Protein AF-A0A183TCJ1-F1 (afdb_monomer)

Mean predicted aligned error: 15.24 Å

Organism: Schistocephalus solidus (NCBI:txid70667)

Foldseek 3Di:
DDDDDDDDDDDDDPPWPKDKQAQAQQRLCVVDNDPSFFQRWDKDKDKFQADPQKDKDWQADFPPPPDPHRITIGDIDFTWHSNLTIMIITAWDWDWDAAPVQAIEIETEHPPQHVQQVLLRLLLNQLQVVLCQLQVHHLPGSYAYEYADCDHPDQWALRRRHIYGHCLLRGHDPVPDDLVSSLNNSLSSQLSSNCSQQPTQERANGLLQLLSNQLRSLQCSLVSCCRSPVVSVCLVVLLVLLVLLQVQLLVQDALGDDDDDSVSSVVSVDCCSHRLSNLLLLLVCVQLDVVLSSQLSNQLSVVRGSGYDHPVSSQVSSCVSSVHNSVQQCVLSHVGGAFKAKEWDFDPDDDDQWTKIFIDIFGDHPVPDTDDAFHWFWFAWAAPVHGDDDTDIDRDTRDIDTDRHHTARAPPLSSTNYHYDYDPPDPPSDHDNPDPVVVVPDADDDPPDDDDPDDDDDDDDDDDDDDDDDDDPVCPVVVVVVVVVVCVVVVPDDVVVVVVVVVVVVVVVVVVPPDDDDDD

InterPro domains:
  IPR001930 Peptidase M1, alanine aminopeptidase/leukotriene A4 hydrolase [PR00756] (29-44)
  IPR001930 Peptidase M1, alanine aminopeptidase/leukotriene A4 hydrolase [PR00756] (74-89)
  IPR001930 Peptidase M1, alanine aminopeptidase/leukotriene A4 hydrolase [PR00756] (152-162)
  IPR001930 Peptidase M1, alanine aminopeptidase/leukotriene A4 hydrolase [PR00756] (188-203)
  IPR001930 Peptidase M1, alanine aminopeptidase/leukotriene A4 hydrolase [PR00756] (207-219)
  IPR014782 Peptidase M1, membrane alanine aminopeptidase [PF01433] (120-333)
  IPR027268 Peptidase M4/M1, CTD superfamily [G3DSA:1.10.390.10] (93-338)
  IPR034016 Aminopeptidase N-type [cd09601] (25-335)
  IPR042097 Aminopeptidase N-like , N-terminal domain superfamliy [G3DSA:2.60.40.1730] (2-92)
  IPR042097 Aminopeptidase N-like , N-terminal domain superfamliy [SSF63737] (24-91)
  IPR045357 Aminopeptidase N-like , N-terminal domain [PF17900] (25-84)
  IPR050344 Peptidase M1 family aminopeptidases [PTHR11533] (24-367)

Structure (mmCIF, N/CA/C/O backbone):
data_AF-A0A183TCJ1-F1
#
_entry.id   AF-A0A183TCJ1-F1
#
loop_
_atom_site.group_PDB
_atom_site.id
_atom_site.type_symbol
_atom_site.label_atom_id
_atom_site.label_alt_id
_atom_site.label_comp_id
_atom_site.label_asym_id
_atom_site.label_entity_id
_atom_site.label_seq_id
_atom_site.pdbx_PDB_ins_code
_atom_site.Cartn_x
_atom_site.Cartn_y
_atom_site.Cartn_z
_atom_site.occupancy
_atom_site.B_iso_or_equiv
_atom_site.auth_seq_id
_atom_site.auth_comp_id
_atom_site.auth_asym_id
_atom_site.auth_atom_id
_atom_site.pdbx_PDB_model_num
ATOM 1 N N . SER A 1 1 ? -1.008 14.391 32.316 1.00 27.67 1 SER A N 1
ATOM 2 C CA . SER A 1 1 ? -2.457 14.210 32.107 1.00 27.67 1 SER A CA 1
ATOM 3 C C . SER A 1 1 ? -2.962 15.359 31.251 1.00 27.67 1 SER A C 1
ATOM 5 O O . SER A 1 1 ? -3.164 16.448 31.765 1.00 27.67 1 SER A O 1
ATOM 7 N N . TYR A 1 2 ? -3.091 15.162 29.938 1.00 20.98 2 TYR A N 1
ATOM 8 C CA . TYR A 1 2 ? -3.728 16.153 29.067 1.00 20.98 2 TYR A CA 1
ATOM 9 C C . TYR A 1 2 ? -5.172 15.718 28.829 1.00 20.98 2 TYR A C 1
ATOM 11 O O . TYR A 1 2 ? -5.434 14.758 28.112 1.00 20.98 2 TYR A O 1
ATOM 19 N N . THR A 1 3 ? -6.100 16.396 29.496 1.00 22.55 3 THR A N 1
ATOM 20 C CA . THR A 1 3 ? -7.543 16.220 29.329 1.00 22.55 3 THR A CA 1
ATOM 21 C C . THR A 1 3 ? -8.024 17.354 28.429 1.00 22.55 3 THR A C 1
ATOM 23 O O . THR A 1 3 ? -8.159 18.484 28.891 1.00 22.55 3 THR A O 1
ATOM 26 N N . SER A 1 4 ? -8.261 17.099 27.139 1.00 24.09 4 SER A N 1
ATOM 27 C CA . SER A 1 4 ? -8.979 18.061 26.296 1.00 24.09 4 SER A CA 1
ATOM 28 C C . SER A 1 4 ? -10.485 17.860 26.493 1.00 24.09 4 SER A C 1
ATOM 30 O O . SER A 1 4 ? -11.116 16.956 25.942 1.00 24.09 4 SER A O 1
ATOM 32 N N . VAL A 1 5 ? -11.070 18.692 27.354 1.00 25.48 5 VAL A N 1
ATOM 33 C CA . VAL A 1 5 ? -12.521 18.805 27.529 1.00 25.48 5 VAL A CA 1
ATOM 34 C C . VAL A 1 5 ? -12.970 20.046 26.769 1.00 25.48 5 VAL A C 1
ATOM 36 O O . VAL A 1 5 ? -12.697 21.165 27.187 1.00 25.48 5 VAL A O 1
ATOM 39 N N . VAL A 1 6 ? -13.659 19.848 25.645 1.00 27.34 6 VAL A N 1
ATOM 40 C CA . VAL A 1 6 ? -14.394 20.919 24.958 1.00 27.34 6 VAL A CA 1
ATOM 41 C C . VAL A 1 6 ? -15.876 20.729 25.271 1.00 27.34 6 VAL A C 1
ATOM 43 O O . VAL A 1 6 ? -16.551 19.867 24.702 1.00 27.34 6 VAL A O 1
ATOM 46 N N . THR A 1 7 ? -16.372 21.513 26.227 1.00 30.64 7 THR A N 1
ATOM 47 C CA . THR A 1 7 ? -17.799 21.661 26.534 1.00 30.64 7 THR A CA 1
ATOM 48 C C . THR A 1 7 ? -18.386 22.812 25.728 1.00 30.64 7 THR A C 1
ATOM 50 O O . THR A 1 7 ? -17.895 23.934 25.803 1.00 30.64 7 THR A O 1
ATOM 53 N N . GLY A 1 8 ? -19.472 22.544 25.006 1.00 26.75 8 GLY A N 1
ATOM 54 C CA . GLY A 1 8 ? -20.311 23.554 24.368 1.00 26.75 8 GLY A CA 1
ATOM 55 C C . GLY A 1 8 ? -21.734 23.017 24.235 1.00 26.75 8 GLY A C 1
ATOM 56 O O . GLY A 1 8 ? -21.956 22.027 23.538 1.00 26.75 8 GLY A O 1
ATOM 57 N N . HIS A 1 9 ? -22.665 23.629 24.967 1.00 28.86 9 HIS A N 1
ATOM 58 C CA . HIS A 1 9 ? -24.101 23.348 24.958 1.00 28.86 9 HIS A CA 1
ATOM 59 C C . HIS A 1 9 ? -24.794 24.094 23.808 1.00 28.86 9 HIS A C 1
ATOM 61 O O . HIS A 1 9 ? -24.729 25.317 23.772 1.00 28.86 9 HIS A O 1
ATOM 67 N N . HIS A 1 10 ? -25.477 23.362 22.919 1.00 26.47 10 HIS A N 1
ATOM 68 C CA . HIS A 1 10 ? -26.871 23.555 22.467 1.00 26.47 10 HIS A CA 1
ATOM 69 C C . HIS A 1 10 ? -27.130 22.918 21.087 1.00 26.47 10 HIS A C 1
ATOM 71 O O . HIS A 1 10 ? -26.264 22.904 20.222 1.00 26.47 10 HIS A O 1
ATOM 77 N N . ALA A 1 11 ? -28.373 22.445 20.927 1.00 25.70 11 ALA A N 1
ATOM 78 C CA . ALA A 1 11 ? -29.021 21.811 19.771 1.00 25.70 11 ALA A CA 1
ATOM 79 C C . ALA A 1 11 ? -28.770 20.300 19.555 1.00 25.70 11 ALA A C 1
ATOM 81 O O . ALA A 1 11 ? -27.752 19.857 19.030 1.00 25.70 11 ALA A O 1
ATOM 82 N N . GLN A 1 12 ? -29.795 19.520 19.924 1.00 30.19 12 GLN A N 1
ATOM 83 C CA . GLN A 1 12 ? -30.032 18.131 19.531 1.00 30.19 12 GLN A CA 1
ATOM 84 C C . GLN A 1 12 ? -29.898 17.958 18.016 1.00 30.19 12 GLN A C 1
ATOM 86 O O . GLN A 1 12 ? -30.796 18.273 17.242 1.00 30.19 12 GLN A O 1
ATOM 91 N N . SER A 1 13 ? -28.781 17.383 17.609 1.00 29.95 13 SER A N 1
ATOM 92 C CA . SER A 1 13 ? -28.668 16.612 16.381 1.00 29.95 13 SER A CA 1
ATOM 93 C C . SER A 1 13 ? -27.800 15.408 16.721 1.00 29.95 13 SER A C 1
ATOM 95 O O . SER A 1 13 ? -26.805 15.534 17.435 1.00 29.95 13 SER A O 1
ATOM 97 N N . LEU A 1 14 ? -28.236 14.225 16.293 1.00 33.84 14 LEU A N 1
ATOM 98 C CA . LEU A 1 14 ? -27.550 12.938 16.435 1.00 33.84 14 LEU A CA 1
ATOM 99 C C . LEU A 1 14 ? -26.250 12.912 15.602 1.00 33.84 14 LEU A C 1
ATOM 101 O O . LEU A 1 14 ? -26.048 12.028 14.778 1.00 33.84 14 LEU A O 1
ATOM 105 N N . TYR A 1 15 ? -25.366 13.896 15.769 1.00 40.03 15 TYR A N 1
ATOM 106 C CA . TYR A 1 15 ? -24.015 13.818 15.236 1.00 40.03 15 TYR A CA 1
ATOM 107 C C . TYR A 1 15 ? -23.211 12.919 16.163 1.00 40.03 15 TYR A C 1
ATOM 109 O O . TYR A 1 15 ? -22.783 13.321 17.247 1.00 40.03 15 TYR A O 1
ATOM 117 N N . THR A 1 16 ? -23.030 11.675 15.729 1.00 47.91 16 THR A N 1
ATOM 118 C CA . THR A 1 16 ? -21.993 10.773 16.222 1.00 47.91 16 THR A CA 1
ATOM 119 C C . THR A 1 16 ? -20.676 11.547 16.257 1.00 47.91 16 THR A C 1
ATOM 121 O O . THR A 1 16 ? -20.100 11.830 15.210 1.00 47.91 16 THR A O 1
ATOM 124 N N . ARG A 1 17 ? -20.206 11.939 17.448 1.00 56.16 17 ARG A N 1
ATOM 125 C CA . ARG A 1 17 ? -18.872 12.531 17.614 1.00 56.16 17 ARG A CA 1
ATOM 126 C C . ARG A 1 17 ? -17.845 11.428 17.378 1.00 56.16 17 ARG A C 1
ATOM 128 O O . ARG A 1 17 ? -17.458 10.731 18.311 1.00 56.16 17 ARG A O 1
ATOM 135 N N . LEU A 1 18 ? -17.468 11.248 16.119 1.00 55.84 18 LEU A N 1
ATOM 136 C CA . LEU A 1 18 ? -16.392 10.369 15.702 1.00 55.84 18 LEU A CA 1
ATOM 137 C C . LEU A 1 18 ? -15.057 11.011 16.086 1.00 55.84 18 LEU A C 1
ATOM 139 O O . LEU A 1 18 ? -14.820 12.178 15.783 1.00 55.84 18 LEU A O 1
ATOM 143 N N . LYS A 1 19 ? -14.199 10.262 16.779 1.00 63.22 19 LYS A N 1
ATOM 144 C CA . LYS A 1 19 ? -12.797 10.641 16.982 1.00 63.22 19 LYS A CA 1
ATOM 145 C C . LYS A 1 19 ? -11.919 9.594 16.316 1.00 63.22 19 LYS A C 1
ATOM 147 O O . LYS A 1 19 ? -11.945 8.434 16.730 1.00 63.22 19 LYS A O 1
ATOM 152 N N . ILE A 1 20 ? -11.184 10.024 15.299 1.00 61.84 20 ILE A N 1
ATOM 153 C CA . ILE A 1 20 ? -10.116 9.275 14.636 1.00 61.84 20 ILE A CA 1
ATOM 154 C C . ILE A 1 20 ? -8.834 10.033 14.917 1.00 61.84 20 ILE A C 1
ATOM 156 O O . ILE A 1 20 ? -8.864 11.261 15.025 1.00 61.84 20 ILE A O 1
ATOM 160 N N . ILE A 1 21 ? -7.746 9.304 15.130 1.00 59.50 21 ILE A N 1
ATOM 161 C CA . ILE A 1 21 ? -6.528 9.923 15.635 1.00 59.50 21 ILE A CA 1
ATOM 162 C C . ILE A 1 21 ? -5.429 10.025 14.558 1.00 59.50 21 ILE A C 1
ATOM 164 O O . ILE A 1 21 ? -4.629 10.945 14.682 1.00 59.50 21 ILE A O 1
ATOM 168 N N . PHE A 1 22 ? -5.407 9.230 13.470 1.00 65.06 22 PHE A N 1
ATOM 169 C CA . PHE A 1 22 ? -4.305 9.313 12.488 1.00 65.06 22 PHE A CA 1
ATOM 170 C C . PHE A 1 22 ? -4.690 8.968 11.049 1.00 65.06 22 PHE A C 1
ATOM 172 O O . PHE A 1 22 ? -4.890 7.799 10.719 1.00 65.06 22 PHE A O 1
ATOM 179 N N . ASP A 1 23 ? -4.673 9.996 10.203 1.00 61.25 23 ASP A N 1
ATOM 180 C CA . ASP A 1 23 ? -4.982 9.898 8.775 1.00 61.25 23 ASP A CA 1
ATOM 181 C C . ASP A 1 23 ? -3.819 10.441 7.913 1.00 61.25 23 ASP A C 1
ATOM 183 O O . ASP A 1 23 ? -4.027 10.738 6.744 1.00 61.25 23 ASP A O 1
ATOM 187 N N . ASP A 1 24 ? -2.623 10.652 8.489 1.00 70.19 24 ASP A N 1
ATOM 188 C CA . ASP A 1 24 ? -1.511 11.349 7.822 1.00 70.19 24 ASP A CA 1
ATOM 189 C C . ASP A 1 24 ? -0.122 10.838 8.283 1.00 70.19 24 ASP A C 1
ATOM 191 O O . ASP A 1 24 ? 0.066 10.572 9.483 1.00 70.19 24 ASP A O 1
ATOM 195 N N . PRO A 1 25 ? 0.863 10.720 7.366 1.00 74.12 25 PRO A N 1
ATOM 196 C CA . PRO A 1 25 ? 2.206 10.176 7.605 1.00 74.12 25 PRO A CA 1
ATOM 197 C C . PRO A 1 25 ? 3.001 10.793 8.765 1.00 74.12 25 PRO A C 1
ATOM 199 O O . PRO A 1 25 ? 3.884 10.125 9.305 1.00 74.12 25 PRO A O 1
ATOM 202 N N . THR A 1 26 ? 2.737 12.045 9.159 1.00 84.44 26 THR A N 1
ATOM 203 C CA . THR A 1 26 ? 3.541 12.745 10.190 1.00 84.44 26 THR A CA 1
ATOM 204 C C . THR A 1 26 ? 2.732 13.245 11.387 1.00 84.44 26 THR A C 1
ATOM 206 O O . THR A 1 26 ? 3.172 14.131 12.127 1.00 84.44 26 THR A O 1
ATOM 209 N N . TYR A 1 27 ? 1.515 12.725 11.569 1.00 88.69 27 TYR A N 1
ATOM 210 C CA . TYR A 1 27 ? 0.570 13.262 12.551 1.00 88.69 27 TYR A CA 1
ATOM 211 C C . TYR A 1 27 ? 0.523 12.439 13.842 1.00 88.69 27 TYR A C 1
ATOM 213 O O . TYR A 1 27 ? -0.152 12.850 14.791 1.00 88.69 27 TYR A O 1
ATOM 221 N N . ALA A 1 28 ? 1.298 11.347 13.956 1.00 90.75 28 ALA A N 1
ATOM 222 C CA . ALA A 1 28 ? 1.372 10.560 15.192 1.00 90.75 28 ALA A CA 1
ATOM 223 C C . ALA A 1 28 ? 1.752 11.440 16.396 1.00 90.75 28 ALA A C 1
ATOM 225 O O . ALA A 1 28 ? 1.111 11.416 17.456 1.00 90.75 28 ALA A O 1
ATOM 226 N N . ARG A 1 29 ? 2.724 12.331 16.165 1.00 90.88 29 ARG A N 1
ATOM 227 C CA . ARG A 1 29 ? 3.209 13.340 17.117 1.00 90.88 29 ARG A CA 1
ATOM 228 C C . ARG A 1 29 ? 2.144 14.308 17.643 1.00 90.88 29 ARG A C 1
ATOM 230 O O . ARG A 1 29 ? 2.352 14.906 18.696 1.00 90.88 29 ARG A O 1
ATOM 237 N N . GLN A 1 30 ? 1.029 14.500 16.934 1.00 89.62 30 GLN A N 1
ATOM 238 C CA . GLN A 1 30 ? -0.037 15.412 17.368 1.00 89.62 30 GLN A CA 1
ATOM 239 C C . GLN A 1 30 ? -0.938 14.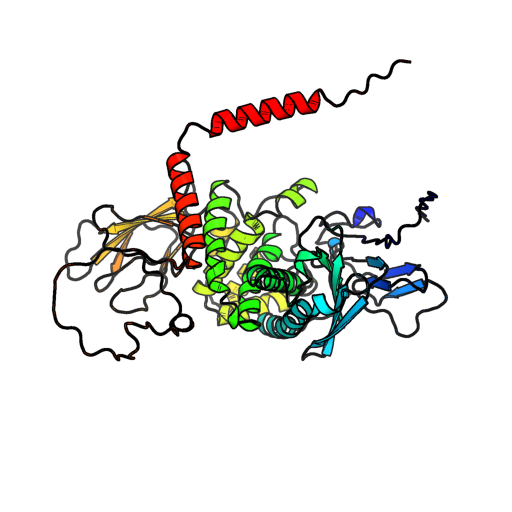794 18.441 1.00 89.62 30 GLN A C 1
ATOM 241 O O . GLN A 1 30 ? -1.588 15.518 19.195 1.00 89.62 30 GLN A O 1
ATOM 246 N N . ALA A 1 31 ? -0.970 13.465 18.541 1.00 88.69 31 ALA A N 1
ATOM 247 C CA . ALA A 1 31 ? -1.807 12.773 19.512 1.00 88.69 31 ALA A CA 1
ATOM 248 C C . ALA A 1 31 ? -1.029 12.251 20.720 1.00 88.69 31 ALA A C 1
ATOM 250 O O . ALA A 1 31 ? -1.559 12.256 21.833 1.00 88.69 31 ALA A O 1
ATOM 251 N N . PHE A 1 32 ? 0.211 11.793 20.523 1.00 90.62 32 PHE A N 1
ATOM 252 C CA . PHE A 1 32 ? 1.087 11.388 21.617 1.00 90.62 32 PHE A CA 1
ATOM 253 C C . PHE A 1 32 ? 2.563 11.680 21.298 1.00 90.62 32 PHE A C 1
ATOM 255 O O . PHE A 1 32 ? 2.982 11.545 20.148 1.00 90.62 32 PHE A O 1
ATOM 262 N N . PRO A 1 33 ? 3.383 12.059 22.300 1.00 94.56 33 PRO A N 1
ATOM 263 C CA . PRO A 1 33 ? 4.819 12.238 22.101 1.00 94.56 33 PRO A CA 1
ATOM 264 C C . PRO A 1 33 ? 5.476 10.934 21.639 1.00 94.56 33 PRO A C 1
ATOM 266 O O . PRO A 1 33 ? 5.375 9.912 22.320 1.00 94.56 33 PRO A O 1
ATOM 269 N N . CYS A 1 34 ? 6.155 10.969 20.496 1.00 94.50 34 CYS A N 1
ATOM 270 C CA . CYS A 1 34 ? 6.828 9.813 19.912 1.00 94.50 34 CYS A CA 1
ATOM 271 C C . CYS A 1 34 ? 7.979 10.230 18.989 1.00 94.50 34 CYS A C 1
ATOM 273 O O . CYS A 1 34 ? 8.110 11.399 18.622 1.00 94.50 34 CYS A O 1
ATOM 275 N N . LEU A 1 35 ? 8.818 9.256 18.630 1.00 95.31 35 LEU A N 1
ATOM 276 C CA . LEU A 1 35 ? 9.788 9.389 17.546 1.00 95.31 35 LEU A CA 1
ATOM 277 C C . LEU A 1 35 ? 9.053 9.107 16.235 1.00 95.31 35 LEU A C 1
ATOM 279 O O . LEU A 1 35 ? 8.913 7.957 15.833 1.00 95.31 35 LEU A O 1
ATOM 283 N N . ASP A 1 36 ? 8.488 10.158 15.651 1.00 94.56 36 ASP A N 1
ATOM 284 C CA . ASP A 1 36 ? 7.510 10.050 14.568 1.00 94.56 36 ASP A CA 1
ATOM 285 C C . ASP A 1 36 ? 8.168 9.993 13.183 1.00 94.56 36 ASP A C 1
ATOM 287 O O . ASP A 1 36 ? 8.034 10.899 12.356 1.00 94.56 36 ASP A O 1
ATOM 291 N N . GLU A 1 37 ? 8.944 8.932 12.991 1.00 94.56 37 GLU A N 1
ATOM 292 C CA . GLU A 1 37 ? 9.722 8.608 11.798 1.00 94.56 37 GLU A CA 1
ATOM 293 C C . GLU A 1 37 ? 9.490 7.121 11.450 1.00 94.56 37 GLU A C 1
ATOM 295 O O . GLU A 1 37 ? 9.385 6.286 12.357 1.00 94.56 37 GLU A O 1
ATOM 300 N N . PRO A 1 38 ? 9.388 6.746 10.161 1.00 94.88 38 PRO A N 1
ATOM 301 C CA . PRO A 1 38 ? 8.994 5.392 9.768 1.00 94.88 38 PRO A CA 1
ATOM 302 C C . PRO A 1 38 ? 9.997 4.296 10.171 1.00 94.88 38 PRO A C 1
ATOM 304 O O . PRO A 1 38 ? 9.576 3.154 10.382 1.00 94.88 38 PRO A O 1
ATOM 307 N N . ASP A 1 39 ? 11.287 4.605 10.324 1.00 95.69 39 ASP A N 1
ATOM 308 C CA . ASP A 1 39 ? 12.338 3.682 10.789 1.00 95.69 39 ASP A CA 1
ATOM 309 C C . ASP A 1 39 ? 12.357 3.478 12.312 1.00 95.69 39 ASP A C 1
ATOM 311 O O . ASP A 1 39 ? 12.986 2.547 12.822 1.00 95.69 39 ASP A O 1
ATOM 315 N N . ARG A 1 40 ? 11.615 4.291 13.069 1.00 96.50 40 ARG A N 1
ATOM 316 C CA . ARG A 1 40 ? 11.516 4.204 14.534 1.00 96.50 40 ARG A CA 1
ATOM 317 C C . ARG A 1 40 ? 10.404 3.254 14.956 1.00 96.50 40 ARG A C 1
ATOM 319 O O . ARG A 1 40 ? 9.534 3.600 15.757 1.00 96.50 40 ARG A O 1
ATOM 326 N N . LYS A 1 41 ? 10.423 2.034 14.410 1.00 97.56 41 LYS A N 1
ATOM 327 C CA . LYS A 1 41 ? 9.404 1.029 14.721 1.00 97.56 41 LYS A CA 1
ATOM 328 C C . LYS A 1 41 ? 9.418 0.646 16.203 1.00 97.56 41 LYS A C 1
ATOM 330 O O . LYS A 1 41 ? 10.469 0.475 16.817 1.00 97.56 41 LYS A O 1
ATOM 335 N N . ALA A 1 42 ? 8.232 0.438 16.763 1.00 97.81 42 ALA A N 1
ATOM 336 C CA . ALA A 1 42 ? 8.037 0.022 18.147 1.00 97.81 42 ALA A CA 1
ATOM 337 C C . ALA A 1 42 ? 6.828 -0.914 18.273 1.00 97.81 42 ALA A C 1
ATOM 339 O O . ALA A 1 42 ? 6.050 -1.089 17.336 1.00 97.81 42 ALA A O 1
ATOM 340 N N . LYS A 1 43 ? 6.673 -1.532 19.447 1.00 98.19 43 LYS A N 1
ATOM 341 C CA . LYS A 1 43 ? 5.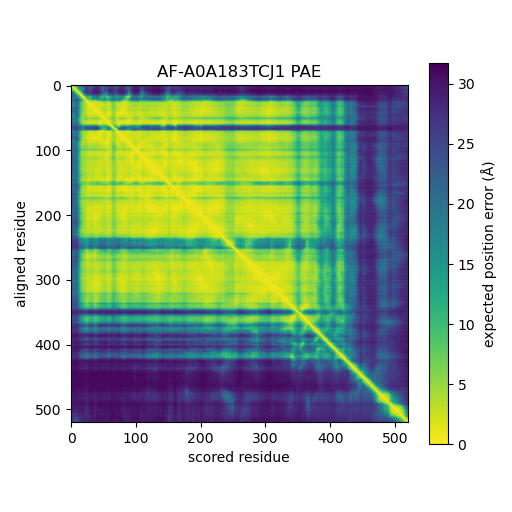430 -2.217 19.818 1.00 98.19 43 LYS A CA 1
ATOM 342 C C . LYS A 1 43 ? 4.520 -1.238 20.544 1.00 98.19 43 LYS A C 1
ATOM 344 O O . LYS A 1 43 ? 4.994 -0.474 21.383 1.00 98.19 43 LYS A O 1
ATOM 349 N N . PHE A 1 44 ? 3.225 -1.312 20.275 1.00 96.62 44 PHE A N 1
ATOM 350 C CA . PHE A 1 44 ? 2.234 -0.422 20.862 1.00 96.62 44 PHE A CA 1
ATOM 351 C C . PHE A 1 44 ? 1.236 -1.225 21.687 1.00 96.62 44 PHE A C 1
ATOM 353 O O . PHE A 1 44 ? 0.607 -2.157 21.191 1.00 96.62 44 PHE A O 1
ATOM 360 N N . GLU A 1 45 ? 1.087 -0.846 22.952 1.00 95.50 45 GLU A N 1
ATOM 361 C CA . GLU A 1 45 ? 0.004 -1.307 23.814 1.00 95.50 45 GLU A CA 1
ATOM 362 C C . GLU A 1 45 ? -0.953 -0.137 24.023 1.00 95.50 45 GLU A C 1
ATOM 364 O O . GLU A 1 45 ? -0.593 0.888 24.605 1.00 95.50 45 GLU A O 1
ATOM 369 N N . ILE A 1 46 ? -2.166 -0.266 23.491 1.00 93.00 46 ILE A N 1
ATOM 370 C CA . ILE A 1 46 ? -3.123 0.837 23.427 1.00 93.00 46 ILE A CA 1
ATOM 371 C C . ILE A 1 46 ? -4.254 0.565 24.407 1.00 93.00 46 ILE A C 1
ATOM 373 O O . ILE A 1 46 ? -4.796 -0.537 24.487 1.00 93.00 46 ILE A O 1
ATOM 377 N N . SER A 1 47 ? -4.632 1.591 25.164 1.00 91.56 47 SER A N 1
ATOM 378 C CA . SER A 1 47 ? -5.823 1.563 26.003 1.00 91.56 47 SER A CA 1
ATOM 379 C C . SER A 1 47 ? -6.658 2.814 25.782 1.00 91.56 47 SER A C 1
ATOM 381 O O . SER A 1 47 ? -6.135 3.924 25.813 1.00 91.56 47 SER A O 1
ATOM 383 N N . LEU A 1 48 ? -7.964 2.635 25.616 1.00 88.38 48 LEU A N 1
ATOM 384 C CA . LEU A 1 48 ? -8.927 3.708 25.410 1.00 88.38 48 LEU A CA 1
ATOM 385 C C . LEU A 1 48 ? -9.932 3.736 26.554 1.00 88.38 48 LEU A C 1
ATOM 387 O O . LEU A 1 48 ? -10.455 2.697 26.942 1.00 88.38 48 LEU A O 1
ATOM 391 N N . VAL A 1 49 ? -10.224 4.927 27.074 1.00 87.69 49 VAL A N 1
ATOM 392 C CA . VAL A 1 49 ? -11.314 5.129 28.034 1.00 87.69 49 VAL A CA 1
ATOM 393 C C . VAL A 1 49 ? -12.524 5.671 27.272 1.00 87.69 49 VAL A C 1
ATOM 395 O O . VAL A 1 49 ? -12.501 6.811 26.811 1.00 87.69 49 VAL A O 1
ATOM 398 N N . VAL A 1 50 ? -13.552 4.842 27.084 1.00 84.00 50 VAL A N 1
ATOM 399 C CA . VAL A 1 50 ? -14.723 5.098 26.234 1.00 84.00 50 VAL A CA 1
ATOM 400 C C . VAL A 1 50 ? -16.029 4.71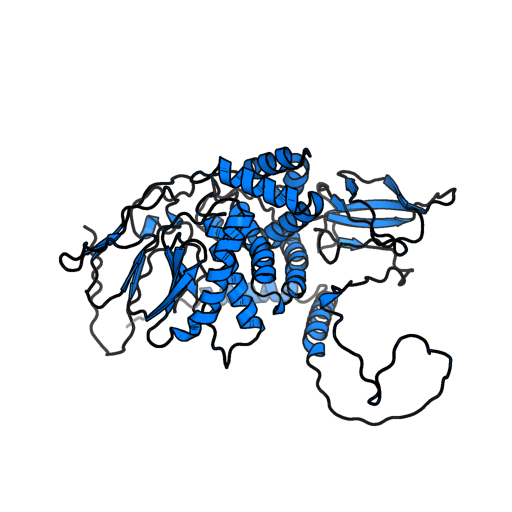9 26.919 1.00 84.00 50 VAL A C 1
ATOM 402 O O . VAL A 1 50 ? -16.100 3.731 27.642 1.00 84.00 50 VAL A O 1
ATOM 405 N N . LEU A 1 51 ? -17.087 5.488 26.658 1.00 83.62 51 LEU A N 1
ATOM 406 C CA . LEU A 1 51 ? -18.426 5.188 27.171 1.00 83.62 51 LEU A CA 1
ATOM 407 C C . LEU A 1 51 ? -18.905 3.821 26.660 1.00 83.62 51 LEU A C 1
ATOM 409 O O . LEU A 1 51 ? -18.743 3.522 25.480 1.00 83.62 51 LEU A O 1
ATOM 413 N N . ASP A 1 52 ? -19.554 3.033 27.521 1.00 80.50 52 ASP A N 1
ATOM 414 C CA . ASP A 1 52 ? -19.910 1.627 27.249 1.00 80.50 52 ASP A CA 1
ATOM 415 C C . ASP A 1 52 ? -20.774 1.402 25.994 1.00 80.50 52 ASP A C 1
ATOM 417 O O . ASP A 1 52 ? -20.783 0.307 25.432 1.00 80.50 52 ASP A O 1
ATOM 421 N N . HIS A 1 53 ? -21.509 2.426 25.554 1.00 81.81 53 HIS A N 1
ATOM 422 C CA . HIS A 1 53 ? -22.366 2.380 24.368 1.00 81.81 53 HIS A CA 1
ATOM 423 C C . HIS A 1 53 ? -21.639 2.733 23.058 1.00 81.81 53 HIS A C 1
ATOM 425 O O . HIS A 1 53 ? -22.258 2.695 21.993 1.00 81.81 53 HIS A O 1
ATOM 431 N N . LEU A 1 54 ? -20.363 3.126 23.121 1.00 86.19 54 LEU A N 1
ATOM 432 C CA . LEU A 1 54 ? -19.542 3.442 21.955 1.00 86.19 54 LEU A CA 1
ATOM 433 C C . LEU A 1 54 ? -18.700 2.233 21.551 1.00 86.19 54 LEU A C 1
ATOM 435 O O . LEU A 1 54 ? -18.183 1.489 22.384 1.00 86.19 54 LEU A O 1
ATOM 439 N N . VAL A 1 55 ? -18.521 2.073 20.245 1.00 89.06 55 VAL A N 1
ATOM 440 C CA . VAL A 1 55 ? -17.526 1.159 19.692 1.00 89.06 55 VAL A CA 1
ATOM 441 C C . VAL A 1 55 ? -16.164 1.834 19.803 1.00 89.06 55 VAL A C 1
ATOM 443 O O . VAL A 1 55 ? -16.029 3.004 19.446 1.00 89.06 55 VAL A O 1
ATOM 446 N N . ALA A 1 56 ? -15.159 1.091 20.267 1.00 90.69 56 ALA A N 1
ATOM 447 C CA . ALA A 1 56 ? -13.762 1.495 20.208 1.00 90.69 56 ALA A CA 1
ATOM 448 C C . ALA A 1 56 ? -12.949 0.450 19.452 1.00 90.69 56 ALA A C 1
ATOM 450 O O . ALA A 1 56 ? -13.005 -0.740 19.767 1.00 90.69 56 ALA A O 1
ATOM 451 N N . LEU A 1 57 ? -12.193 0.911 18.465 1.00 93.38 57 LEU A N 1
ATOM 452 C CA . LEU A 1 57 ? -11.337 0.097 17.617 1.00 93.38 57 LEU A CA 1
ATOM 453 C C . LEU A 1 57 ? -9.910 0.624 17.692 1.00 93.38 57 LEU A C 1
ATOM 455 O O . LEU A 1 57 ? -9.686 1.827 17.823 1.00 93.38 57 LEU A O 1
ATOM 459 N N . SER A 1 58 ? -8.954 -0.286 17.569 1.00 95.00 58 SER A N 1
ATOM 460 C CA . SER A 1 58 ? -7.546 0.027 17.345 1.00 95.00 58 SER A CA 1
ATOM 461 C C . SER A 1 58 ? -6.924 -1.057 16.460 1.00 95.00 58 SER A C 1
ATOM 463 O O . SER A 1 58 ? -7.647 -1.917 15.953 1.00 95.00 58 SER A O 1
ATOM 465 N N . ASN A 1 59 ? -5.611 -1.028 16.244 1.00 96.31 59 ASN A N 1
ATOM 466 C CA . ASN A 1 59 ? -4.876 -1.965 15.391 1.00 96.31 59 ASN A CA 1
ATOM 467 C C . ASN A 1 59 ? -5.113 -3.435 15.775 1.00 96.31 59 ASN A C 1
ATOM 469 O O . ASN A 1 59 ? -5.351 -4.277 14.911 1.00 96.31 59 ASN A O 1
ATOM 473 N N . MET A 1 60 ? -5.121 -3.725 17.078 1.00 96.50 60 MET A N 1
ATOM 474 C CA . MET A 1 60 ? -5.204 -5.080 17.630 1.00 96.50 60 MET A CA 1
ATOM 475 C C . MET A 1 60 ? -6.597 -5.412 18.186 1.00 96.50 60 MET A C 1
ATOM 477 O O . MET A 1 60 ? -7.484 -4.560 18.260 1.00 96.50 60 MET A O 1
ATOM 481 N N . VAL A 1 61 ? -6.825 -6.681 18.533 1.00 92.69 61 VAL A N 1
ATOM 482 C CA . VAL A 1 61 ? -8.068 -7.133 19.180 1.00 92.69 61 VAL A CA 1
ATOM 483 C C . VAL A 1 61 ? -8.125 -6.692 20.643 1.00 92.69 61 VAL A C 1
ATOM 485 O O . VAL A 1 61 ? -7.107 -6.407 21.265 1.00 92.69 61 VAL A O 1
ATOM 488 N N . THR A 1 62 ? -9.332 -6.642 21.201 1.00 83.00 62 THR A N 1
ATOM 489 C CA . THR A 1 62 ? -9.546 -6.502 22.646 1.00 83.00 62 THR A CA 1
ATOM 490 C C . THR A 1 62 ? -9.565 -7.898 23.290 1.00 83.00 62 THR A C 1
ATOM 492 O O . THR A 1 62 ? -10.307 -8.751 22.790 1.00 83.00 62 THR A O 1
ATOM 495 N N . PRO A 1 63 ? -8.845 -8.151 24.399 1.00 70.00 63 PRO A N 1
ATOM 496 C CA . PRO A 1 63 ? -8.959 -9.391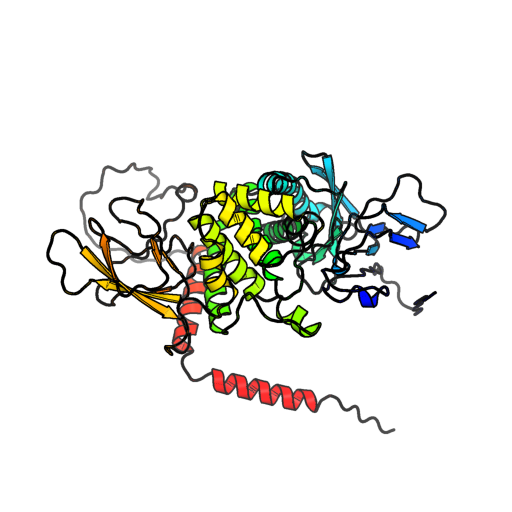 25.157 1.00 70.00 63 PRO A CA 1
ATOM 497 C C . PRO A 1 63 ? -10.382 -9.588 25.686 1.00 70.00 63 PRO A C 1
ATOM 499 O O . PRO A 1 63 ? -11.051 -8.640 26.101 1.00 70.00 63 PRO A O 1
ATOM 502 N N . THR A 1 64 ? -10.826 -10.841 25.765 1.00 58.44 64 THR A N 1
ATOM 503 C CA . THR A 1 64 ? -12.207 -11.229 26.101 1.00 58.44 64 THR A CA 1
ATOM 504 C C . THR A 1 64 ? -12.688 -10.782 27.496 1.00 58.44 64 THR A C 1
ATOM 506 O O . THR A 1 64 ? -13.884 -10.836 27.755 1.00 58.44 64 THR A O 1
ATOM 509 N N . ASN A 1 65 ? -11.803 -10.291 28.379 1.00 54.19 65 ASN A N 1
ATOM 510 C CA . ASN A 1 65 ? -12.097 -10.019 29.797 1.00 54.19 65 ASN A CA 1
ATOM 511 C C . ASN A 1 65 ? -11.708 -8.613 30.312 1.00 54.19 65 ASN A C 1
ATOM 513 O O . ASN A 1 65 ? -11.712 -8.391 31.520 1.00 54.19 65 ASN A O 1
ATOM 517 N N . SER A 1 66 ? -11.369 -7.637 29.464 1.00 52.31 66 SER A N 1
ATOM 518 C CA . SER A 1 66 ? -10.763 -6.381 29.955 1.00 52.31 66 SER A CA 1
ATOM 519 C C . SER A 1 66 ? -11.743 -5.270 30.380 1.00 52.31 66 SER A C 1
ATOM 521 O O . SER A 1 66 ? -11.326 -4.118 30.476 1.00 52.31 66 SER A O 1
ATOM 523 N N . ARG A 1 67 ? -13.035 -5.545 30.611 1.00 53.22 67 ARG A N 1
ATOM 524 C CA . ARG A 1 67 ? -14.000 -4.495 30.995 1.00 53.22 67 ARG A CA 1
ATOM 525 C C . ARG A 1 67 ? -14.098 -4.349 32.513 1.00 53.22 67 ARG A C 1
ATOM 527 O O . ARG A 1 67 ? -14.993 -4.902 33.138 1.00 53.22 67 ARG A O 1
ATOM 534 N N . ASN A 1 68 ? -13.208 -3.546 33.087 1.00 48.84 68 ASN A N 1
ATOM 535 C CA . ASN A 1 68 ? -13.425 -2.926 34.396 1.00 48.84 68 ASN A CA 1
ATOM 536 C C . ASN A 1 68 ? -13.747 -1.448 34.140 1.00 48.84 68 ASN A C 1
ATOM 538 O O . ASN A 1 68 ? -12.820 -0.669 33.972 1.00 48.84 68 ASN A O 1
ATOM 542 N N . TYR A 1 69 ? -15.040 -1.113 34.020 1.00 50.22 69 TYR A N 1
ATOM 543 C CA . TYR A 1 69 ? -15.608 0.221 33.739 1.00 50.22 69 TYR A CA 1
ATOM 544 C C . TYR A 1 69 ? -14.829 1.101 32.731 1.00 50.22 69 TYR A C 1
ATOM 546 O O . TYR A 1 69 ? -13.791 1.675 33.048 1.00 50.22 69 TYR A O 1
ATOM 554 N N . VAL A 1 70 ? -15.392 1.304 31.530 1.00 72.44 70 VAL A N 1
ATOM 555 C CA . VAL A 1 70 ? -15.014 2.341 30.539 1.00 72.44 70 VAL A CA 1
ATOM 556 C C . VAL A 1 70 ? -13.577 2.243 29.971 1.00 72.44 70 VAL A C 1
ATOM 558 O O . VAL A 1 70 ? -13.323 2.845 28.942 1.00 72.44 70 VAL A O 1
ATOM 561 N N . LYS A 1 71 ? -12.622 1.472 30.521 1.00 84.69 71 LYS A N 1
ATOM 562 C CA . LYS A 1 71 ? -11.296 1.237 29.899 1.00 84.69 71 LYS A CA 1
ATOM 563 C C . LYS A 1 71 ? -11.289 -0.038 29.044 1.00 84.69 71 LYS A C 1
ATOM 565 O O . LYS A 1 71 ? -11.578 -1.125 29.533 1.00 84.69 71 LYS A O 1
ATOM 570 N N . ILE A 1 72 ? -10.899 0.092 27.781 1.00 85.94 72 ILE A N 1
ATOM 571 C CA . ILE A 1 72 ? -10.649 -0.996 26.832 1.00 85.94 72 ILE A CA 1
ATOM 572 C C . ILE A 1 72 ? -9.147 -1.047 26.580 1.00 85.94 72 ILE A C 1
ATOM 574 O O . ILE A 1 72 ? -8.567 -0.048 26.164 1.00 85.94 72 ILE A O 1
ATOM 578 N N . THR A 1 73 ? -8.520 -2.192 26.827 1.00 90.62 73 THR A N 1
ATOM 579 C CA . THR A 1 73 ? -7.101 -2.425 26.530 1.00 90.62 73 THR A CA 1
ATOM 580 C C . THR A 1 73 ? -7.022 -3.368 25.341 1.00 90.62 73 THR A C 1
ATOM 582 O O . THR A 1 73 ? -7.724 -4.371 25.326 1.00 90.62 73 THR A O 1
ATOM 585 N N . PHE A 1 74 ? -6.230 -3.029 24.331 1.00 93.69 74 PHE A N 1
ATOM 586 C CA . PHE A 1 74 ? -6.002 -3.870 23.157 1.00 93.69 74 PHE A CA 1
ATOM 587 C C . PHE A 1 74 ? -4.729 -4.696 23.344 1.00 93.69 74 PHE A C 1
ATOM 589 O O . PHE A 1 74 ? -3.837 -4.291 24.091 1.00 93.69 74 PHE A O 1
ATOM 596 N N . ASP A 1 75 ? -4.642 -5.834 22.656 1.00 94.94 75 ASP A N 1
ATOM 597 C CA . ASP A 1 75 ? -3.414 -6.629 22.615 1.00 94.94 75 ASP A CA 1
ATOM 598 C C . ASP A 1 75 ? -2.237 -5.790 22.090 1.00 94.94 75 ASP A C 1
ATOM 600 O O . ASP A 1 75 ? -2.409 -4.861 21.297 1.00 94.94 75 ASP A O 1
ATOM 604 N N . GLN A 1 76 ? -1.024 -6.132 22.522 1.00 96.50 76 GLN A N 1
ATOM 605 C CA . GLN A 1 76 ? 0.194 -5.479 22.051 1.00 96.50 76 GLN A CA 1
ATOM 606 C C . GLN A 1 76 ? 0.399 -5.741 20.549 1.00 96.50 76 GLN A C 1
ATOM 608 O O . GLN A 1 76 ? 0.319 -6.885 20.095 1.00 96.50 76 GLN A O 1
ATOM 613 N N . SER A 1 77 ? 0.703 -4.697 19.776 1.00 97.56 77 SER A N 1
ATOM 614 C CA . SER A 1 77 ? 1.006 -4.838 18.349 1.00 97.56 77 SER A CA 1
ATOM 615 C C . SER A 1 77 ? 2.347 -5.550 18.109 1.00 97.56 77 SER A C 1
ATOM 617 O O . SER A 1 77 ? 3.254 -5.494 18.951 1.00 97.56 77 SER A O 1
ATOM 619 N N . PRO A 1 78 ? 2.551 -6.136 16.916 1.00 97.75 78 PRO A N 1
ATOM 620 C CA . PRO A 1 78 ? 3.894 -6.355 16.394 1.00 97.75 78 PRO A CA 1
ATOM 621 C C . PRO A 1 78 ? 4.690 -5.045 16.304 1.00 97.75 78 PRO A C 1
ATOM 623 O O . PRO A 1 78 ? 4.151 -3.947 16.474 1.00 97.75 78 PRO A O 1
ATOM 626 N N . VAL A 1 79 ? 5.985 -5.170 16.018 1.00 98.00 79 VAL A N 1
ATOM 627 C CA . VAL A 1 79 ? 6.845 -4.013 15.748 1.00 98.00 79 VAL A CA 1
ATOM 628 C C . VAL A 1 79 ? 6.358 -3.330 14.467 1.00 98.00 79 VAL A C 1
ATOM 630 O O . VAL A 1 79 ? 6.328 -3.956 13.408 1.00 98.00 79 VAL A O 1
ATOM 633 N N . MET A 1 80 ? 5.948 -2.067 14.572 1.00 97.69 80 MET A N 1
ATOM 634 C CA . MET A 1 80 ? 5.408 -1.271 13.467 1.00 97.69 80 MET A CA 1
ATOM 635 C C . MET A 1 80 ? 5.785 0.206 13.605 1.00 97.69 80 MET A C 1
ATOM 637 O O . MET A 1 80 ? 6.217 0.637 14.672 1.00 97.69 80 MET A O 1
ATOM 641 N N . SER A 1 81 ? 5.643 0.978 12.532 1.00 97.00 81 SER A N 1
ATOM 642 C CA . SER A 1 81 ? 5.924 2.419 12.524 1.00 97.00 81 SER A CA 1
ATOM 643 C C . SER A 1 81 ? 4.795 3.225 13.181 1.00 97.00 81 SER A C 1
ATOM 645 O O . SER A 1 81 ? 3.645 2.785 13.208 1.00 97.00 81 SER A O 1
ATOM 647 N N . THR A 1 82 ? 5.107 4.418 13.694 1.00 95.81 82 THR A N 1
ATOM 648 C CA . THR A 1 82 ? 4.150 5.289 14.408 1.00 95.81 82 THR A CA 1
ATOM 649 C C . THR A 1 82 ? 2.956 5.709 13.553 1.00 95.81 82 THR A C 1
ATOM 651 O O . THR A 1 82 ? 1.836 5.708 14.060 1.00 95.81 82 THR A O 1
ATOM 654 N N . TYR A 1 83 ? 3.171 5.995 12.264 1.00 94.12 83 TYR A N 1
ATOM 655 C CA . TYR A 1 83 ? 2.125 6.452 11.335 1.00 94.12 83 TYR A CA 1
ATOM 656 C C . TYR A 1 83 ? 1.001 5.421 11.099 1.00 94.12 83 TYR A C 1
ATOM 658 O O . TYR A 1 83 ? -0.076 5.764 10.623 1.00 94.12 83 TYR A O 1
ATOM 666 N N . LEU A 1 84 ? 1.222 4.156 11.478 1.00 95.94 84 LEU A N 1
ATOM 667 C CA . LEU A 1 84 ? 0.244 3.072 11.347 1.00 95.94 84 LEU A CA 1
ATOM 668 C C . LEU A 1 84 ? -0.627 2.880 12.586 1.00 95.94 84 LEU A C 1
ATOM 670 O O . LEU A 1 84 ? -1.568 2.085 12.544 1.00 95.94 84 LEU A O 1
ATOM 674 N N . VAL A 1 85 ? -0.326 3.554 13.699 1.00 95.56 85 VAL A N 1
ATOM 675 C CA . VAL A 1 85 ? -1.186 3.516 14.884 1.00 95.56 85 VAL A CA 1
ATOM 676 C C . VAL A 1 85 ? -2.554 4.078 14.503 1.00 95.56 85 VAL A C 1
ATOM 678 O O . VAL A 1 85 ? -2.639 5.108 13.849 1.00 95.56 85 VAL A O 1
ATOM 681 N N . ALA A 1 86 ? -3.633 3.415 14.914 1.00 93.69 86 ALA A N 1
ATOM 682 C CA . ALA A 1 86 ? -4.993 3.892 14.691 1.00 93.69 86 ALA A CA 1
ATOM 683 C C . ALA A 1 86 ? -5.885 3.639 15.899 1.00 93.69 86 ALA A C 1
ATOM 685 O O . ALA A 1 86 ? -5.786 2.626 16.597 1.00 93.69 86 ALA A O 1
ATOM 686 N N . MET A 1 87 ? -6.790 4.585 16.131 1.00 92.31 87 MET A N 1
ATOM 687 C CA . MET A 1 87 ? -7.797 4.537 17.181 1.00 92.31 87 MET A CA 1
ATOM 688 C C . MET A 1 87 ? -9.068 5.188 16.650 1.00 92.31 87 MET A C 1
ATOM 690 O O . MET A 1 87 ? -9.021 6.321 16.171 1.00 92.31 87 MET A O 1
ATOM 694 N N . VAL A 1 88 ? -10.194 4.483 16.748 1.00 91.62 88 VAL A N 1
ATOM 695 C CA . VAL A 1 88 ? -11.501 4.992 16.323 1.00 91.62 88 VAL A CA 1
ATOM 696 C C . VAL A 1 88 ? -12.525 4.777 17.423 1.00 91.62 88 VAL A C 1
ATOM 698 O O . VAL A 1 88 ? -12.650 3.672 17.948 1.00 91.62 88 VAL A O 1
ATOM 701 N N . ILE A 1 89 ? -13.273 5.830 17.758 1.00 90.88 89 ILE A N 1
ATOM 702 C CA . ILE A 1 89 ? -14.362 5.781 18.738 1.00 90.88 89 ILE A CA 1
ATOM 703 C C . ILE A 1 89 ? -15.625 6.381 18.121 1.00 90.88 89 ILE A C 1
ATOM 705 O O . ILE A 1 89 ? -15.599 7.516 17.643 1.00 90.88 89 ILE A O 1
ATOM 709 N N . GLY A 1 90 ? -16.740 5.649 18.163 1.00 89.38 90 GLY A N 1
ATOM 710 C CA . GLY A 1 90 ? -18.021 6.156 17.671 1.00 89.38 90 GLY A CA 1
ATOM 711 C C . GLY A 1 90 ? -19.149 5.127 17.654 1.00 89.38 90 GLY A C 1
ATOM 712 O O . GLY A 1 90 ? -19.033 4.030 18.198 1.00 89.38 90 GLY A O 1
ATOM 713 N N . HIS A 1 91 ? -20.259 5.500 17.019 1.00 88.94 91 HIS A N 1
ATOM 714 C CA . HIS A 1 91 ? -21.394 4.616 16.768 1.00 88.94 91 HIS A CA 1
ATOM 715 C C . HIS A 1 91 ? -21.259 3.983 15.387 1.00 88.94 91 HIS A C 1
ATOM 717 O O . HIS A 1 91 ? -21.387 4.672 14.373 1.00 88.94 91 HIS A O 1
ATOM 723 N N . PHE A 1 92 ? -21.030 2.675 15.365 1.00 92.25 92 PHE A N 1
ATOM 724 C CA . PHE A 1 92 ? -20.846 1.916 14.138 1.00 92.25 92 PHE A CA 1
ATOM 725 C C . PHE A 1 92 ? -21.609 0.601 14.202 1.00 92.25 92 PHE A C 1
ATOM 727 O O . PHE A 1 92 ? -21.575 -0.092 15.220 1.00 92.25 92 PHE A O 1
ATOM 734 N N . ASP A 1 93 ? -22.220 0.241 13.080 1.00 94.12 93 ASP A N 1
ATOM 735 C CA . ASP A 1 93 ? -22.576 -1.145 12.808 1.00 94.12 93 ASP A CA 1
ATOM 736 C C . ASP A 1 93 ? -21.404 -1.824 12.109 1.00 94.12 93 ASP A C 1
ATOM 738 O O . ASP A 1 93 ? -20.508 -1.165 11.575 1.00 94.12 93 ASP A O 1
ATOM 742 N N . HIS A 1 94 ? -21.413 -3.152 12.072 1.00 96.12 94 HIS A N 1
ATOM 743 C CA . HIS A 1 94 ? -20.472 -3.874 11.236 1.00 96.12 94 HIS A CA 1
ATOM 744 C C . HIS A 1 94 ? -21.093 -5.111 10.614 1.00 96.12 94 HIS A C 1
ATOM 746 O O . HIS A 1 94 ? -22.038 -5.707 11.128 1.00 96.12 94 HIS A O 1
ATOM 752 N N . SER A 1 95 ? -20.501 -5.509 9.500 1.00 96.81 95 SER A N 1
ATOM 753 C CA . SER A 1 95 ? -20.645 -6.841 8.935 1.00 96.81 95 SER A CA 1
ATOM 754 C C . SER A 1 95 ? -19.302 -7.559 9.022 1.00 96.81 95 SER A C 1
ATOM 756 O O . SER A 1 95 ? -18.253 -6.914 9.070 1.00 96.81 95 SER A O 1
ATOM 758 N N . SER A 1 96 ? -19.316 -8.889 9.092 1.00 97.12 96 SER A N 1
ATOM 759 C CA . SER A 1 96 ? -18.095 -9.672 9.285 1.00 97.12 96 SER A CA 1
ATOM 760 C C . SER A 1 96 ? -18.069 -10.941 8.455 1.00 97.12 96 SER A C 1
ATOM 762 O O . SER A 1 96 ? -19.107 -11.560 8.225 1.00 97.12 96 SER A O 1
ATOM 764 N N . VAL A 1 97 ? -16.866 -11.364 8.090 1.00 97.44 97 VAL A N 1
ATOM 765 C CA . VAL A 1 97 ? -16.596 -12.663 7.480 1.00 97.44 97 VAL A CA 1
ATOM 766 C C . VAL A 1 97 ? -15.244 -13.179 7.962 1.00 97.44 97 VAL A C 1
ATOM 768 O O . VAL A 1 97 ? -14.424 -12.412 8.458 1.00 97.44 97 VAL A O 1
ATOM 771 N N . GLU A 1 98 ? -15.015 -14.475 7.823 1.00 96.56 98 GLU A N 1
ATOM 772 C CA . GLU A 1 98 ? -13.706 -15.087 8.036 1.00 96.56 98 GLU A CA 1
ATOM 773 C C . GLU A 1 98 ? -13.123 -15.506 6.681 1.00 96.56 98 GLU A C 1
ATOM 775 O O . GLU A 1 98 ? -13.866 -15.954 5.792 1.00 96.56 98 GLU A O 1
ATOM 780 N N . ASP A 1 99 ? -11.821 -15.291 6.491 1.00 93.00 99 ASP A N 1
ATOM 781 C CA . ASP A 1 99 ? -11.102 -15.756 5.303 1.00 93.00 99 ASP A CA 1
ATOM 782 C C . ASP A 1 99 ? -10.717 -17.245 5.414 1.00 93.00 99 ASP A C 1
ATOM 784 O O . ASP A 1 99 ? -11.010 -17.918 6.400 1.00 93.00 99 ASP A O 1
ATOM 788 N N . ALA A 1 100 ? -10.061 -17.787 4.385 1.00 89.69 100 ALA A N 1
ATOM 789 C CA . ALA A 1 100 ? -9.635 -19.190 4.378 1.00 89.69 100 ALA A CA 1
ATOM 790 C C . ALA A 1 100 ? -8.517 -19.514 5.394 1.00 89.69 100 ALA A C 1
ATOM 792 O O . ALA A 1 100 ? -8.251 -20.686 5.650 1.00 89.69 100 ALA A O 1
ATOM 793 N N . ASN A 1 101 ? -7.853 -18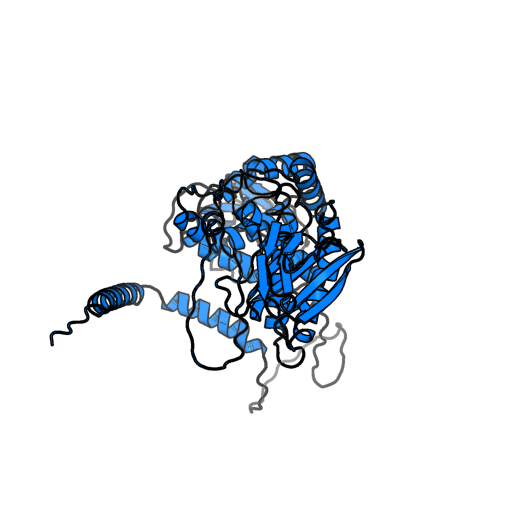.498 5.955 1.00 88.75 101 ASN A N 1
ATOM 794 C CA . ASN A 1 101 ? -6.773 -18.638 6.929 1.00 88.75 101 ASN A CA 1
ATOM 795 C C . ASN A 1 101 ? -7.229 -18.381 8.376 1.00 88.75 101 ASN A C 1
ATOM 797 O O . ASN A 1 101 ? -6.389 -18.428 9.275 1.00 88.75 101 ASN A O 1
ATOM 801 N N . GLY A 1 102 ? -8.521 -18.127 8.610 1.00 92.62 102 GLY A N 1
ATOM 802 C CA . GLY A 1 102 ? -9.073 -17.854 9.939 1.00 92.62 102 GLY A CA 1
ATOM 803 C C . GLY A 1 102 ? -8.991 -16.386 10.377 1.00 92.62 102 GLY A C 1
ATOM 804 O O . GLY A 1 102 ? -9.231 -16.083 11.545 1.00 92.62 102 GLY A O 1
ATOM 805 N N . VAL A 1 103 ? -8.643 -15.456 9.481 1.00 96.50 103 VAL A N 1
ATOM 806 C CA . VAL A 1 103 ? -8.589 -14.022 9.796 1.00 96.50 103 VAL A CA 1
ATOM 807 C C . VAL A 1 103 ? -10.006 -13.466 9.849 1.00 96.50 103 VAL A C 1
ATOM 809 O O . VAL A 1 103 ? -10.753 -13.523 8.867 1.00 96.50 103 VAL A O 1
ATOM 812 N N . LYS A 1 104 ? -10.372 -12.860 10.983 1.00 97.69 104 LYS A N 1
ATOM 813 C CA . LYS A 1 104 ? -11.664 -12.187 11.134 1.00 97.69 104 LYS A CA 1
ATOM 814 C C . LYS A 1 104 ? -11.638 -10.826 10.442 1.00 97.69 104 LYS A C 1
ATOM 816 O O . LYS A 1 104 ? -10.990 -9.896 10.920 1.00 97.69 104 LYS A O 1
ATOM 821 N N . ILE A 1 105 ? -12.390 -10.691 9.356 1.00 98.50 105 ILE A N 1
ATOM 822 C CA . ILE A 1 105 ? -12.532 -9.444 8.602 1.00 98.50 105 ILE A CA 1
ATOM 823 C C . ILE A 1 105 ? -13.846 -8.769 8.989 1.00 98.50 105 ILE A C 1
ATOM 825 O O . ILE A 1 105 ? -14.903 -9.408 8.986 1.00 98.50 105 ILE A O 1
ATOM 829 N N . ARG A 1 106 ? -13.810 -7.473 9.305 1.00 98.44 106 ARG A N 1
ATOM 830 C CA . ARG A 1 106 ? -15.012 -6.685 9.621 1.00 98.44 106 ARG A CA 1
ATOM 831 C C . ARG A 1 106 ? -15.037 -5.393 8.822 1.00 98.44 106 ARG A C 1
ATOM 833 O O . ARG A 1 106 ? -14.028 -4.706 8.741 1.00 98.44 106 ARG A O 1
ATOM 840 N N . VAL A 1 107 ? -16.202 -5.037 8.286 1.00 98.50 107 VAL A N 1
ATOM 841 C CA . VAL A 1 107 ? -16.444 -3.717 7.693 1.00 98.50 107 VAL A CA 1
ATOM 842 C C . VAL A 1 107 ? -17.359 -2.933 8.620 1.00 98.50 107 VAL A C 1
ATOM 844 O O . VAL A 1 107 ? -18.529 -3.290 8.773 1.00 98.50 107 VAL A O 1
ATOM 847 N N . PHE A 1 108 ? -16.815 -1.890 9.242 1.00 97.56 108 PHE A N 1
ATOM 848 C CA . PHE A 1 108 ? -17.528 -0.951 10.099 1.00 97.56 108 PHE A CA 1
ATOM 849 C C . PHE A 1 108 ? -18.100 0.198 9.273 1.00 97.56 108 PHE A C 1
ATOM 851 O O . PHE A 1 108 ? -17.424 0.788 8.428 1.00 97.56 108 PHE A O 1
ATOM 858 N N . THR A 1 109 ? -19.359 0.528 9.530 1.00 95.75 109 THR A N 1
ATOM 859 C CA . THR A 1 109 ? -20.104 1.563 8.810 1.00 95.75 109 THR A CA 1
ATOM 860 C C . THR A 1 109 ? -20.896 2.411 9.791 1.00 95.75 109 THR A C 1
ATOM 862 O O . THR A 1 109 ? -21.216 1.930 10.883 1.00 95.75 109 THR A O 1
ATOM 865 N N . PRO A 1 110 ? -21.321 3.627 9.411 1.00 92.44 110 PRO A N 1
ATOM 866 C CA . PRO A 1 110 ? -22.363 4.311 10.162 1.00 92.44 110 PRO A CA 1
ATOM 867 C C . PRO A 1 110 ? -23.577 3.400 10.379 1.00 92.44 110 PRO A C 1
ATOM 869 O O . PRO A 1 110 ? -23.862 2.512 9.565 1.00 92.44 110 PRO A O 1
ATOM 872 N N . VAL A 1 111 ? -24.281 3.620 11.485 1.00 93.06 111 VAL A N 1
ATOM 873 C CA . VAL A 1 111 ? -25.443 2.813 11.876 1.00 93.06 111 VAL A CA 1
ATOM 874 C C . VAL A 1 111 ? -26.481 2.771 10.743 1.00 93.06 111 VAL A C 1
ATOM 876 O O . VAL A 1 111 ? -26.762 3.782 10.099 1.00 93.06 111 VAL A O 1
ATOM 879 N N . GLY A 1 112 ? -27.020 1.586 10.460 1.00 94.50 112 GLY A N 1
ATOM 880 C CA . GLY A 1 112 ? -27.979 1.314 9.388 1.00 94.50 112 GLY A CA 1
ATOM 881 C C . GLY A 1 112 ? -27.365 1.072 8.001 1.00 94.50 112 GLY A C 1
ATOM 882 O O . GLY A 1 112 ? -28.088 0.693 7.078 1.00 94.50 112 GLY A O 1
ATOM 883 N N . LYS A 1 113 ? -26.046 1.246 7.827 1.00 95.12 113 LYS A N 1
ATOM 884 C CA . LYS A 1 113 ? -25.356 1.122 6.526 1.00 95.12 113 LYS A CA 1
ATOM 885 C C . LYS A 1 113 ? -24.566 -0.183 6.334 1.00 95.12 113 LYS A C 1
ATOM 887 O O . LYS A 1 113 ? -23.897 -0.328 5.313 1.00 95.12 113 LYS A O 1
ATOM 892 N N . ALA A 1 114 ? -24.660 -1.154 7.249 1.00 96.19 114 ALA A N 1
ATOM 893 C CA . ALA A 1 114 ? -23.798 -2.348 7.240 1.00 96.19 114 ALA A CA 1
ATOM 894 C C . ALA A 1 114 ? -23.834 -3.143 5.919 1.00 96.19 114 ALA A C 1
ATOM 896 O O . ALA A 1 114 ? -22.812 -3.665 5.476 1.00 96.19 114 ALA A O 1
ATOM 897 N N . HIS A 1 115 ? -24.995 -3.195 5.258 1.00 96.50 115 HIS A N 1
ATOM 898 C CA . HIS A 1 115 ? -25.178 -3.892 3.982 1.00 96.50 115 HIS A CA 1
ATOM 899 C C . HIS A 1 115 ? -24.420 -3.246 2.809 1.00 96.50 115 HIS A C 1
ATOM 901 O O . HIS A 1 115 ? -24.090 -3.938 1.846 1.00 96.50 115 HIS A O 1
ATOM 907 N N . TYR A 1 116 ? -24.074 -1.956 2.889 1.00 97.38 116 TYR A N 1
ATOM 908 C CA . TYR A 1 116 ? -23.236 -1.309 1.877 1.00 97.38 116 TYR A CA 1
ATOM 909 C C . TYR A 1 116 ? -21.769 -1.764 1.936 1.00 97.38 116 TYR A C 1
ATOM 911 O O . TYR A 1 116 ? -21.038 -1.606 0.960 1.00 97.38 116 TYR A O 1
ATOM 919 N N . GLY A 1 117 ? -21.336 -2.375 3.045 1.00 97.81 117 GLY A N 1
ATOM 920 C CA . GLY A 1 117 ? -19.988 -2.926 3.212 1.00 97.81 117 GLY A CA 1
ATOM 921 C C . GLY A 1 117 ? -19.767 -4.299 2.564 1.00 97.81 117 GLY A C 1
ATOM 922 O O . GLY A 1 117 ? -18.639 -4.789 2.528 1.00 97.81 117 GLY A O 1
ATOM 923 N N . TYR A 1 118 ? -20.810 -4.947 2.031 1.00 98.12 118 TYR A N 1
ATOM 924 C CA . TYR A 1 118 ? -20.714 -6.329 1.540 1.00 98.12 118 TYR A CA 1
ATOM 925 C C . TYR A 1 118 ? -19.786 -6.499 0.334 1.00 98.12 118 TYR A C 1
ATOM 927 O O . TYR A 1 118 ? -19.107 -7.520 0.221 1.00 98.12 118 TYR A O 1
ATOM 935 N N . HIS A 1 119 ? -19.720 -5.504 -0.557 1.00 98.00 119 HIS A N 1
ATOM 936 C CA . HIS A 1 119 ? -18.793 -5.556 -1.692 1.00 98.00 119 HIS A CA 1
ATOM 937 C C . HIS A 1 119 ? -17.330 -5.520 -1.226 1.00 98.00 119 HIS A C 1
ATOM 939 O O . HIS A 1 119 ? -16.527 -6.328 -1.693 1.00 98.00 119 HIS A O 1
ATOM 945 N N . ALA A 1 120 ? -17.012 -4.662 -0.250 1.00 98.25 120 ALA A N 1
ATOM 946 C CA . ALA A 1 120 ? -15.686 -4.587 0.359 1.00 98.25 120 ALA A CA 1
ATOM 947 C C . ALA A 1 120 ? -15.324 -5.866 1.130 1.00 98.25 120 ALA A C 1
ATOM 949 O O . ALA A 1 120 ? -14.226 -6.385 0.954 1.00 98.25 120 ALA A O 1
ATOM 950 N N . LEU A 1 121 ? -16.258 -6.441 1.904 1.00 98.00 121 LEU A N 1
ATOM 951 C CA . LEU A 1 121 ? -16.039 -7.731 2.575 1.00 98.00 121 LEU A CA 1
ATOM 952 C C . LEU A 1 121 ? -15.700 -8.848 1.585 1.00 98.00 121 LEU A C 1
ATOM 954 O O . LEU A 1 121 ? -14.804 -9.649 1.840 1.00 98.00 121 LEU A O 1
ATOM 958 N N . ARG A 1 122 ? -16.413 -8.909 0.454 1.00 97.62 122 ARG A N 1
ATOM 959 C CA . ARG A 1 122 ? -16.165 -9.907 -0.591 1.00 97.62 122 ARG A CA 1
ATOM 960 C C . ARG A 1 122 ? -14.777 -9.741 -1.208 1.00 97.62 122 ARG A C 1
ATOM 962 O O . ARG A 1 122 ? -14.086 -10.742 -1.375 1.00 97.62 122 ARG A O 1
ATOM 969 N N . MET A 1 123 ? -14.374 -8.502 -1.502 1.00 97.94 123 MET A N 1
ATOM 970 C CA . MET A 1 123 ? -13.021 -8.198 -1.980 1.00 97.94 123 MET A CA 1
ATOM 971 C C . MET A 1 123 ? -11.976 -8.642 -0.951 1.00 97.94 123 MET A C 1
ATOM 973 O O . MET A 1 123 ? -11.107 -9.444 -1.274 1.00 97.94 123 MET A O 1
ATOM 977 N N . ALA A 1 124 ? -12.101 -8.192 0.300 1.00 98.19 124 ALA A N 1
ATOM 978 C CA . ALA A 1 124 ? -11.119 -8.451 1.348 1.00 98.19 124 ALA A CA 1
ATOM 979 C C . ALA A 1 124 ? -10.958 -9.947 1.665 1.00 98.19 124 ALA A C 1
ATOM 981 O O . ALA A 1 124 ? -9.836 -10.439 1.781 1.00 98.19 124 ALA A O 1
ATOM 982 N N . LYS A 1 125 ? -12.072 -10.691 1.723 1.00 97.88 125 LYS A N 1
ATOM 983 C CA . LYS A 1 125 ? -12.074 -12.148 1.932 1.00 97.88 125 LYS A CA 1
ATOM 984 C C . LYS A 1 125 ? -11.275 -12.899 0.867 1.00 97.88 125 LYS A C 1
ATOM 986 O O . LYS A 1 125 ? -10.653 -13.909 1.179 1.00 97.88 125 LYS A O 1
ATOM 991 N N . SER A 1 126 ? -11.336 -12.439 -0.381 1.00 96.81 126 SER A N 1
ATOM 992 C CA . SER A 1 126 ? -10.660 -13.085 -1.509 1.00 96.81 126 SER A CA 1
ATOM 993 C C . SER A 1 126 ? -9.218 -12.592 -1.682 1.00 96.81 126 SER A C 1
ATOM 995 O O . SER A 1 126 ? -8.339 -13.383 -2.016 1.00 96.81 126 SER A O 1
ATOM 997 N N . ALA A 1 127 ? -8.956 -11.309 -1.416 1.00 97.62 127 ALA A N 1
ATOM 998 C CA . ALA A 1 127 ? -7.630 -10.711 -1.552 1.00 97.62 127 ALA A CA 1
ATOM 999 C C . ALA A 1 127 ? -6.632 -11.187 -0.493 1.00 97.62 127 ALA A C 1
ATOM 1001 O O . ALA A 1 127 ? -5.472 -11.389 -0.832 1.00 97.62 127 ALA A O 1
ATOM 1002 N N . LEU A 1 128 ? -7.038 -11.379 0.770 1.00 97.00 128 LEU A N 1
ATOM 1003 C CA . LEU A 1 128 ? -6.087 -11.775 1.820 1.00 97.00 128 LEU A CA 1
ATOM 1004 C C . LEU A 1 128 ? -5.366 -13.105 1.514 1.00 97.00 128 LEU A C 1
ATOM 1006 O O . LEU A 1 128 ? -4.134 -13.123 1.573 1.00 97.00 128 LEU A O 1
ATOM 1010 N N . PRO A 1 129 ? -6.058 -14.196 1.120 1.00 96.62 129 PRO A N 1
ATOM 1011 C CA . PRO A 1 129 ? -5.386 -15.417 0.679 1.00 96.62 129 PRO A CA 1
ATOM 1012 C C . PRO A 1 129 ? -4.531 -15.226 -0.579 1.00 96.62 129 PRO A C 1
ATOM 1014 O O . PRO A 1 129 ? -3.444 -15.794 -0.662 1.00 96.62 129 PRO A O 1
ATOM 1017 N N . PHE A 1 130 ? -4.993 -14.415 -1.538 1.00 97.56 130 PHE A N 1
ATOM 1018 C CA . PHE A 1 130 ? -4.233 -14.096 -2.748 1.00 97.56 130 PHE A CA 1
ATOM 1019 C C . PHE A 1 130 ? -2.901 -13.406 -2.416 1.00 97.56 130 PHE A C 1
ATOM 1021 O O . PHE A 1 130 ? -1.852 -13.819 -2.906 1.00 97.56 130 PHE A O 1
ATOM 1028 N N . TYR A 1 131 ? -2.919 -12.398 -1.541 1.00 98.19 131 TYR A N 1
ATOM 1029 C CA . TYR A 1 131 ? -1.708 -11.710 -1.102 1.00 98.19 131 TYR A CA 1
ATOM 1030 C C . TYR A 1 131 ? -0.802 -12.612 -0.266 1.00 98.19 131 TYR A C 1
ATOM 1032 O O . TYR A 1 131 ? 0.413 -12.590 -0.453 1.00 98.19 131 TYR A O 1
ATOM 1040 N N . ALA A 1 132 ? -1.371 -13.466 0.587 1.00 97.44 132 ALA A N 1
ATOM 1041 C CA . ALA A 1 132 ? -0.587 -14.441 1.336 1.00 97.44 132 ALA A CA 1
ATOM 1042 C C . ALA A 1 132 ? 0.187 -15.402 0.414 1.00 97.44 132 ALA A C 1
ATOM 1044 O O . ALA A 1 132 ? 1.345 -15.710 0.694 1.00 97.44 132 ALA A O 1
ATOM 1045 N N . ASP A 1 133 ? -0.416 -15.841 -0.697 1.00 97.56 133 ASP A N 1
ATOM 1046 C CA . ASP A 1 133 ? 0.263 -16.641 -1.723 1.00 97.56 133 ASP A CA 1
ATOM 1047 C C . ASP A 1 133 ? 1.318 -15.822 -2.487 1.00 97.56 133 ASP A C 1
ATOM 1049 O O . ASP A 1 133 ? 2.470 -16.250 -2.610 1.00 97.56 133 ASP A O 1
ATOM 1053 N N . LEU A 1 134 ? 0.956 -14.625 -2.961 1.00 97.69 134 LEU A N 1
ATOM 1054 C CA . LEU A 1 134 ? 1.848 -13.750 -3.725 1.00 97.69 134 LEU A CA 1
ATOM 1055 C C . LEU A 1 134 ? 3.121 -13.396 -2.941 1.00 97.69 134 LEU A C 1
ATOM 1057 O O . LEU A 1 134 ? 4.214 -13.443 -3.498 1.00 97.69 134 LEU A O 1
ATOM 1061 N N . PHE A 1 135 ? 2.985 -13.092 -1.651 1.00 97.75 135 PHE A N 1
ATOM 1062 C CA . PHE A 1 135 ? 4.089 -12.687 -0.775 1.00 97.75 135 PHE A CA 1
ATOM 1063 C C . PHE A 1 135 ? 4.684 -13.831 0.044 1.00 97.75 135 PHE A C 1
ATOM 1065 O O . PHE A 1 135 ? 5.672 -13.634 0.749 1.00 97.75 135 PHE A O 1
ATOM 1072 N N . GLY A 1 136 ? 4.110 -15.036 -0.043 1.00 97.44 136 GLY A N 1
ATOM 1073 C CA . GLY A 1 136 ? 4.617 -16.229 0.643 1.00 97.44 136 GLY A CA 1
ATOM 1074 C C . GLY A 1 136 ? 4.571 -16.130 2.170 1.00 97.44 136 GLY A C 1
ATOM 1075 O O . GLY A 1 136 ? 5.261 -16.874 2.859 1.00 97.44 136 GLY A O 1
ATOM 1076 N N . THR A 1 137 ? 3.780 -15.200 2.706 1.00 97.06 137 THR A N 1
ATOM 1077 C CA . THR A 1 137 ? 3.679 -14.900 4.137 1.00 97.06 137 THR A CA 1
ATOM 1078 C C . THR A 1 137 ? 2.227 -14.590 4.460 1.00 97.06 137 THR A C 1
ATOM 1080 O O . THR A 1 137 ? 1.628 -13.731 3.821 1.00 97.06 137 THR A O 1
ATOM 1083 N N . LYS A 1 138 ? 1.646 -15.272 5.452 1.00 96.88 138 LYS A N 1
ATOM 1084 C CA . LYS A 1 138 ? 0.259 -15.028 5.879 1.00 96.88 138 LYS A CA 1
ATOM 1085 C C . LYS A 1 138 ? 0.105 -13.644 6.510 1.00 96.88 138 LYS A C 1
ATOM 1087 O O . LYS A 1 138 ? 1.054 -13.112 7.080 1.00 96.88 138 LYS A O 1
ATOM 1092 N N . PHE A 1 139 ? -1.112 -13.104 6.467 1.00 97.38 139 PHE A N 1
ATOM 1093 C CA . PHE A 1 139 ? -1.442 -11.897 7.218 1.00 97.38 139 PHE A CA 1
ATOM 1094 C C . PHE A 1 139 ? -1.212 -12.146 8.725 1.00 97.38 139 PHE A C 1
ATOM 1096 O O . PHE A 1 139 ? -1.755 -13.119 9.254 1.00 97.38 139 PHE A O 1
ATOM 1103 N N . PRO A 1 140 ? -0.393 -11.329 9.416 1.00 95.31 140 PRO A N 1
ATOM 1104 C CA . PRO A 1 140 ? 0.110 -11.690 10.743 1.00 95.31 140 PRO A CA 1
ATOM 1105 C C . PRO A 1 140 ? -0.843 -11.359 11.897 1.00 95.31 140 PRO A C 1
ATOM 1107 O O . PRO A 1 140 ? -0.615 -11.826 13.012 1.00 95.31 140 PRO A O 1
ATOM 1110 N N . LEU A 1 141 ? -1.881 -10.545 11.674 1.00 97.00 141 LEU A N 1
ATOM 1111 C CA . LEU A 1 141 ? -2.796 -10.124 12.739 1.00 97.00 141 LEU A CA 1
ATOM 1112 C C . LEU A 1 141 ? -4.046 -11.018 12.794 1.00 97.00 141 LEU A C 1
ATOM 1114 O O . LEU A 1 141 ? -4.519 -11.486 11.759 1.00 97.00 141 LEU A O 1
ATOM 1118 N N . PRO A 1 142 ? -4.653 -11.210 13.981 1.00 94.81 142 PRO A N 1
ATOM 1119 C CA . PRO A 1 142 ? -5.839 -12.060 14.137 1.00 94.81 142 PRO A CA 1
ATOM 1120 C C . PRO A 1 142 ? -7.114 -11.468 13.509 1.00 94.81 142 PRO A C 1
ATOM 1122 O O . PRO A 1 142 ? -8.116 -12.167 13.350 1.00 94.81 142 PRO A O 1
ATOM 1125 N N . LYS A 1 143 ? -7.107 -10.171 13.175 1.00 97.25 143 LYS A N 1
ATOM 1126 C CA . LYS A 1 143 ? -8.243 -9.473 12.570 1.00 97.25 143 LYS A CA 1
ATOM 1127 C C . LYS A 1 143 ? -7.800 -8.415 11.576 1.00 97.25 143 LYS A C 1
ATOM 1129 O O . LYS A 1 143 ? -6.709 -7.860 11.701 1.00 97.25 143 LYS A O 1
ATOM 1134 N N . LEU A 1 144 ? -8.710 -8.079 10.670 1.00 98.44 144 LEU A N 1
ATOM 1135 C CA . LEU A 1 144 ? -8.611 -6.919 9.798 1.00 98.44 144 LEU A CA 1
ATOM 1136 C C . LEU A 1 144 ? -9.936 -6.156 9.806 1.00 98.44 144 LEU A C 1
ATOM 1138 O O . LEU A 1 144 ? -10.966 -6.668 9.367 1.00 98.44 144 LEU A O 1
ATOM 1142 N N . ASP A 1 145 ? -9.905 -4.926 10.302 1.00 98.38 145 ASP A N 1
ATOM 1143 C CA . ASP A 1 145 ? -11.055 -4.031 10.272 1.00 98.38 145 ASP A CA 1
ATOM 1144 C C . ASP A 1 145 ? -10.897 -3.025 9.137 1.00 98.38 145 ASP A C 1
ATOM 1146 O O . ASP A 1 145 ? -9.819 -2.473 8.944 1.00 98.38 145 ASP A O 1
ATOM 1150 N N . LEU A 1 146 ? -11.978 -2.787 8.404 1.00 98.38 146 LEU A N 1
ATOM 1151 C CA . LEU A 1 146 ? -12.106 -1.734 7.406 1.00 98.38 146 LEU A CA 1
ATOM 1152 C C . LEU A 1 146 ? -13.219 -0.809 7.893 1.00 98.38 146 LEU A C 1
ATOM 1154 O O . LEU A 1 146 ? -14.313 -1.291 8.189 1.00 98.38 146 LEU A O 1
ATOM 1158 N N . ILE A 1 147 ? -12.982 0.493 8.000 1.00 96.75 147 ILE A N 1
ATOM 1159 C CA . ILE A 1 147 ? -13.971 1.425 8.551 1.00 96.75 147 ILE A CA 1
ATOM 1160 C C . ILE A 1 147 ? -14.262 2.583 7.603 1.00 96.75 147 ILE A C 1
ATOM 1162 O O . ILE A 1 147 ? -13.357 3.275 7.149 1.00 96.75 147 ILE A O 1
ATOM 1166 N N . ALA A 1 148 ? -15.548 2.799 7.321 1.00 95.00 148 ALA A N 1
ATOM 1167 C CA . ALA A 1 148 ? -16.019 3.949 6.562 1.00 95.00 148 ALA A CA 1
ATOM 1168 C C . ALA A 1 148 ? -16.179 5.168 7.479 1.00 95.00 148 ALA A C 1
ATOM 1170 O O . ALA A 1 148 ? -16.996 5.166 8.404 1.00 95.00 148 ALA A O 1
ATOM 1171 N N . ILE A 1 149 ? -15.426 6.218 7.175 1.00 89.00 149 ILE A N 1
ATOM 1172 C CA . ILE A 1 149 ? -15.395 7.492 7.879 1.00 89.00 149 ILE A CA 1
ATOM 1173 C C . ILE A 1 149 ? -16.108 8.550 7.019 1.00 89.00 149 ILE A C 1
ATOM 1175 O O . ILE A 1 149 ? -15.770 8.705 5.840 1.00 89.00 149 ILE A O 1
ATOM 1179 N N . PRO A 1 150 ? -17.099 9.273 7.580 1.00 81.81 150 PRO A N 1
ATOM 1180 C CA . PRO A 1 150 ? -17.822 10.322 6.860 1.00 81.81 150 PRO A CA 1
ATOM 1181 C C . PRO A 1 150 ? -16.927 11.471 6.380 1.00 81.81 150 PRO A C 1
ATOM 1183 O O . PRO A 1 150 ? -16.983 11.834 5.207 1.00 81.81 150 PRO A O 1
ATOM 1186 N N . ASP A 1 151 ? -16.078 11.992 7.268 1.00 79.31 151 ASP A N 1
ATOM 1187 C CA . ASP A 1 151 ? -15.184 13.121 7.004 1.00 79.31 151 ASP A CA 1
ATOM 1188 C C . ASP A 1 151 ? -13.735 12.631 6.976 1.00 79.31 151 ASP A C 1
ATOM 1190 O O . ASP A 1 151 ? -13.081 12.541 8.011 1.00 79.31 151 ASP A O 1
ATOM 1194 N N . PHE A 1 152 ? -13.255 12.267 5.786 1.00 78.88 152 PHE A N 1
ATOM 1195 C CA . PHE A 1 152 ? -11.904 11.745 5.573 1.00 78.88 152 PHE A CA 1
ATOM 1196 C C . PHE A 1 152 ? -11.231 12.519 4.433 1.00 78.88 152 PHE A C 1
ATOM 1198 O O . PHE A 1 152 ? -11.788 12.631 3.329 1.00 78.88 152 PHE A O 1
ATOM 1205 N N . SER A 1 153 ? -10.065 13.113 4.702 1.00 74.38 153 SER A N 1
ATOM 1206 C CA . SER A 1 153 ? -9.325 13.942 3.737 1.00 74.38 153 SER A CA 1
ATOM 1207 C C . SER A 1 153 ? -8.814 13.099 2.569 1.00 74.38 153 SER A C 1
ATOM 1209 O O . SER A 1 153 ? -8.989 13.478 1.409 1.00 74.38 153 SER A O 1
ATOM 1211 N N . MET A 1 154 ? -8.284 11.915 2.866 1.00 78.19 154 MET A N 1
ATOM 1212 C CA . MET A 1 154 ? -7.722 10.992 1.887 1.00 78.19 154 MET A CA 1
ATOM 1213 C C . MET A 1 154 ? -8.784 10.078 1.245 1.00 78.19 154 MET A C 1
ATOM 1215 O O . MET A 1 154 ? -9.999 10.230 1.441 1.00 78.19 154 MET A O 1
ATOM 1219 N N . GLY A 1 155 ? -8.333 9.165 0.380 1.00 83.94 155 GLY A N 1
ATOM 1220 C CA . GLY A 1 155 ? -9.166 8.091 -0.165 1.00 83.94 155 GLY A CA 1
ATOM 1221 C C . GLY A 1 155 ? -9.366 6.970 0.855 1.00 83.94 155 GLY A C 1
ATOM 1222 O O . GLY A 1 155 ? -10.511 6.585 1.124 1.00 83.94 155 GLY A O 1
ATOM 1223 N N . ALA A 1 156 ? -8.253 6.503 1.417 1.00 92.38 156 ALA A N 1
ATOM 1224 C CA . ALA A 1 156 ? -8.121 5.522 2.486 1.00 92.38 156 ALA A CA 1
ATOM 1225 C C . ALA A 1 156 ? -6.728 5.661 3.146 1.00 92.38 156 ALA A C 1
ATOM 1227 O O . ALA A 1 156 ? -5.943 6.490 2.684 1.00 92.38 156 ALA A O 1
ATOM 1228 N N . MET A 1 157 ? -6.479 4.935 4.238 1.00 93.56 157 MET A N 1
ATOM 1229 C CA . MET A 1 157 ? -5.183 4.852 4.923 1.00 93.56 157 MET A CA 1
ATOM 1230 C C . MET A 1 157 ? -5.008 3.462 5.553 1.00 93.56 157 MET A C 1
ATOM 1232 O O . MET A 1 157 ? -5.902 2.936 6.231 1.00 93.56 157 MET A O 1
ATOM 1236 N N . GLU A 1 158 ? -3.828 2.879 5.367 1.00 95.88 158 GLU A N 1
ATOM 1237 C CA . GLU A 1 158 ? -3.503 1.470 5.585 1.00 95.88 158 GLU A CA 1
ATOM 1238 C C . GLU A 1 158 ? -3.216 1.078 7.043 1.00 95.88 158 GLU A C 1
ATOM 1240 O O . GLU A 1 158 ? -2.465 0.127 7.300 1.00 95.88 158 GLU A O 1
ATOM 1245 N N . ASN A 1 159 ? -3.765 1.792 8.032 1.00 96.25 159 ASN A N 1
ATOM 1246 C CA . ASN A 1 159 ? -3.383 1.584 9.429 1.00 96.25 159 ASN A CA 1
ATOM 1247 C C . ASN A 1 159 ? -3.505 0.091 9.817 1.00 96.25 159 ASN A C 1
ATOM 1249 O O . ASN A 1 159 ? -4.532 -0.562 9.590 1.00 96.25 159 ASN A O 1
ATOM 1253 N N . TRP A 1 160 ? -2.441 -0.490 10.384 1.00 97.25 160 TRP A N 1
ATOM 1254 C CA . TRP A 1 160 ? -2.280 -1.948 10.393 1.00 97.25 160 TRP A CA 1
ATOM 1255 C C . TRP A 1 160 ? -3.364 -2.647 11.219 1.00 97.25 160 TRP A C 1
ATOM 1257 O O . TRP A 1 160 ? -3.447 -2.475 12.434 1.00 97.25 160 TRP A O 1
ATOM 1267 N N . GLY A 1 161 ? -4.219 -3.427 10.554 1.00 97.12 161 GLY A N 1
ATOM 1268 C CA . GLY A 1 161 ? -5.350 -4.110 11.185 1.00 97.12 161 GLY A CA 1
ATOM 1269 C C . GLY A 1 161 ? -6.608 -3.250 11.365 1.00 97.12 161 GLY A C 1
ATOM 1270 O O . GLY A 1 161 ? -7.644 -3.812 11.722 1.00 97.12 161 GLY A O 1
ATOM 1271 N N . LEU A 1 162 ? -6.572 -1.938 11.116 1.00 97.31 162 LEU A N 1
ATOM 1272 C CA . LEU A 1 162 ? -7.725 -1.026 11.167 1.00 97.31 162 LEU A CA 1
ATOM 1273 C C . LEU A 1 162 ? -7.638 -0.002 10.028 1.00 97.31 162 LEU A C 1
ATOM 1275 O O . LEU A 1 162 ? -7.337 1.162 10.251 1.00 97.31 162 LEU A O 1
ATOM 1279 N N . ILE A 1 163 ? -7.915 -0.445 8.809 1.00 97.25 163 ILE A N 1
ATOM 1280 C CA . ILE A 1 163 ? -7.824 0.388 7.614 1.00 97.25 163 ILE A CA 1
ATOM 1281 C C . ILE A 1 163 ? -8.990 1.380 7.592 1.00 97.25 163 ILE A C 1
ATOM 1283 O O . ILE A 1 163 ? -10.158 0.992 7.725 1.00 97.25 163 ILE A O 1
ATOM 1287 N N . THR A 1 164 ? -8.681 2.652 7.390 1.00 94.75 164 THR A N 1
ATOM 1288 C CA . THR A 1 164 ? -9.648 3.750 7.359 1.00 94.75 164 THR A CA 1
ATOM 1289 C C . THR A 1 164 ? -9.968 4.146 5.918 1.00 94.75 164 THR A C 1
ATOM 1291 O O . THR A 1 164 ? -9.108 4.120 5.049 1.00 94.75 164 THR A O 1
ATOM 1294 N N . TYR A 1 165 ? -11.231 4.461 5.627 1.00 95.38 165 TYR A N 1
ATOM 1295 C CA . TYR A 1 165 ? -11.691 4.801 4.278 1.00 95.38 165 TYR A CA 1
ATOM 1296 C C . TYR A 1 165 ? -12.657 5.972 4.314 1.00 95.38 165 TYR A C 1
ATOM 1298 O O . TYR A 1 165 ? -13.535 6.034 5.173 1.00 95.38 165 TYR A O 1
ATOM 1306 N N . ARG A 1 166 ? -12.631 6.808 3.277 1.00 93.38 166 ARG A N 1
ATOM 1307 C CA . ARG A 1 166 ? -13.790 7.642 2.938 1.00 93.38 166 ARG A CA 1
ATOM 1308 C C . ARG A 1 166 ? -14.987 6.748 2.593 1.00 93.38 166 ARG A C 1
ATOM 1310 O O . ARG A 1 166 ? -14.815 5.729 1.926 1.00 93.38 166 ARG A O 1
ATOM 1317 N N . GLU A 1 167 ? -16.216 7.141 2.953 1.00 93.31 167 GLU A N 1
ATOM 1318 C CA . GLU A 1 167 ? -17.424 6.336 2.662 1.00 93.31 167 GLU A CA 1
ATOM 1319 C C . GLU A 1 167 ? -17.504 5.867 1.197 1.00 93.31 167 GLU A C 1
ATOM 1321 O O . GLU A 1 167 ? -17.774 4.698 0.928 1.00 93.31 167 GLU A O 1
ATOM 1326 N N . THR A 1 168 ? -17.218 6.755 0.243 1.00 94.12 168 THR A N 1
ATOM 1327 C CA . THR A 1 168 ? -17.262 6.465 -1.202 1.00 94.12 168 THR A CA 1
ATOM 1328 C C . THR A 1 168 ? -16.219 5.453 -1.676 1.00 94.12 168 THR A C 1
ATOM 1330 O O . THR A 1 168 ? -16.367 4.906 -2.766 1.00 94.12 168 THR A O 1
ATOM 1333 N N . SER A 1 169 ? -15.169 5.231 -0.884 1.00 95.88 169 SER A N 1
ATOM 1334 C CA . SER A 1 169 ? -14.063 4.315 -1.175 1.00 95.88 169 SER A CA 1
ATOM 1335 C C . SER A 1 169 ? -14.286 2.914 -0.597 1.00 95.88 169 SER A C 1
ATOM 1337 O O . SER A 1 169 ? -13.538 2.001 -0.931 1.00 95.88 169 SER A O 1
ATOM 1339 N N . LEU A 1 170 ? -15.322 2.724 0.233 1.00 97.69 170 LEU A N 1
ATOM 1340 C CA . LEU A 1 170 ? -15.615 1.447 0.896 1.00 97.69 170 LEU A CA 1
ATOM 1341 C C . LEU A 1 170 ? -17.051 0.953 0.675 1.00 97.69 170 LEU A C 1
ATOM 1343 O O . LEU A 1 170 ? -17.290 -0.253 0.589 1.00 97.69 170 LEU A O 1
ATOM 1347 N N . LEU A 1 171 ? -18.020 1.867 0.597 1.00 97.62 171 LEU A N 1
ATOM 1348 C CA . LEU A 1 171 ? -19.445 1.543 0.610 1.00 97.62 171 LEU A CA 1
ATOM 1349 C C . LEU A 1 171 ? -20.033 1.503 -0.803 1.00 97.62 171 LEU A C 1
ATOM 1351 O O . LEU A 1 171 ? -19.870 2.429 -1.597 1.00 97.62 171 LEU A O 1
ATOM 1355 N N . ILE A 1 172 ? -20.776 0.436 -1.099 1.00 98.12 172 ILE A N 1
ATOM 1356 C CA . ILE A 1 172 ? -21.470 0.227 -2.372 1.00 98.12 172 ILE A CA 1
ATOM 1357 C C . ILE A 1 172 ? -22.948 -0.055 -2.122 1.00 98.12 172 ILE A C 1
ATOM 1359 O O . ILE A 1 172 ? -23.308 -1.028 -1.462 1.00 98.12 172 ILE A O 1
ATOM 1363 N N . ASP A 1 173 ? -23.810 0.741 -2.747 1.00 96.62 173 ASP A N 1
ATOM 1364 C CA . ASP A 1 173 ? -25.229 0.429 -2.889 1.00 96.62 173 ASP A CA 1
ATOM 1365 C C . ASP A 1 173 ? -25.402 -0.499 -4.098 1.00 96.62 173 ASP A C 1
ATOM 1367 O O . ASP A 1 173 ? -25.163 -0.114 -5.246 1.00 96.62 173 ASP A O 1
ATOM 1371 N N . ALA A 1 174 ? -25.815 -1.744 -3.855 1.00 92.75 174 ALA A N 1
ATOM 1372 C CA . ALA A 1 174 ? -25.963 -2.746 -4.907 1.00 92.75 174 ALA A CA 1
ATOM 1373 C C . ALA A 1 174 ? -26.922 -2.307 -6.030 1.00 92.75 174 ALA A C 1
ATOM 1375 O O . ALA A 1 174 ? -26.680 -2.671 -7.187 1.00 92.75 174 ALA A O 1
ATOM 1376 N N . ALA A 1 175 ? -27.954 -1.522 -5.694 1.00 93.06 175 ALA A N 1
ATOM 1377 C CA . ALA A 1 175 ? -28.995 -1.069 -6.610 1.00 93.06 175 ALA A CA 1
ATOM 1378 C C . ALA A 1 175 ? -28.644 0.242 -7.331 1.00 93.06 175 ALA A C 1
ATOM 1380 O O . ALA A 1 175 ? -29.115 0.459 -8.446 1.00 93.06 175 ALA A O 1
ATOM 1381 N N . LYS A 1 176 ? -27.835 1.116 -6.715 1.00 95.19 176 LYS A N 1
ATOM 1382 C CA . LYS A 1 176 ? -27.575 2.475 -7.238 1.00 95.19 176 LYS A CA 1
ATOM 1383 C C . LYS A 1 176 ? -26.144 2.720 -7.702 1.00 95.19 176 LYS A C 1
ATOM 1385 O O . LYS A 1 176 ? -25.925 3.569 -8.564 1.00 95.19 176 LYS A O 1
ATOM 1390 N N . SER A 1 177 ? -25.157 2.024 -7.143 1.00 96.38 177 SER A N 1
ATOM 1391 C CA . SER A 1 177 ? -23.755 2.259 -7.485 1.00 96.38 177 SER A CA 1
ATOM 1392 C C . SER A 1 177 ? -23.422 1.717 -8.875 1.00 96.38 177 SER A C 1
ATOM 1394 O O . SER A 1 177 ? -23.707 0.563 -9.208 1.00 96.38 177 SER A O 1
ATOM 1396 N N . SER A 1 178 ? -22.751 2.551 -9.670 1.00 95.69 178 SER A N 1
ATOM 1397 C CA . SER A 1 178 ? -22.282 2.194 -11.009 1.00 95.69 178 SER A CA 1
ATOM 1398 C C . SER A 1 178 ? -21.231 1.074 -10.978 1.00 95.69 178 SER A C 1
ATOM 1400 O O . SER A 1 178 ? -20.561 0.856 -9.965 1.00 95.69 178 SER A O 1
ATOM 1402 N N . LEU A 1 179 ? -21.022 0.400 -12.115 1.00 92.88 179 LEU A N 1
ATOM 1403 C CA . LEU A 1 179 ? -19.915 -0.553 -12.263 1.00 92.88 179 LEU A CA 1
ATOM 1404 C C . LEU A 1 179 ? -18.555 0.116 -12.009 1.00 92.88 179 LEU A C 1
ATOM 1406 O O . LEU A 1 179 ? -17.690 -0.488 -11.383 1.00 92.88 179 LEU A O 1
ATOM 1410 N N . GLN A 1 180 ? -18.384 1.373 -12.431 1.00 91.69 180 GLN A N 1
ATOM 1411 C CA . GLN A 1 180 ? -17.154 2.121 -12.173 1.00 91.69 180 GLN A CA 1
ATOM 1412 C C . GLN A 1 180 ? -16.919 2.312 -10.671 1.00 91.69 180 GLN A C 1
ATOM 1414 O O . GLN A 1 180 ? -15.813 2.085 -10.196 1.00 91.69 180 GLN A O 1
ATOM 1419 N N . SER A 1 181 ? -17.959 2.653 -9.906 1.00 95.12 181 SER A N 1
ATOM 1420 C CA . SER A 1 181 ? -17.868 2.767 -8.445 1.00 95.12 181 SER A CA 1
ATOM 1421 C C . SER A 1 181 ? -17.483 1.429 -7.808 1.00 95.12 181 SER A C 1
ATOM 1423 O O . SER A 1 181 ? -16.597 1.389 -6.963 1.00 95.12 181 SER A O 1
ATOM 1425 N N . LYS A 1 182 ? -18.086 0.319 -8.256 1.00 96.12 182 LYS A N 1
ATOM 1426 C CA . LYS A 1 182 ? -17.763 -1.034 -7.767 1.00 96.12 182 LYS A CA 1
ATOM 1427 C C . LYS A 1 182 ? -16.313 -1.434 -8.067 1.00 96.12 182 LYS A C 1
ATOM 1429 O O . LYS A 1 182 ? -15.671 -2.044 -7.212 1.00 96.12 182 LYS A O 1
ATOM 1434 N N . ARG A 1 183 ? -15.798 -1.080 -9.251 1.00 94.94 183 ARG A N 1
ATOM 1435 C CA . ARG A 1 183 ? -14.388 -1.273 -9.634 1.00 94.94 183 ARG A CA 1
ATOM 1436 C C . ARG A 1 183 ? -13.451 -0.419 -8.785 1.00 94.94 183 ARG A C 1
ATOM 1438 O O . ARG A 1 183 ? -12.471 -0.949 -8.283 1.00 94.94 183 ARG A O 1
ATOM 1445 N N . ASN A 1 184 ? -13.772 0.860 -8.584 1.00 94.19 184 ASN A N 1
ATOM 1446 C CA . ASN A 1 184 ? -12.959 1.769 -7.775 1.00 94.19 184 ASN A CA 1
ATOM 1447 C C . ASN A 1 184 ? -12.879 1.305 -6.316 1.00 94.19 184 ASN A C 1
ATOM 1449 O O . ASN A 1 184 ? -11.784 1.199 -5.791 1.00 94.19 184 ASN A O 1
ATOM 1453 N N . VAL A 1 185 ? -14.007 0.938 -5.693 1.00 97.50 185 VAL A N 1
ATOM 1454 C CA . VAL A 1 185 ? -14.005 0.392 -4.324 1.00 97.50 185 VAL A CA 1
ATOM 1455 C C . VAL A 1 185 ? -13.218 -0.917 -4.248 1.00 97.50 185 VAL A C 1
ATOM 1457 O O . VAL A 1 185 ? -12.467 -1.118 -3.303 1.00 97.50 185 VAL A O 1
ATOM 1460 N N . ALA A 1 186 ? -13.347 -1.809 -5.240 1.00 97.75 186 ALA A N 1
ATOM 1461 C CA . ALA A 1 186 ? -12.548 -3.036 -5.269 1.00 97.75 186 ALA A CA 1
ATOM 1462 C C . ALA A 1 186 ? -11.042 -2.739 -5.357 1.00 97.75 186 ALA A C 1
ATOM 1464 O O . ALA A 1 186 ? -10.277 -3.363 -4.631 1.00 97.75 186 ALA A O 1
ATOM 1465 N N . ARG A 1 187 ? -10.641 -1.776 -6.197 1.00 96.06 187 ARG A N 1
ATOM 1466 C CA . ARG A 1 187 ? -9.255 -1.303 -6.313 1.00 96.06 187 ARG A CA 1
ATOM 1467 C C . ARG A 1 187 ? -8.749 -0.727 -4.997 1.00 96.06 187 ARG A C 1
ATOM 1469 O O . ARG A 1 187 ? -7.848 -1.315 -4.424 1.00 96.06 187 ARG A O 1
ATOM 1476 N N . THR A 1 188 ? -9.411 0.295 -4.448 1.00 97.31 188 THR A N 1
ATOM 1477 C CA . THR A 1 188 ? -8.986 0.929 -3.191 1.00 97.31 188 THR A CA 1
ATOM 1478 C C . THR A 1 188 ? -8.900 -0.075 -2.046 1.00 97.31 188 THR A C 1
ATOM 1480 O O . THR A 1 188 ? -7.882 -0.139 -1.379 1.00 97.31 188 THR A O 1
ATOM 1483 N N . VAL A 1 189 ? -9.900 -0.945 -1.856 1.00 98.50 189 VAL A N 1
ATOM 1484 C CA . VAL A 1 189 ? -9.809 -2.003 -0.832 1.00 98.50 189 VAL A CA 1
ATOM 1485 C C . VAL A 1 189 ? -8.609 -2.920 -1.083 1.00 98.50 189 VAL A C 1
ATOM 1487 O O . VAL A 1 189 ? -7.908 -3.298 -0.150 1.00 98.50 189 VAL A O 1
ATOM 1490 N N . SER A 1 190 ? -8.350 -3.285 -2.336 1.00 98.19 190 SER A N 1
ATOM 1491 C CA . SER A 1 190 ? -7.202 -4.115 -2.687 1.00 98.19 190 SER A CA 1
ATOM 1492 C C . SER A 1 190 ? -5.861 -3.410 -2.457 1.00 98.19 190 SER A C 1
ATOM 1494 O O . SER A 1 190 ? -4.930 -4.074 -2.002 1.00 98.19 190 SER A O 1
ATOM 1496 N N . HIS A 1 191 ? -5.767 -2.110 -2.746 1.00 98.00 191 HIS A N 1
ATOM 1497 C CA . HIS A 1 191 ? -4.603 -1.249 -2.501 1.00 98.00 191 HIS A CA 1
ATOM 1498 C C . HIS A 1 191 ? -4.245 -1.227 -1.016 1.00 98.00 191 HIS A C 1
ATOM 1500 O O . HIS A 1 191 ? -3.144 -1.611 -0.633 1.00 98.00 191 HIS A O 1
ATOM 1506 N N . GLU A 1 192 ? -5.216 -0.935 -0.152 1.00 98.00 192 GLU A N 1
ATOM 1507 C CA . GLU A 1 192 ? -4.963 -0.903 1.290 1.00 98.00 192 GLU A CA 1
ATOM 1508 C C . GLU A 1 192 ? -4.607 -2.283 1.863 1.00 98.00 192 GLU A C 1
ATOM 1510 O O . GLU A 1 192 ? -3.784 -2.414 2.768 1.00 98.00 192 GLU A O 1
ATOM 1515 N N . LEU A 1 193 ? -5.206 -3.358 1.337 1.00 98.31 193 LEU A N 1
ATOM 1516 C CA . LEU A 1 193 ? -4.855 -4.716 1.759 1.00 98.31 193 LEU A CA 1
ATOM 1517 C C . LEU A 1 193 ? -3.428 -5.102 1.351 1.00 98.31 193 LEU A C 1
ATOM 1519 O O . LEU A 1 193 ? -2.776 -5.859 2.071 1.00 98.31 193 LEU A O 1
ATOM 1523 N N . ALA A 1 194 ? -2.939 -4.591 0.223 1.00 98.19 194 ALA A N 1
ATOM 1524 C CA . ALA A 1 194 ? -1.563 -4.790 -0.209 1.00 98.19 194 ALA A CA 1
ATOM 1525 C C . ALA A 1 194 ? -0.555 -4.155 0.759 1.00 98.19 194 ALA A C 1
ATOM 1527 O O . ALA A 1 194 ? 0.479 -4.765 1.060 1.00 98.19 194 ALA A O 1
ATOM 1528 N N . HIS A 1 195 ? -0.891 -2.990 1.315 1.00 98.12 195 HIS A N 1
ATOM 1529 C CA . HIS A 1 195 ? -0.049 -2.308 2.291 1.00 98.12 195 HIS A CA 1
ATOM 1530 C C . HIS A 1 195 ? 0.195 -3.101 3.580 1.00 98.12 195 HIS A C 1
ATOM 1532 O O . HIS A 1 195 ? 1.220 -2.918 4.240 1.00 98.12 195 HIS A O 1
ATOM 1538 N N . MET A 1 196 ? -0.662 -4.081 3.901 1.00 98.00 196 MET A N 1
ATOM 1539 C CA . MET A 1 196 ? -0.419 -4.995 5.025 1.00 98.00 196 MET A CA 1
ATOM 1540 C C . MET A 1 196 ? 0.930 -5.730 4.907 1.00 98.00 196 MET A C 1
ATOM 1542 O O . MET A 1 196 ? 1.499 -6.105 5.934 1.00 98.00 196 MET A O 1
ATOM 1546 N N . TRP A 1 197 ? 1.454 -5.899 3.685 1.00 98.19 197 TRP A N 1
ATOM 1547 C CA . TRP A 1 197 ? 2.810 -6.385 3.412 1.00 98.19 197 TRP A CA 1
ATOM 1548 C C . TRP A 1 197 ? 3.765 -5.250 3.011 1.00 98.19 197 TRP A C 1
ATOM 1550 O O . TRP A 1 197 ? 4.824 -5.124 3.625 1.00 98.19 197 TRP A O 1
ATOM 1560 N N . PHE A 1 198 ? 3.385 -4.430 2.021 1.00 95.81 198 PHE A N 1
ATOM 1561 C CA . PHE A 1 198 ? 4.187 -3.319 1.480 1.00 95.81 198 PHE A CA 1
ATOM 1562 C C . PHE A 1 198 ? 3.811 -1.981 2.124 1.00 95.81 198 PHE A C 1
ATOM 1564 O O . PHE A 1 198 ? 3.011 -1.219 1.593 1.00 95.81 198 PHE A O 1
ATOM 1571 N N . GLY A 1 199 ? 4.397 -1.700 3.278 1.00 94.44 199 GLY A N 1
ATOM 1572 C CA . GLY A 1 199 ? 4.187 -0.485 4.061 1.00 94.44 199 GLY A CA 1
ATOM 1573 C C . GLY A 1 199 ? 4.115 -0.789 5.547 1.00 94.44 199 GLY A C 1
ATOM 1574 O O . GLY A 1 199 ? 4.771 -0.118 6.348 1.00 94.44 199 GLY A O 1
ATOM 1575 N N . ASN A 1 200 ? 3.441 -1.883 5.908 1.00 96.94 200 ASN A N 1
ATOM 1576 C CA . ASN A 1 200 ? 3.247 -2.275 7.300 1.00 96.94 200 ASN A CA 1
ATOM 1577 C C . ASN A 1 200 ? 4.276 -3.312 7.757 1.00 96.94 200 ASN A C 1
ATOM 1579 O O . ASN A 1 200 ? 5.115 -3.032 8.620 1.00 96.94 200 ASN A O 1
ATOM 1583 N N . LEU A 1 201 ? 4.228 -4.511 7.163 1.00 98.00 201 LEU A N 1
ATOM 1584 C CA . LEU A 1 201 ? 5.156 -5.590 7.499 1.00 98.00 201 LEU A CA 1
ATOM 1585 C C . LEU A 1 201 ? 6.588 -5.214 7.119 1.00 98.00 201 LEU A C 1
ATOM 1587 O O . LEU A 1 201 ? 7.479 -5.302 7.962 1.00 98.00 201 LEU A O 1
ATOM 1591 N N . VAL A 1 202 ? 6.789 -4.759 5.885 1.00 98.25 202 VAL A N 1
ATOM 1592 C CA . VAL A 1 202 ? 8.044 -4.176 5.407 1.00 98.25 202 VAL A CA 1
ATOM 1593 C C . VAL A 1 202 ? 7.773 -2.719 5.075 1.00 98.25 202 VAL A C 1
ATOM 1595 O O . VAL A 1 202 ? 6.882 -2.429 4.286 1.00 98.25 202 VAL A O 1
ATOM 1598 N N . THR A 1 203 ? 8.502 -1.804 5.704 1.00 97.12 203 THR A N 1
ATOM 1599 C CA . THR A 1 203 ? 8.272 -0.357 5.566 1.00 97.12 203 THR A CA 1
ATOM 1600 C C . THR A 1 203 ? 9.485 0.282 4.910 1.00 97.12 203 THR A C 1
ATOM 1602 O O . THR A 1 203 ? 10.610 -0.154 5.132 1.00 97.12 203 THR A O 1
ATOM 1605 N N . MET A 1 204 ? 9.311 1.338 4.128 1.00 96.69 204 MET A N 1
ATOM 1606 C CA . MET A 1 204 ? 10.450 2.147 3.705 1.00 96.69 204 MET A CA 1
ATOM 1607 C C . MET A 1 204 ? 11.244 2.685 4.912 1.00 96.69 204 MET A C 1
ATOM 1609 O O . MET A 1 204 ? 10.680 2.983 5.965 1.00 96.69 204 MET A O 1
ATOM 1613 N N . GLU A 1 205 ? 12.565 2.797 4.784 1.00 97.25 205 GLU A N 1
ATOM 1614 C CA . GLU A 1 205 ? 13.417 3.425 5.808 1.00 97.25 205 GLU A CA 1
ATOM 1615 C C . GLU A 1 205 ? 13.073 4.903 5.987 1.00 97.25 205 GLU A C 1
ATOM 1617 O O . GLU A 1 205 ? 12.931 5.391 7.103 1.00 97.25 205 GLU A O 1
ATOM 1622 N N . TRP A 1 206 ? 12.860 5.603 4.877 1.00 96.69 206 TRP A N 1
ATOM 1623 C CA . TRP A 1 206 ? 12.490 7.008 4.875 1.00 96.69 206 TRP A CA 1
ATOM 1624 C C . TRP A 1 206 ? 11.539 7.318 3.723 1.00 96.69 206 TRP A C 1
ATOM 1626 O O . TRP A 1 206 ? 11.489 6.588 2.729 1.00 96.69 206 TRP A O 1
ATOM 1636 N N . TRP A 1 207 ? 10.822 8.436 3.829 1.00 94.12 207 TRP A N 1
ATOM 1637 C CA . TRP A 1 207 ? 9.845 8.912 2.842 1.00 94.12 207 TRP A CA 1
ATOM 1638 C C . TRP A 1 207 ? 10.422 9.064 1.429 1.00 94.12 207 TRP A C 1
ATOM 1640 O O . TRP A 1 207 ? 9.717 8.848 0.453 1.00 94.12 207 TRP A O 1
ATOM 1650 N N . THR A 1 208 ? 11.731 9.298 1.298 1.00 92.56 208 THR A N 1
ATOM 1651 C CA . THR A 1 208 ? 12.459 9.256 0.014 1.00 92.56 208 THR A CA 1
ATOM 1652 C C . THR A 1 208 ? 12.208 7.974 -0.804 1.00 92.56 208 THR A C 1
ATOM 1654 O O . THR A 1 208 ? 12.336 7.976 -2.030 1.00 92.56 208 THR A O 1
ATOM 1657 N N . HIS A 1 209 ? 11.858 6.869 -0.139 1.00 93.19 209 HIS A N 1
ATOM 1658 C CA . HIS A 1 209 ? 11.561 5.574 -0.748 1.00 93.19 209 HIS A CA 1
ATOM 1659 C C . HIS A 1 209 ? 10.055 5.231 -0.748 1.00 93.19 209 HIS A C 1
ATOM 1661 O O . HIS A 1 209 ? 9.716 4.072 -0.969 1.00 93.19 209 HIS A O 1
ATOM 1667 N N . LEU A 1 210 ? 9.153 6.205 -0.544 1.00 92.56 210 LEU A N 1
ATOM 1668 C CA . LEU A 1 210 ? 7.690 6.017 -0.453 1.00 92.56 210 LEU A CA 1
ATOM 1669 C C . LEU A 1 210 ? 7.100 5.191 -1.604 1.00 92.56 210 LEU A C 1
ATOM 1671 O O . LEU A 1 210 ? 6.195 4.387 -1.392 1.00 92.56 210 LEU A O 1
ATOM 1675 N N . TRP A 1 211 ? 7.640 5.335 -2.816 1.00 92.38 211 TRP A N 1
ATOM 1676 C CA . TRP A 1 211 ? 7.188 4.577 -3.985 1.00 92.38 211 TRP A CA 1
ATOM 1677 C C . TRP A 1 211 ? 7.276 3.046 -3.800 1.00 92.38 211 TRP A C 1
ATOM 1679 O O . TRP A 1 211 ? 6.560 2.318 -4.488 1.00 92.38 211 TRP A O 1
ATOM 1689 N N . LEU A 1 212 ? 8.123 2.543 -2.885 1.00 91.94 212 LEU A N 1
ATOM 1690 C CA . LEU A 1 212 ? 8.160 1.122 -2.516 1.00 91.94 212 LEU A CA 1
ATOM 1691 C C . LEU A 1 212 ? 6.839 0.651 -1.911 1.00 91.94 212 LEU A C 1
ATOM 1693 O O . LEU A 1 212 ? 6.458 -0.493 -2.130 1.00 91.94 212 LEU A O 1
ATOM 1697 N N . ASN A 1 213 ? 6.145 1.516 -1.177 1.00 92.56 213 ASN A N 1
ATOM 1698 C CA . ASN A 1 213 ? 4.825 1.212 -0.649 1.00 92.56 213 ASN A CA 1
ATOM 1699 C C . ASN A 1 213 ? 3.785 1.464 -1.747 1.00 92.56 213 ASN A C 1
ATOM 1701 O O . ASN A 1 213 ? 3.113 0.540 -2.205 1.00 92.56 213 ASN A O 1
ATOM 1705 N N . GLU A 1 214 ? 3.702 2.711 -2.215 1.00 94.19 214 GLU A N 1
ATOM 1706 C CA . GLU A 1 214 ? 2.578 3.179 -3.033 1.00 94.19 214 GLU A CA 1
ATOM 1707 C C . GLU A 1 214 ? 2.591 2.634 -4.455 1.00 94.19 214 GLU A C 1
ATOM 1709 O O . GLU A 1 214 ? 1.561 2.201 -4.973 1.00 94.19 214 GLU A O 1
ATOM 1714 N N . GLY A 1 215 ? 3.760 2.580 -5.091 1.00 92.81 215 GLY A N 1
ATOM 1715 C CA . GLY A 1 215 ? 3.895 2.019 -6.430 1.00 92.81 215 GLY A CA 1
ATOM 1716 C C . GLY A 1 215 ? 3.570 0.526 -6.449 1.00 92.81 215 GLY A C 1
ATOM 1717 O O . GLY A 1 215 ? 2.930 0.042 -7.386 1.00 92.81 215 GLY A O 1
ATOM 1718 N N . PHE A 1 216 ? 3.972 -0.208 -5.404 1.00 93.19 216 PHE A N 1
ATOM 1719 C CA . PHE A 1 216 ? 3.646 -1.627 -5.276 1.00 93.19 216 PHE A CA 1
ATOM 1720 C C . PHE A 1 216 ? 2.164 -1.844 -5.047 1.00 93.19 216 PHE A C 1
ATOM 1722 O O . PHE A 1 216 ? 1.575 -2.591 -5.829 1.00 93.19 216 PHE A O 1
ATOM 1729 N N . ALA A 1 217 ? 1.564 -1.181 -4.056 1.00 95.56 217 ALA A N 1
ATOM 1730 C CA . ALA A 1 217 ? 0.130 -1.263 -3.788 1.00 95.56 217 ALA A CA 1
ATOM 1731 C C . ALA A 1 217 ? -0.701 -0.928 -5.042 1.00 95.56 217 ALA A C 1
ATOM 1733 O O . ALA A 1 217 ? -1.556 -1.723 -5.445 1.00 95.56 217 ALA A O 1
ATOM 1734 N N . THR A 1 218 ? -0.321 0.135 -5.761 1.00 94.31 218 THR A N 1
ATOM 1735 C CA . THR A 1 218 ? -0.978 0.576 -7.004 1.00 94.31 218 THR A CA 1
ATOM 1736 C C . THR A 1 218 ? -0.857 -0.439 -8.142 1.00 94.31 218 THR A C 1
ATOM 1738 O O . THR A 1 218 ? -1.745 -0.542 -8.983 1.00 94.31 218 THR A O 1
ATOM 1741 N N . PHE A 1 219 ? 0.233 -1.204 -8.240 1.00 93.81 219 PHE A N 1
ATOM 1742 C CA . PHE A 1 219 ? 0.339 -2.230 -9.281 1.00 93.81 219 PHE A CA 1
ATOM 1743 C C . PHE A 1 219 ? -0.395 -3.518 -8.896 1.00 93.81 219 PHE A C 1
ATOM 1745 O O . PHE A 1 219 ? -1.145 -4.085 -9.698 1.00 93.81 219 PHE A O 1
ATOM 1752 N N . ILE A 1 220 ? -0.166 -4.008 -7.680 1.00 95.31 220 ILE A N 1
ATOM 1753 C CA . ILE A 1 220 ? -0.669 -5.313 -7.244 1.00 95.31 220 ILE A CA 1
ATOM 1754 C C . ILE A 1 220 ? -2.177 -5.302 -6.982 1.00 95.31 220 ILE A C 1
ATOM 1756 O O . ILE A 1 220 ? -2.791 -6.365 -7.098 1.00 95.31 220 ILE A O 1
ATOM 1760 N N . GLU A 1 221 ? -2.798 -4.135 -6.757 1.00 95.50 221 GLU A N 1
ATOM 1761 C CA . GLU A 1 221 ? -4.262 -4.020 -6.730 1.00 95.50 221 GLU A CA 1
ATOM 1762 C C . GLU A 1 221 ? -4.893 -4.537 -8.033 1.00 95.50 221 GLU A C 1
ATOM 1764 O O . GLU A 1 221 ? -5.931 -5.194 -7.990 1.00 95.50 221 GLU A O 1
ATOM 1769 N N . TYR A 1 222 ? -4.259 -4.330 -9.197 1.00 94.81 222 TYR A N 1
ATOM 1770 C CA . TYR A 1 222 ? -4.791 -4.816 -10.474 1.00 94.81 222 TYR A CA 1
ATOM 1771 C C . TYR A 1 222 ? -4.729 -6.340 -10.552 1.00 94.81 222 TYR A C 1
ATOM 1773 O O . TYR A 1 222 ? -5.684 -6.965 -11.007 1.00 94.81 222 TYR A O 1
ATOM 1781 N N . LEU A 1 223 ? -3.634 -6.944 -10.075 1.00 95.62 223 LEU A N 1
ATOM 1782 C CA . LEU A 1 223 ? -3.488 -8.402 -10.024 1.00 95.62 223 LEU A CA 1
ATOM 1783 C C . LEU A 1 223 ? -4.550 -9.027 -9.109 1.00 95.62 223 LEU A C 1
ATOM 1785 O O . LEU A 1 223 ? -5.183 -10.017 -9.471 1.00 95.62 223 LEU A O 1
ATOM 1789 N N . ALA A 1 224 ? -4.762 -8.429 -7.938 1.00 97.31 224 ALA A N 1
ATOM 1790 C CA . ALA A 1 224 ? -5.723 -8.910 -6.959 1.00 97.31 224 ALA A CA 1
ATOM 1791 C C . ALA A 1 224 ? -7.174 -8.708 -7.420 1.00 97.31 224 ALA A C 1
ATOM 1793 O O . ALA A 1 224 ? -7.980 -9.629 -7.290 1.00 97.31 224 ALA A O 1
ATOM 1794 N N . VAL A 1 225 ? -7.523 -7.558 -8.009 1.00 97.25 225 VAL A N 1
ATOM 1795 C CA . VAL A 1 225 ? -8.870 -7.323 -8.556 1.00 97.25 225 VAL A CA 1
ATOM 1796 C C . VAL A 1 225 ? -9.154 -8.243 -9.742 1.00 97.25 225 VAL A C 1
ATOM 1798 O O . VAL A 1 225 ? -10.254 -8.781 -9.815 1.00 97.25 225 VAL A O 1
ATOM 1801 N N . ASP A 1 226 ? -8.191 -8.484 -10.635 1.00 96.31 226 ASP A N 1
ATOM 1802 C CA . ASP A 1 226 ? -8.351 -9.438 -11.744 1.00 96.31 226 ASP A CA 1
ATOM 1803 C C . ASP A 1 226 ? -8.568 -10.875 -11.242 1.00 96.31 226 ASP A C 1
ATOM 1805 O O . ASP A 1 226 ? -9.374 -11.621 -11.796 1.00 96.31 226 ASP A O 1
ATOM 1809 N N . HIS A 1 227 ? -7.896 -11.254 -10.150 1.00 95.88 227 HIS A N 1
ATOM 1810 C CA . HIS A 1 227 ? -8.089 -12.550 -9.506 1.00 95.88 227 HIS A CA 1
ATOM 1811 C C . HIS A 1 227 ? -9.455 -12.669 -8.812 1.00 95.88 227 HIS A C 1
ATOM 1813 O O . HIS A 1 227 ? -10.142 -13.680 -8.959 1.00 95.88 227 HIS A O 1
ATOM 1819 N N . CYS A 1 228 ? -9.851 -11.650 -8.046 1.00 96.25 228 CYS A N 1
ATOM 1820 C CA . CYS A 1 228 ? -11.044 -11.695 -7.196 1.00 96.25 228 CYS A CA 1
ATOM 1821 C C . CYS A 1 228 ? -12.340 -11.377 -7.958 1.00 96.25 228 CYS A C 1
ATOM 1823 O O . CYS A 1 228 ? -13.401 -11.885 -7.598 1.00 96.25 228 CYS A O 1
ATOM 1825 N N . PHE A 1 229 ? -12.255 -10.537 -8.992 1.00 95.88 229 PHE A N 1
ATOM 1826 C CA . PHE A 1 229 ? -13.364 -10.093 -9.837 1.00 95.88 229 PHE A CA 1
ATOM 1827 C C . PHE A 1 229 ? -12.964 -10.105 -11.322 1.00 95.88 229 PHE A C 1
ATOM 1829 O O . PHE A 1 229 ? -12.911 -9.046 -11.959 1.00 95.88 229 PHE A O 1
ATOM 1836 N N . PRO A 1 230 ? -12.701 -11.283 -11.917 1.00 93.94 230 PRO A N 1
ATOM 1837 C CA . PRO A 1 230 ? -12.322 -11.387 -13.328 1.00 93.94 230 PRO A CA 1
ATOM 1838 C C . PRO A 1 230 ? -13.388 -10.809 -14.272 1.00 93.94 230 PRO A C 1
ATOM 1840 O O . PRO A 1 230 ? -13.076 -10.361 -15.374 1.00 93.94 230 PRO A O 1
ATOM 1843 N N . GLU A 1 231 ? -14.655 -10.765 -13.848 1.00 92.94 231 GLU A N 1
ATOM 1844 C CA . GLU A 1 231 ? -15.747 -10.131 -14.588 1.00 92.94 231 GLU A CA 1
ATOM 1845 C C . GLU A 1 231 ? -15.586 -8.612 -14.749 1.00 92.94 231 GLU A C 1
ATOM 1847 O O . GLU A 1 231 ? -16.265 -8.002 -15.577 1.00 92.94 231 GLU A O 1
ATOM 1852 N N . TYR A 1 232 ? -14.710 -7.976 -13.966 1.00 93.25 232 TYR A N 1
ATOM 1853 C CA . TYR A 1 232 ? -14.460 -6.545 -14.067 1.00 93.25 232 TYR A CA 1
ATOM 1854 C C . TYR A 1 232 ? -13.526 -6.170 -15.207 1.00 93.25 232 TYR A C 1
ATOM 1856 O O . TYR A 1 232 ? -13.546 -4.993 -15.559 1.00 93.25 232 TYR A O 1
ATOM 1864 N N . ASP A 1 233 ? -12.778 -7.104 -15.799 1.00 87.81 233 ASP A N 1
ATOM 1865 C CA . ASP A 1 233 ? -11.826 -6.835 -16.890 1.00 87.81 233 ASP A CA 1
ATOM 1866 C C . ASP A 1 233 ? -10.959 -5.589 -16.604 1.00 87.81 233 ASP A C 1
ATOM 1868 O O . ASP A 1 233 ? -10.929 -4.605 -17.351 1.00 87.81 233 ASP A O 1
ATOM 1872 N N . ILE A 1 234 ? -10.330 -5.588 -15.422 1.00 87.50 234 ILE A N 1
ATOM 1873 C CA . ILE A 1 234 ? -9.697 -4.396 -14.838 1.00 87.50 234 ILE A CA 1
ATOM 1874 C C . ILE A 1 234 ? -8.507 -3.891 -15.667 1.00 87.50 234 ILE A C 1
ATOM 1876 O O . ILE A 1 234 ? -8.184 -2.702 -15.643 1.00 87.50 234 ILE A O 1
ATOM 1880 N N . TRP A 1 235 ? -7.904 -4.770 -16.469 1.00 84.19 235 TRP A N 1
ATOM 1881 C CA . TRP A 1 235 ? -6.799 -4.453 -17.373 1.00 84.19 235 TRP A CA 1
ATOM 1882 C C . TRP A 1 235 ? -7.182 -3.481 -18.492 1.00 84.19 235 TRP A C 1
ATOM 1884 O O . TRP A 1 235 ? -6.322 -2.761 -18.990 1.00 84.19 235 TRP A O 1
ATOM 1894 N N . VAL A 1 236 ? -8.465 -3.372 -18.858 1.00 76.38 236 VAL A N 1
ATOM 1895 C CA . VAL A 1 236 ? -8.910 -2.319 -19.789 1.00 76.38 236 VAL A CA 1
ATOM 1896 C C . VAL A 1 236 ? -8.702 -0.932 -19.172 1.00 76.38 236 VAL A C 1
ATOM 1898 O O . VAL A 1 236 ? -8.338 0.015 -19.865 1.00 76.38 236 VAL A O 1
ATOM 1901 N N . SER A 1 237 ? -8.889 -0.804 -17.856 1.00 71.88 237 SER A N 1
ATOM 1902 C CA . SER A 1 237 ? -8.673 0.449 -17.127 1.00 71.88 237 SER A CA 1
ATOM 1903 C C . SER A 1 237 ? -7.197 0.730 -16.827 1.00 71.88 237 SER A C 1
ATOM 1905 O O . SER A 1 237 ? -6.842 1.889 -16.624 1.00 71.88 237 SER A O 1
ATOM 1907 N N . SER A 1 238 ? -6.316 -0.278 -16.861 1.00 68.94 238 SER A N 1
ATOM 1908 C CA . SER A 1 238 ? -4.883 -0.094 -16.579 1.00 68.94 238 SER A CA 1
ATOM 1909 C C . SER A 1 238 ? -4.135 0.675 -17.673 1.00 68.94 238 SER A C 1
ATOM 1911 O O . SER A 1 238 ? -2.965 1.001 -17.491 1.00 68.94 238 SER A O 1
ATOM 1913 N N . ILE A 1 239 ? -4.785 0.993 -18.802 1.00 63.72 239 ILE A N 1
ATOM 1914 C CA . ILE A 1 239 ? -4.247 1.903 -19.829 1.00 63.72 239 ILE A CA 1
ATOM 1915 C C . ILE A 1 239 ? -4.008 3.322 -19.287 1.00 63.72 239 ILE A C 1
ATOM 1917 O O . ILE A 1 239 ? -3.277 4.101 -19.891 1.00 63.72 239 ILE A O 1
ATOM 1921 N N . ILE A 1 240 ? -4.606 3.656 -18.140 1.00 62.94 240 ILE A N 1
ATOM 1922 C CA . ILE A 1 240 ? -4.355 4.912 -17.432 1.00 62.94 240 ILE A CA 1
ATOM 1923 C C . ILE A 1 240 ? -2.929 4.945 -16.862 1.00 62.94 240 ILE A C 1
ATOM 1925 O O . ILE A 1 240 ? -2.333 6.017 -16.888 1.00 62.94 240 ILE A O 1
ATOM 1929 N N . LEU A 1 241 ? -2.355 3.806 -16.437 1.00 63.47 241 LEU A N 1
ATOM 1930 C CA . LEU A 1 241 ? -1.019 3.767 -15.821 1.00 63.47 241 LEU A CA 1
ATOM 1931 C C . LEU A 1 241 ? 0.058 4.364 -16.755 1.00 63.47 241 LEU A C 1
ATOM 1933 O O . LEU A 1 241 ? 0.693 5.342 -16.357 1.00 63.47 241 LEU A O 1
ATOM 1937 N N . PRO A 1 242 ? 0.217 3.910 -18.022 1.00 59.25 242 PRO A N 1
ATOM 1938 C CA . PRO A 1 242 ? 1.197 4.505 -18.935 1.00 59.25 242 PRO A CA 1
ATOM 1939 C C . PRO A 1 242 ? 0.907 5.975 -19.263 1.00 59.25 242 PRO A C 1
ATOM 1941 O O . PRO A 1 242 ? 1.824 6.786 -19.335 1.00 59.25 242 PRO A O 1
ATOM 1944 N N . VAL A 1 243 ? -0.368 6.354 -19.417 1.00 62.31 243 VAL A N 1
ATOM 1945 C CA . VAL A 1 243 ? -0.758 7.734 -19.767 1.00 62.31 243 VAL A CA 1
ATOM 1946 C C . VAL A 1 243 ? -0.482 8.709 -18.619 1.00 62.31 243 VAL A C 1
ATOM 1948 O O . VAL A 1 243 ? -0.029 9.830 -18.852 1.00 62.31 243 VAL A O 1
ATOM 1951 N N . MET A 1 244 ? -0.748 8.305 -17.378 1.00 60.56 244 MET A N 1
ATOM 1952 C CA . MET A 1 244 ? -0.426 9.110 -16.200 1.00 60.56 244 MET A CA 1
ATOM 1953 C C . MET A 1 244 ? 1.075 9.128 -15.946 1.00 60.56 244 MET A C 1
ATOM 1955 O O . MET A 1 244 ? 1.619 10.192 -15.664 1.00 60.56 244 MET A O 1
ATOM 1959 N N . CYS A 1 245 ? 1.769 8.006 -16.155 1.00 61.16 245 CYS A N 1
ATOM 1960 C CA . CYS A 1 245 ? 3.225 7.975 -16.134 1.00 61.16 245 CYS A CA 1
ATOM 1961 C C . CYS A 1 245 ? 3.811 9.008 -17.112 1.00 61.16 245 CYS A C 1
ATOM 1963 O O . CYS A 1 245 ? 4.640 9.818 -16.695 1.00 61.16 245 CYS A O 1
ATOM 1965 N N . ASP A 1 246 ? 3.339 9.058 -18.363 1.00 60.62 246 ASP A N 1
ATOM 1966 C CA . ASP A 1 246 ? 3.741 10.056 -19.368 1.00 60.62 246 ASP A CA 1
ATOM 1967 C C . ASP A 1 246 ? 3.503 11.503 -18.904 1.00 60.62 246 ASP A C 1
ATOM 1969 O O . ASP A 1 246 ? 4.314 12.401 -19.152 1.00 60.62 246 ASP A O 1
ATOM 1973 N N . PHE A 1 247 ? 2.379 11.748 -18.229 1.00 60.88 247 PHE A N 1
ATOM 1974 C CA . PHE A 1 247 ? 2.044 13.068 -17.707 1.00 60.88 247 PHE A CA 1
ATOM 1975 C C . PHE A 1 247 ? 2.967 13.469 -16.547 1.00 60.88 247 PHE A C 1
ATOM 1977 O O . PHE A 1 247 ? 3.607 14.520 -16.601 1.00 60.88 247 PHE A O 1
ATOM 1984 N N . CYS A 1 248 ? 3.104 12.618 -15.531 1.00 59.22 248 CYS A N 1
ATOM 1985 C CA . CYS A 1 248 ? 3.923 12.850 -14.337 1.00 59.22 248 CYS A CA 1
ATOM 1986 C C . CYS A 1 248 ? 5.394 13.099 -14.675 1.00 59.22 248 CYS A C 1
ATOM 1988 O O . CYS A 1 248 ? 6.069 13.963 -14.120 1.00 59.22 248 CYS A O 1
ATOM 1990 N N . THR A 1 249 ? 5.902 12.358 -15.645 1.00 56.50 249 THR A N 1
ATOM 1991 C CA . THR A 1 249 ? 7.291 12.444 -16.088 1.00 56.50 249 THR A CA 1
ATOM 1992 C C . THR A 1 249 ? 7.592 13.690 -16.925 1.00 56.50 249 THR A C 1
ATOM 1994 O O . THR A 1 249 ? 8.740 14.152 -16.922 1.00 56.50 249 THR A O 1
ATOM 1997 N N . SER A 1 250 ? 6.583 14.296 -17.565 1.00 57.28 250 SER A N 1
ATOM 1998 C CA . SER A 1 250 ? 6.716 15.609 -18.213 1.00 57.28 250 SER A CA 1
ATOM 1999 C C . SER A 1 250 ? 7.040 16.736 -17.217 1.00 57.28 250 SER A C 1
ATOM 2001 O O . SER A 1 250 ? 7.662 17.730 -17.595 1.00 57.28 250 SER A O 1
ATOM 2003 N N . LEU A 1 251 ? 6.724 16.542 -15.929 1.00 57.31 251 LEU A N 1
ATOM 2004 C CA . LEU A 1 251 ? 7.011 17.484 -14.840 1.00 57.31 251 LEU A CA 1
ATOM 2005 C C . LEU A 1 251 ? 8.450 17.382 -14.299 1.00 57.31 251 LEU A C 1
ATOM 2007 O O . LEU A 1 251 ? 8.802 18.095 -13.366 1.00 57.31 251 LEU A O 1
ATOM 2011 N N . LYS A 1 252 ? 9.308 16.540 -14.900 1.00 62.25 252 LYS A N 1
ATOM 2012 C CA . LYS A 1 252 ? 10.708 16.307 -14.487 1.00 62.25 252 LYS A CA 1
ATOM 2013 C C . LYS A 1 252 ? 10.859 15.755 -13.060 1.00 62.25 252 LYS A C 1
ATOM 2015 O O . LYS A 1 252 ? 11.879 16.005 -12.429 1.00 62.25 252 LYS A O 1
ATOM 2020 N N . LEU A 1 253 ? 9.909 14.947 -12.597 1.00 67.19 253 LEU A N 1
ATOM 2021 C CA . LEU A 1 253 ? 9.955 14.294 -11.283 1.00 67.19 253 LEU A CA 1
ATOM 2022 C C . LEU A 1 253 ? 10.583 12.881 -11.361 1.00 67.19 253 LEU A C 1
ATOM 2024 O O . LEU A 1 253 ? 10.480 12.186 -12.387 1.00 67.19 253 LEU A O 1
ATOM 2028 N N . SER A 1 254 ? 11.294 12.478 -10.303 1.00 74.00 254 SER A N 1
ATOM 2029 C CA . SER A 1 254 ? 11.883 11.141 -10.086 1.00 74.00 254 SER A CA 1
ATOM 2030 C C . SER A 1 254 ? 11.092 10.387 -9.014 1.00 74.00 254 SER A C 1
ATOM 2032 O O . SER A 1 254 ? 10.372 11.010 -8.248 1.00 74.00 254 SER A O 1
ATOM 2034 N N . LEU A 1 255 ? 11.202 9.051 -8.970 1.00 77.81 255 LEU A N 1
ATOM 2035 C CA . LEU A 1 255 ? 10.572 8.262 -7.894 1.00 77.81 255 LEU A CA 1
ATOM 2036 C C . LEU A 1 255 ? 11.334 8.399 -6.576 1.00 77.81 255 LEU A C 1
ATOM 2038 O O . LEU A 1 255 ? 10.752 8.330 -5.503 1.00 77.81 255 LEU A O 1
ATOM 2042 N N . TRP A 1 256 ? 12.651 8.561 -6.677 1.00 84.69 256 TRP A N 1
ATOM 2043 C CA . TRP A 1 256 ? 13.513 8.866 -5.549 1.00 84.69 256 TRP A CA 1
ATOM 2044 C C . TRP A 1 256 ? 13.680 10.382 -5.455 1.00 84.69 256 TRP A C 1
ATOM 2046 O O . TRP A 1 256 ? 14.168 11.003 -6.407 1.00 84.69 256 TRP A O 1
ATOM 2056 N N . VAL A 1 257 ? 13.268 10.977 -4.336 1.00 82.75 257 VAL A N 1
ATOM 2057 C CA . VAL A 1 257 ? 13.374 12.419 -4.068 1.00 82.75 257 VAL A CA 1
ATOM 2058 C C . VAL A 1 257 ? 13.788 12.608 -2.607 1.00 82.75 257 VAL A C 1
ATOM 2060 O O . VAL A 1 257 ? 13.192 11.967 -1.747 1.00 82.75 257 VAL A O 1
ATOM 2063 N N . PRO A 1 258 ? 14.797 13.440 -2.292 1.00 86.06 258 PRO A N 1
ATOM 2064 C CA . PRO A 1 258 ? 15.146 13.727 -0.905 1.00 86.06 258 PRO A CA 1
ATOM 2065 C C . PRO A 1 258 ? 14.011 14.491 -0.210 1.00 86.06 258 PRO A C 1
ATOM 2067 O O . PRO A 1 258 ? 13.544 15.497 -0.737 1.00 86.06 258 PRO A O 1
ATOM 2070 N N . VAL A 1 259 ? 13.617 14.033 0.979 1.00 87.62 259 VAL A N 1
ATOM 2071 C CA . VAL A 1 259 ? 12.540 14.624 1.789 1.00 87.62 259 VAL A CA 1
ATOM 2072 C C . VAL A 1 259 ? 13.067 15.022 3.163 1.00 87.62 259 VAL A C 1
ATOM 2074 O O . VAL A 1 259 ? 13.659 14.195 3.857 1.00 87.62 259 VAL A O 1
ATOM 2077 N N . ASN A 1 260 ? 12.828 16.269 3.570 1.00 89.81 260 ASN A N 1
ATOM 2078 C CA . ASN A 1 260 ? 13.366 16.858 4.802 1.00 89.81 260 ASN A CA 1
ATOM 2079 C C . ASN A 1 260 ? 12.305 17.518 5.694 1.00 89.81 260 ASN A C 1
ATOM 2081 O O . ASN A 1 260 ? 12.612 17.894 6.826 1.00 89.81 260 ASN A O 1
ATOM 2085 N N . SER A 1 261 ? 11.072 17.688 5.213 1.00 88.31 261 SER A N 1
ATOM 2086 C CA . SER A 1 261 ? 10.001 18.358 5.957 1.00 88.31 261 SER A CA 1
ATOM 2087 C C . SER A 1 261 ? 8.657 17.631 5.819 1.00 88.31 261 SER A C 1
ATOM 2089 O O . SER A 1 261 ? 8.437 16.958 4.816 1.00 88.31 261 SER A O 1
ATOM 2091 N N . PRO A 1 262 ? 7.728 17.766 6.788 1.00 86.31 262 PRO A N 1
ATOM 2092 C CA . PRO A 1 262 ? 6.390 17.175 6.687 1.00 86.31 262 PRO A CA 1
ATOM 2093 C C . PRO A 1 262 ? 5.619 17.583 5.425 1.00 86.31 262 PRO A C 1
ATOM 2095 O O . PRO A 1 262 ? 4.988 16.744 4.800 1.00 86.31 262 PRO A O 1
ATOM 2098 N N . SER A 1 263 ? 5.730 18.842 4.994 1.00 86.88 263 SER A N 1
ATOM 2099 C CA . SER A 1 263 ? 5.109 19.294 3.744 1.00 86.88 263 SER A CA 1
ATOM 2100 C C . SER A 1 263 ? 5.709 18.612 2.515 1.00 86.88 263 SER A C 1
ATOM 2102 O O . SER A 1 263 ? 4.979 18.278 1.594 1.00 86.88 263 SER A O 1
ATOM 2104 N N . GLU A 1 264 ? 7.024 18.363 2.503 1.00 87.94 264 GLU A N 1
ATOM 2105 C CA . GLU A 1 264 ? 7.658 17.590 1.425 1.00 87.94 264 GLU A CA 1
ATOM 2106 C C . GLU A 1 264 ? 7.212 16.123 1.446 1.00 87.94 264 GLU A C 1
ATOM 2108 O O . GLU A 1 264 ? 7.114 15.513 0.387 1.00 87.94 264 GLU A O 1
ATOM 2113 N N . VAL A 1 265 ? 6.918 15.559 2.627 1.00 86.56 265 VAL A N 1
ATOM 2114 C CA . VAL A 1 265 ? 6.307 14.226 2.732 1.00 86.56 265 VAL A CA 1
ATOM 2115 C C . VAL A 1 265 ? 4.946 14.238 2.040 1.00 86.56 265 VAL A C 1
ATOM 2117 O O . VAL A 1 265 ? 4.742 13.438 1.137 1.00 86.56 265 VAL A O 1
ATOM 2120 N N . GLU A 1 266 ? 4.054 15.167 2.397 1.00 85.31 266 GLU A N 1
ATOM 2121 C CA . GLU A 1 266 ? 2.728 15.306 1.773 1.00 85.31 266 GLU A CA 1
ATOM 2122 C C . GLU A 1 266 ? 2.818 15.518 0.246 1.00 85.31 266 GLU A C 1
ATOM 2124 O O . GLU A 1 266 ? 2.032 14.949 -0.509 1.00 85.31 266 GLU A O 1
ATOM 2129 N N . GLU A 1 267 ? 3.799 16.292 -0.231 1.00 85.19 267 GLU A N 1
ATOM 2130 C CA . GLU A 1 267 ? 3.995 16.574 -1.660 1.00 85.19 267 GLU A CA 1
ATOM 2131 C C . GLU A 1 267 ? 4.355 15.339 -2.495 1.00 85.19 267 GLU A C 1
ATOM 2133 O O . GLU A 1 267 ? 3.999 15.290 -3.673 1.00 85.19 267 GLU A O 1
ATOM 2138 N N . ILE A 1 268 ? 5.041 14.346 -1.919 1.00 84.12 268 ILE A N 1
ATOM 2139 C CA . ILE A 1 268 ? 5.452 13.141 -2.656 1.00 84.12 268 ILE A CA 1
ATOM 2140 C C . ILE A 1 268 ? 4.391 12.031 -2.666 1.00 84.12 268 ILE A C 1
ATOM 2142 O O . ILE A 1 268 ? 4.581 11.020 -3.350 1.00 84.12 268 ILE A O 1
ATOM 2146 N N . PHE A 1 269 ? 3.254 12.221 -1.984 1.00 82.06 269 PHE A N 1
ATOM 2147 C CA . PHE A 1 269 ? 2.032 11.430 -2.192 1.00 82.06 269 PHE A CA 1
ATOM 2148 C C . PHE A 1 269 ? 1.332 11.865 -3.491 1.00 82.06 269 PHE A C 1
ATOM 2150 O O . PHE A 1 269 ? 0.182 12.306 -3.511 1.00 82.06 269 PHE A O 1
ATOM 2157 N N . ASP A 1 270 ? 2.058 11.771 -4.603 1.00 80.88 270 ASP A N 1
ATOM 2158 C CA . ASP A 1 270 ? 1.636 12.243 -5.913 1.00 80.88 270 ASP A CA 1
ATOM 2159 C C . ASP A 1 270 ? 1.534 11.105 -6.938 1.00 80.88 270 ASP A C 1
ATOM 2161 O O . ASP A 1 270 ? 1.928 9.960 -6.725 1.00 80.88 270 ASP A O 1
ATOM 2165 N N . ALA A 1 271 ? 1.036 11.425 -8.129 1.00 79.06 271 ALA A N 1
ATOM 2166 C CA . ALA A 1 271 ? 0.914 10.436 -9.193 1.00 79.06 271 ALA A CA 1
ATOM 2167 C C . ALA A 1 271 ? 2.274 9.873 -9.682 1.00 79.06 271 ALA A C 1
ATOM 2169 O O . ALA A 1 271 ? 2.290 8.878 -10.406 1.00 79.06 271 ALA A O 1
ATOM 2170 N N . VAL A 1 272 ? 3.424 10.450 -9.300 1.00 81.19 272 VAL A N 1
ATOM 2171 C CA . VAL A 1 272 ? 4.738 9.860 -9.596 1.00 81.19 272 VAL A CA 1
ATOM 2172 C C . VAL A 1 272 ? 4.946 8.632 -8.712 1.00 81.19 272 VAL A C 1
ATOM 2174 O O . VAL A 1 272 ? 5.164 7.545 -9.248 1.00 81.19 272 VAL A O 1
ATOM 2177 N N . SER A 1 273 ? 4.824 8.769 -7.389 1.00 86.00 273 SER A N 1
ATOM 2178 C CA . SER A 1 273 ? 5.010 7.654 -6.446 1.00 86.00 273 SER A CA 1
ATOM 2179 C C . SER A 1 273 ? 4.060 6.485 -6.725 1.00 86.00 273 SER A C 1
ATOM 2181 O O . SER A 1 273 ? 4.484 5.328 -6.691 1.00 86.00 273 SER A O 1
ATOM 2183 N N . TYR A 1 274 ? 2.811 6.789 -7.088 1.00 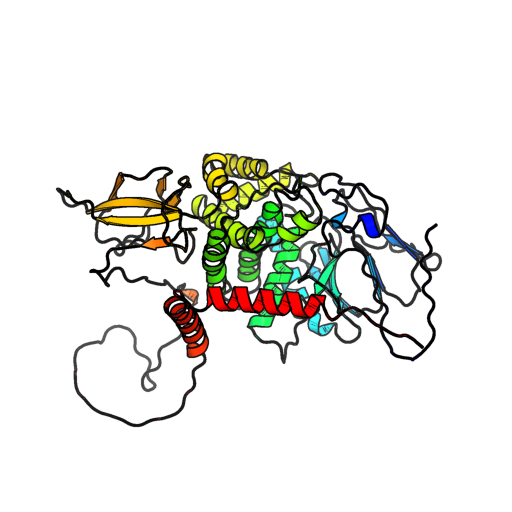88.94 274 TYR A N 1
ATOM 2184 C CA . TYR A 1 274 ? 1.772 5.799 -7.378 1.00 88.94 274 TYR A CA 1
ATOM 2185 C C . TYR A 1 274 ? 1.865 5.266 -8.818 1.00 88.94 274 TYR A C 1
ATOM 2187 O O . TYR A 1 274 ? 2.234 4.115 -9.054 1.00 88.94 274 TYR A O 1
ATOM 2195 N N . GLU A 1 275 ? 1.568 6.106 -9.815 1.00 84.69 275 GLU A N 1
ATOM 2196 C CA . GLU A 1 275 ? 1.293 5.662 -11.190 1.00 84.69 275 GLU A CA 1
ATOM 2197 C C . GLU A 1 275 ? 2.576 5.338 -11.970 1.00 84.69 275 GLU A C 1
ATOM 2199 O O . GLU A 1 275 ? 2.657 4.316 -12.667 1.00 84.69 275 GLU A O 1
ATOM 2204 N N . LYS A 1 276 ? 3.620 6.174 -11.841 1.00 83.38 276 LYS A N 1
ATOM 2205 C CA . LYS A 1 276 ? 4.937 5.877 -12.438 1.00 83.38 276 LYS A CA 1
ATOM 2206 C C . LYS A 1 276 ? 5.576 4.676 -11.734 1.00 83.38 276 LYS A C 1
ATOM 2208 O O . LYS A 1 276 ? 6.115 3.804 -12.419 1.00 83.38 276 LYS A O 1
ATOM 2213 N N . GLY A 1 277 ? 5.476 4.604 -10.404 1.00 88.31 277 GLY A N 1
ATOM 2214 C CA . GLY A 1 277 ? 5.918 3.453 -9.612 1.00 88.31 277 GLY A CA 1
ATOM 2215 C C . GLY A 1 277 ? 5.298 2.148 -10.116 1.00 88.31 277 GLY A C 1
ATOM 2216 O O . GLY A 1 277 ? 6.017 1.234 -10.524 1.00 88.31 277 GLY A O 1
ATOM 2217 N N . ALA A 1 278 ? 3.968 2.101 -10.209 1.00 89.50 278 ALA A N 1
ATOM 2218 C CA . ALA A 1 278 ? 3.235 0.936 -10.696 1.00 89.50 278 ALA A CA 1
ATOM 2219 C C . ALA A 1 278 ? 3.591 0.548 -12.137 1.00 89.50 278 ALA A C 1
ATOM 2221 O O . ALA A 1 278 ? 3.750 -0.635 -12.449 1.00 89.50 278 ALA A O 1
ATOM 2222 N N . SER A 1 279 ? 3.752 1.537 -13.020 1.00 84.56 279 SER A N 1
ATOM 2223 C CA . SER A 1 279 ? 4.125 1.307 -14.421 1.00 84.56 279 SER A CA 1
ATOM 2224 C C . SER A 1 279 ? 5.506 0.653 -14.542 1.00 84.56 279 SER A C 1
ATOM 2226 O O . SER A 1 279 ? 5.683 -0.310 -15.292 1.00 84.56 279 SER A O 1
ATOM 2228 N N . ILE A 1 280 ? 6.474 1.123 -13.752 1.00 85.50 280 ILE A N 1
ATOM 2229 C CA . ILE A 1 280 ? 7.832 0.570 -13.704 1.00 85.50 280 ILE A CA 1
ATOM 2230 C C . ILE A 1 280 ? 7.830 -0.852 -13.127 1.00 85.50 280 ILE A C 1
ATOM 2232 O O . ILE A 1 280 ? 8.512 -1.730 -13.660 1.00 85.50 280 ILE A O 1
ATOM 2236 N N . ILE A 1 281 ? 7.036 -1.113 -12.086 1.00 91.25 281 ILE A N 1
ATOM 2237 C CA . ILE A 1 281 ? 6.910 -2.450 -11.486 1.00 91.25 281 ILE A CA 1
ATOM 2238 C C . ILE A 1 281 ? 6.268 -3.433 -12.471 1.00 91.25 281 ILE A C 1
ATOM 2240 O O . ILE A 1 281 ? 6.754 -4.556 -12.621 1.00 91.25 281 ILE A O 1
ATOM 2244 N N . ARG A 1 282 ? 5.225 -3.013 -13.200 1.00 88.69 282 ARG A N 1
ATOM 2245 C CA . ARG A 1 282 ? 4.602 -3.819 -14.260 1.00 88.69 282 ARG A CA 1
ATOM 2246 C C . ARG A 1 282 ? 5.610 -4.193 -15.345 1.00 88.69 282 ARG A C 1
ATOM 2248 O O . ARG A 1 282 ? 5.707 -5.365 -15.706 1.00 88.69 282 ARG A O 1
ATOM 2255 N N . MET A 1 283 ? 6.370 -3.211 -15.828 1.00 84.69 283 MET A N 1
ATOM 2256 C CA . MET A 1 283 ? 7.415 -3.416 -16.832 1.00 84.69 283 MET A CA 1
ATOM 2257 C C . MET A 1 283 ? 8.482 -4.400 -16.332 1.00 84.69 283 MET A C 1
ATOM 2259 O O . MET A 1 283 ? 8.872 -5.318 -17.054 1.00 84.69 283 MET A O 1
ATOM 2263 N N . LEU A 1 284 ? 8.922 -4.253 -15.079 1.00 88.50 284 LEU A N 1
ATOM 2264 C CA . LEU A 1 284 ? 9.894 -5.151 -14.464 1.00 88.50 284 LEU A CA 1
ATOM 2265 C C . LEU A 1 284 ? 9.365 -6.585 -14.357 1.00 88.50 284 LEU A C 1
ATOM 2267 O O . LEU A 1 284 ? 10.065 -7.517 -14.753 1.00 88.50 284 LEU A O 1
ATOM 2271 N N . ARG A 1 285 ? 8.128 -6.768 -13.876 1.00 90.69 285 ARG A N 1
ATOM 2272 C CA . ARG A 1 285 ? 7.473 -8.083 -13.804 1.00 90.69 285 ARG A CA 1
ATOM 2273 C C . ARG A 1 285 ? 7.421 -8.752 -15.173 1.00 90.69 285 ARG A C 1
ATOM 2275 O O . ARG A 1 285 ? 7.709 -9.942 -15.275 1.00 90.69 285 ARG A O 1
ATOM 2282 N N . ASP A 1 286 ? 7.053 -8.010 -16.212 1.00 85.00 286 ASP A N 1
ATOM 2283 C CA . ASP A 1 286 ? 6.958 -8.558 -17.566 1.00 85.00 286 ASP A CA 1
ATOM 2284 C C . ASP A 1 286 ? 8.352 -8.893 -18.145 1.00 85.00 286 ASP A C 1
ATOM 2286 O O . ASP A 1 286 ? 8.483 -9.853 -18.902 1.00 85.00 286 ASP A O 1
ATOM 2290 N N . TYR A 1 287 ? 9.412 -8.187 -17.730 1.00 84.56 287 TYR A N 1
ATOM 2291 C CA . TYR A 1 287 ? 10.795 -8.480 -18.127 1.00 84.56 287 TYR A CA 1
ATOM 2292 C C . TYR A 1 287 ? 11.407 -9.715 -17.447 1.00 84.56 287 TYR A C 1
ATOM 2294 O O . TYR A 1 287 ? 12.085 -10.513 -18.107 1.00 84.56 287 TYR A O 1
ATOM 2302 N N . ILE A 1 288 ? 11.214 -9.873 -16.133 1.00 89.19 288 ILE A N 1
ATOM 2303 C CA . ILE A 1 288 ? 11.782 -11.008 -15.380 1.00 89.19 288 ILE A CA 1
ATOM 2304 C C . ILE A 1 288 ? 10.864 -12.234 -15.369 1.00 89.19 288 ILE A C 1
ATOM 2306 O O . ILE A 1 288 ? 11.326 -13.337 -15.079 1.00 89.19 288 ILE A O 1
ATOM 2310 N N . GLY A 1 289 ? 9.594 -12.054 -15.732 1.00 89.69 289 GLY A N 1
ATOM 2311 C CA . GLY A 1 289 ? 8.557 -13.078 -15.724 1.00 89.69 289 GLY A CA 1
ATOM 2312 C C . GLY A 1 289 ? 7.813 -13.162 -14.382 1.00 89.69 289 GLY A C 1
ATOM 2313 O O . GLY A 1 289 ? 8.384 -12.871 -13.329 1.00 89.69 289 GLY A O 1
ATOM 2314 N N . PRO A 1 290 ? 6.535 -13.587 -14.393 1.00 92.06 290 PRO A N 1
ATOM 2315 C CA . PRO A 1 290 ? 5.679 -13.597 -13.205 1.00 92.06 290 PRO A CA 1
ATOM 2316 C C . PRO A 1 290 ? 6.194 -14.488 -12.070 1.00 92.06 290 PRO A C 1
ATOM 2318 O O . PRO A 1 290 ? 6.082 -14.092 -10.915 1.00 92.06 290 PRO A O 1
ATOM 2321 N N . GLU A 1 291 ? 6.780 -15.646 -12.386 1.00 96.00 291 GLU A N 1
ATOM 2322 C CA . GLU A 1 291 ? 7.288 -16.581 -11.372 1.00 96.00 291 GLU A CA 1
ATOM 2323 C C . GLU A 1 291 ? 8.517 -16.020 -10.652 1.00 96.00 291 GLU A C 1
ATOM 2325 O O . GLU A 1 291 ? 8.531 -15.950 -9.428 1.00 96.00 291 GLU A O 1
ATOM 2330 N N . ASN A 1 292 ? 9.507 -15.515 -11.398 1.00 96.94 292 ASN A N 1
ATOM 2331 C CA . ASN A 1 292 ? 10.680 -14.868 -10.800 1.00 96.94 292 ASN A CA 1
ATOM 2332 C C . ASN A 1 292 ? 10.292 -13.614 -10.012 1.00 96.94 292 ASN A C 1
ATOM 2334 O O . ASN A 1 292 ? 10.863 -13.351 -8.958 1.00 96.94 292 ASN A O 1
ATOM 2338 N N . PHE A 1 293 ? 9.312 -12.850 -10.507 1.00 96.69 293 PHE A N 1
ATOM 2339 C CA . PHE A 1 293 ? 8.770 -11.707 -9.782 1.00 96.69 293 PHE A CA 1
ATOM 2340 C C . PHE A 1 293 ? 8.159 -12.148 -8.451 1.00 96.69 293 PHE A C 1
ATOM 2342 O O . PHE A 1 293 ? 8.575 -11.649 -7.412 1.00 96.69 293 PHE A O 1
ATOM 2349 N N . LYS A 1 294 ? 7.253 -13.135 -8.459 1.00 97.75 294 LYS A N 1
ATOM 2350 C CA . LYS A 1 294 ? 6.654 -13.695 -7.240 1.00 97.75 294 LYS A CA 1
ATOM 2351 C C . LYS A 1 294 ? 7.726 -14.202 -6.271 1.00 97.75 294 LYS A C 1
ATOM 2353 O O . LYS A 1 294 ? 7.761 -13.755 -5.130 1.00 97.75 294 LYS A O 1
ATOM 2358 N N . SER A 1 295 ? 8.634 -15.069 -6.717 1.00 98.38 295 SER A N 1
ATOM 2359 C CA . SER A 1 295 ? 9.705 -15.614 -5.873 1.00 98.38 295 SER A CA 1
ATOM 2360 C C . SER A 1 295 ? 10.628 -14.531 -5.309 1.00 98.38 295 SER A C 1
ATOM 2362 O O . SER A 1 295 ? 11.045 -14.617 -4.158 1.00 98.38 295 SER A O 1
ATOM 2364 N N . GLY A 1 296 ? 10.915 -13.483 -6.080 1.00 98.06 296 GLY A N 1
ATOM 2365 C CA . GLY A 1 296 ? 11.713 -12.357 -5.610 1.00 98.06 296 GLY A CA 1
ATOM 2366 C C . GLY A 1 296 ? 10.989 -11.482 -4.580 1.00 98.06 296 GLY A C 1
ATOM 2367 O O . GLY A 1 296 ? 11.615 -11.065 -3.607 1.00 98.06 296 GLY A O 1
ATOM 2368 N N . LEU A 1 297 ? 9.671 -11.275 -4.711 1.00 98.00 297 LEU A N 1
ATOM 2369 C CA . LEU A 1 297 ? 8.870 -10.616 -3.669 1.00 98.00 297 LEU A CA 1
ATOM 2370 C C . LEU A 1 297 ? 8.808 -11.449 -2.387 1.00 98.00 297 LEU A C 1
ATOM 2372 O O . LEU A 1 297 ? 8.954 -10.901 -1.299 1.00 98.00 297 LEU A O 1
ATOM 2376 N N . GLN A 1 298 ? 8.638 -12.767 -2.503 1.00 98.44 298 GLN A N 1
ATOM 2377 C CA . GLN A 1 298 ? 8.666 -13.680 -1.356 1.00 98.44 298 GLN A CA 1
ATOM 2378 C C . GLN A 1 298 ? 10.016 -13.620 -0.630 1.00 98.44 298 GLN A C 1
ATOM 2380 O O . GLN A 1 298 ? 10.057 -13.521 0.597 1.00 98.44 298 GLN A O 1
ATOM 2385 N N . LEU A 1 299 ? 11.121 -13.613 -1.385 1.00 98.56 299 LEU A N 1
ATOM 2386 C CA . LEU A 1 299 ? 12.463 -13.472 -0.827 1.00 98.56 299 LEU A CA 1
ATOM 2387 C C . LEU A 1 299 ? 12.628 -12.135 -0.095 1.00 98.56 299 LEU A C 1
ATOM 2389 O O . LEU A 1 299 ? 13.064 -12.128 1.055 1.00 98.56 299 LEU A O 1
ATOM 2393 N N . TYR A 1 300 ? 12.229 -11.028 -0.724 1.00 98.38 300 TYR A N 1
ATOM 2394 C CA . TYR A 1 300 ? 12.264 -9.690 -0.132 1.00 98.38 300 TYR A CA 1
ATOM 2395 C C . TYR A 1 300 ? 11.459 -9.617 1.177 1.00 98.38 300 TYR A C 1
ATOM 2397 O O . TYR A 1 300 ? 12.011 -9.274 2.221 1.00 98.38 300 TYR A O 1
ATOM 2405 N N . ILE A 1 301 ? 10.188 -10.033 1.165 1.00 98.12 301 ILE A N 1
ATOM 2406 C CA . ILE A 1 301 ? 9.336 -10.022 2.364 1.00 98.12 301 ILE A CA 1
ATOM 2407 C C . ILE A 1 301 ? 9.942 -10.883 3.477 1.00 98.12 301 ILE A C 1
ATOM 2409 O O . ILE A 1 301 ? 10.020 -10.435 4.618 1.00 98.12 301 ILE A O 1
ATOM 2413 N N . SER A 1 302 ? 10.425 -12.089 3.159 1.00 98.06 302 SER A N 1
ATOM 2414 C CA . SER A 1 302 ? 10.993 -12.996 4.165 1.00 98.06 302 SER A CA 1
ATOM 2415 C C . SER A 1 302 ? 12.238 -12.440 4.869 1.00 98.06 302 SER A C 1
ATOM 2417 O O . SER A 1 302 ? 12.458 -12.738 6.041 1.00 98.06 302 SER A O 1
ATOM 2419 N N . ARG A 1 303 ? 13.043 -11.621 4.180 1.00 98.25 303 ARG A N 1
ATOM 2420 C CA . ARG A 1 303 ? 14.283 -11.036 4.719 1.00 98.25 303 ARG A CA 1
ATOM 2421 C C . ARG A 1 303 ? 14.042 -9.811 5.588 1.00 98.25 303 ARG A C 1
ATOM 2423 O O . ARG A 1 303 ? 14.803 -9.579 6.522 1.00 98.25 303 ARG A O 1
ATOM 2430 N N . HIS A 1 304 ? 13.008 -9.043 5.264 1.00 98.19 304 HIS A N 1
ATOM 2431 C CA . HIS A 1 304 ? 12.799 -7.706 5.818 1.00 98.19 304 HIS A CA 1
ATOM 2432 C C . HIS A 1 304 ? 11.509 -7.579 6.638 1.00 98.19 304 HIS A C 1
ATOM 2434 O O . HIS A 1 304 ? 11.104 -6.478 7.015 1.00 98.19 304 HIS A O 1
ATOM 2440 N N . MET A 1 305 ? 10.824 -8.691 6.922 1.00 97.19 305 MET A N 1
ATOM 2441 C CA . MET A 1 305 ? 9.612 -8.665 7.735 1.00 97.19 305 MET A CA 1
ATOM 2442 C C . MET A 1 305 ? 9.865 -8.017 9.104 1.00 97.19 305 MET A C 1
ATOM 2444 O O . MET A 1 305 ? 10.806 -8.365 9.815 1.00 97.19 305 MET A O 1
ATOM 2448 N N . TYR A 1 306 ? 8.993 -7.081 9.476 1.00 98.00 306 TYR A N 1
ATOM 2449 C CA . TYR A 1 306 ? 9.085 -6.234 10.671 1.00 98.00 306 TYR A CA 1
ATOM 2450 C C . TYR A 1 306 ? 10.270 -5.258 10.703 1.00 98.00 306 TYR A C 1
ATOM 2452 O O . TYR A 1 306 ? 10.500 -4.633 11.737 1.00 98.00 306 TYR A O 1
ATOM 2460 N N . SER A 1 307 ? 10.986 -5.071 9.592 1.00 97.81 307 SER A N 1
ATOM 2461 C CA . SER A 1 307 ? 12.069 -4.095 9.473 1.00 97.81 307 SER A CA 1
ATOM 2462 C C . SER A 1 307 ? 11.730 -2.999 8.468 1.00 97.81 307 SER A C 1
ATOM 2464 O O . SER A 1 307 ? 10.605 -2.909 7.956 1.00 97.81 307 SER A O 1
ATOM 2466 N N . ASN A 1 308 ? 12.712 -2.139 8.229 1.00 98.12 308 ASN A N 1
ATOM 2467 C CA . ASN A 1 308 ? 12.671 -1.138 7.185 1.00 98.12 308 ASN A CA 1
ATOM 2468 C C . ASN A 1 308 ? 13.591 -1.528 6.024 1.00 98.12 308 ASN A C 1
ATOM 2470 O O . ASN A 1 308 ? 14.470 -2.374 6.204 1.00 98.12 308 ASN A O 1
ATOM 2474 N N . THR A 1 309 ? 13.371 -0.933 4.852 1.00 97.69 309 THR A N 1
ATOM 2475 C CA . THR A 1 309 ? 14.173 -1.178 3.644 1.00 97.69 309 THR A CA 1
ATOM 2476 C C . THR A 1 309 ? 14.384 0.077 2.818 1.00 97.69 309 THR A C 1
ATOM 2478 O O . THR A 1 309 ? 13.532 0.970 2.793 1.00 97.69 309 THR A O 1
ATOM 2481 N N . VAL A 1 310 ? 15.460 0.074 2.044 1.00 96.75 310 VAL A N 1
ATOM 2482 C CA . VAL A 1 310 ? 15.699 1.011 0.947 1.00 96.75 310 VAL A CA 1
ATOM 2483 C C . VAL A 1 310 ? 15.370 0.361 -0.398 1.00 96.75 310 VAL A C 1
ATOM 2485 O O . VAL A 1 310 ? 15.113 -0.837 -0.510 1.00 96.75 310 VAL A O 1
ATOM 2488 N N . THR A 1 311 ? 15.356 1.163 -1.461 1.00 94.31 311 THR A N 1
ATOM 2489 C CA . THR A 1 311 ? 15.047 0.696 -2.823 1.00 94.31 311 THR A CA 1
ATOM 2490 C C . THR A 1 311 ? 15.985 -0.420 -3.295 1.00 94.31 311 THR A C 1
ATOM 2492 O O . THR A 1 311 ? 15.561 -1.341 -3.991 1.00 94.31 311 THR A O 1
ATOM 2495 N N . GLU A 1 312 ? 17.252 -0.349 -2.910 1.00 95.19 312 GLU A N 1
ATOM 2496 C CA . GLU A 1 312 ? 18.289 -1.302 -3.277 1.00 95.19 312 GLU A CA 1
ATOM 2497 C C . GLU A 1 312 ? 18.030 -2.718 -2.729 1.00 95.19 312 GLU A C 1
ATOM 2499 O O . GLU A 1 312 ? 18.331 -3.684 -3.431 1.00 95.19 312 GLU A O 1
ATOM 2504 N N . ASP A 1 313 ? 17.399 -2.859 -1.558 1.00 97.44 313 ASP A N 1
ATOM 2505 C CA . ASP A 1 313 ? 17.089 -4.164 -0.948 1.00 97.44 313 ASP A CA 1
ATOM 2506 C C . ASP A 1 313 ? 16.145 -4.997 -1.831 1.00 97.44 313 ASP A C 1
ATOM 2508 O O . ASP A 1 313 ? 16.341 -6.197 -2.051 1.00 97.44 313 ASP A O 1
ATOM 2512 N N . LEU A 1 314 ? 15.137 -4.340 -2.414 1.00 95.94 314 LEU A N 1
ATOM 2513 C CA . LEU A 1 314 ? 14.220 -4.963 -3.368 1.00 95.94 314 LEU A CA 1
ATOM 2514 C C . LEU A 1 314 ? 14.960 -5.418 -4.631 1.00 95.94 314 LEU A C 1
ATOM 2516 O O . LEU A 1 314 ? 14.749 -6.529 -5.124 1.00 95.94 314 LEU A O 1
ATOM 2520 N N . TRP A 1 315 ? 15.837 -4.569 -5.169 1.00 95.25 315 TRP A N 1
ATOM 2521 C CA . TRP A 1 315 ? 16.620 -4.909 -6.356 1.00 95.25 315 TRP A CA 1
ATOM 2522 C C . TRP A 1 315 ? 17.561 -6.068 -6.116 1.00 95.25 315 TRP A C 1
ATOM 2524 O O . TRP A 1 315 ? 17.713 -6.905 -7.008 1.00 95.25 315 TRP A O 1
ATOM 2534 N N . GLN A 1 316 ? 18.157 -6.144 -4.932 1.00 96.81 316 GLN A N 1
ATOM 2535 C CA . GLN A 1 316 ? 18.998 -7.259 -4.548 1.00 96.81 316 GLN A CA 1
ATOM 2536 C C . GLN A 1 316 ? 18.193 -8.565 -4.537 1.00 96.81 316 GLN A C 1
ATOM 2538 O O . GLN A 1 316 ? 18.575 -9.513 -5.223 1.00 96.81 316 GLN A O 1
ATOM 2543 N N . ALA A 1 317 ? 17.036 -8.597 -3.868 1.00 97.44 317 ALA A N 1
ATOM 2544 C CA . ALA A 1 317 ? 16.183 -9.787 -3.827 1.00 97.44 317 ALA A CA 1
ATOM 2545 C C . ALA A 1 317 ? 15.737 -10.251 -5.228 1.00 97.44 317 ALA A C 1
ATOM 2547 O O . ALA A 1 317 ? 15.816 -11.438 -5.550 1.00 97.44 317 ALA A O 1
ATOM 2548 N N . LEU A 1 318 ? 15.320 -9.322 -6.097 1.00 96.62 318 LEU A N 1
ATOM 2549 C CA . LEU A 1 318 ? 14.937 -9.650 -7.474 1.00 96.62 318 LEU A CA 1
ATOM 2550 C C . LEU A 1 318 ? 16.135 -10.128 -8.311 1.00 96.62 318 LEU A C 1
ATOM 2552 O O . LEU A 1 318 ? 15.996 -11.086 -9.074 1.00 96.62 318 LEU A O 1
ATOM 2556 N N . SER A 1 319 ? 17.304 -9.490 -8.173 1.00 96.06 319 SER A N 1
ATOM 2557 C CA . SER A 1 319 ? 18.529 -9.857 -8.907 1.00 96.06 319 SER A CA 1
ATOM 2558 C C . SER A 1 319 ? 18.984 -11.272 -8.574 1.00 96.06 319 SER A C 1
ATOM 2560 O O . SER A 1 319 ? 19.331 -12.028 -9.479 1.00 96.06 319 SER A O 1
ATOM 2562 N N . GLU A 1 320 ? 18.935 -11.643 -7.294 1.00 96.38 320 GLU A N 1
ATOM 2563 C CA . GLU A 1 320 ? 19.322 -12.971 -6.819 1.00 96.38 320 GLU A CA 1
ATOM 2564 C C . GLU A 1 320 ? 18.434 -14.079 -7.395 1.00 96.38 320 GLU A C 1
ATOM 2566 O O . GLU A 1 320 ? 18.942 -15.106 -7.837 1.00 96.38 320 GLU A O 1
ATOM 2571 N N . VAL A 1 321 ? 17.116 -13.863 -7.447 1.00 96.44 321 VAL A N 1
ATOM 2572 C CA . VAL A 1 321 ? 16.173 -14.868 -7.964 1.00 96.44 321 VAL A CA 1
ATOM 2573 C C . VAL A 1 321 ? 16.285 -15.033 -9.477 1.00 96.44 321 VAL A C 1
ATOM 2575 O O . VAL A 1 321 ? 16.275 -16.157 -9.974 1.00 96.44 321 VAL A O 1
ATOM 2578 N N . CYS A 1 322 ? 16.382 -13.934 -10.231 1.00 92.56 322 CYS A N 1
ATOM 2579 C CA . CYS A 1 322 ? 16.386 -14.009 -11.696 1.00 92.56 322 CYS A CA 1
ATOM 2580 C C . CYS A 1 322 ? 17.786 -14.119 -12.322 1.00 92.56 322 CYS A C 1
ATOM 2582 O O . CYS A 1 322 ? 17.880 -14.280 -13.540 1.00 92.56 322 CYS A O 1
ATOM 2584 N N . ASN A 1 323 ? 18.852 -14.034 -11.517 1.00 92.25 323 ASN A N 1
ATOM 2585 C CA . ASN A 1 323 ? 20.252 -14.012 -11.949 1.00 92.25 323 ASN A CA 1
ATOM 2586 C C . ASN A 1 323 ? 20.518 -12.969 -13.057 1.00 92.25 323 ASN A C 1
ATOM 2588 O O . ASN A 1 323 ? 21.127 -13.256 -14.090 1.00 92.25 323 ASN A O 1
ATOM 2592 N N . ARG A 1 324 ? 19.993 -11.751 -12.866 1.00 88.06 324 ARG A N 1
ATOM 2593 C CA . ARG A 1 324 ? 20.172 -10.596 -13.765 1.00 88.06 324 ARG A CA 1
ATOM 2594 C C . ARG A 1 324 ? 20.515 -9.346 -12.951 1.00 88.06 324 ARG A C 1
ATOM 2596 O O . ARG A 1 324 ? 20.088 -9.252 -11.803 1.00 88.06 324 ARG A O 1
ATOM 2603 N N . PRO A 1 325 ? 21.213 -8.357 -13.536 1.00 89.12 325 PRO A N 1
ATOM 2604 C CA . PRO A 1 325 ? 21.572 -7.119 -12.844 1.00 89.12 325 PRO A CA 1
ATOM 2605 C C . PRO A 1 325 ? 20.367 -6.164 -12.740 1.00 89.12 325 PRO A C 1
ATOM 2607 O O . PRO A 1 325 ? 20.308 -5.135 -13.411 1.00 89.12 325 PRO A O 1
ATOM 2610 N N . ILE A 1 326 ? 19.358 -6.512 -11.931 1.00 91.69 326 ILE A N 1
ATOM 2611 C CA . ILE A 1 326 ? 18.127 -5.709 -11.801 1.00 91.69 326 ILE A CA 1
ATOM 2612 C C . ILE A 1 326 ? 18.428 -4.342 -11.193 1.00 91.69 326 ILE A C 1
ATOM 2614 O O . ILE A 1 326 ? 17.861 -3.350 -11.645 1.00 91.69 326 ILE A O 1
ATOM 2618 N N . ALA A 1 327 ? 19.354 -4.267 -10.236 1.00 88.25 327 ALA A N 1
ATOM 2619 C CA . ALA A 1 327 ? 19.766 -3.000 -9.635 1.00 88.25 327 ALA A CA 1
ATOM 2620 C C . ALA A 1 327 ? 20.265 -1.992 -10.685 1.00 88.25 327 ALA A C 1
ATOM 2622 O O . ALA A 1 327 ? 19.799 -0.853 -10.702 1.00 88.25 327 ALA A O 1
ATOM 2623 N N . ASP A 1 328 ? 21.129 -2.418 -11.610 1.00 84.56 328 ASP A N 1
ATOM 2624 C CA . ASP A 1 328 ? 21.693 -1.539 -12.644 1.00 84.56 328 ASP A CA 1
ATOM 2625 C C . ASP A 1 328 ? 20.615 -1.020 -13.602 1.00 84.56 328 ASP A C 1
ATOM 2627 O O . ASP A 1 328 ? 20.575 0.167 -13.937 1.00 84.56 328 ASP A O 1
ATOM 2631 N N . ILE A 1 329 ? 19.692 -1.900 -14.001 1.00 84.31 329 ILE A N 1
ATOM 2632 C CA . ILE A 1 329 ? 18.598 -1.561 -14.915 1.00 84.31 329 ILE A CA 1
ATOM 2633 C C . ILE A 1 329 ? 17.627 -0.591 -14.228 1.00 84.31 329 ILE A C 1
ATOM 2635 O O . ILE A 1 329 ? 17.339 0.490 -14.752 1.00 84.31 329 ILE A O 1
ATOM 2639 N N . MET A 1 330 ? 17.135 -0.956 -13.042 1.00 87.00 330 MET A N 1
ATOM 2640 C CA . MET A 1 330 ? 16.033 -0.255 -12.378 1.00 87.00 330 MET A CA 1
ATOM 2641 C C . MET A 1 330 ? 16.463 1.027 -11.672 1.00 87.00 330 MET A C 1
ATOM 2643 O O . MET A 1 330 ? 15.660 1.955 -11.581 1.00 87.00 330 MET A O 1
ATOM 2647 N N . SER A 1 331 ? 17.730 1.143 -11.264 1.00 85.56 331 SER A N 1
ATOM 2648 C CA . SER A 1 331 ? 18.293 2.394 -10.738 1.00 85.56 331 SER A CA 1
ATOM 2649 C C . SER A 1 331 ? 18.118 3.551 -11.730 1.00 85.56 331 SER A C 1
ATOM 2651 O O . SER A 1 331 ? 17.777 4.670 -11.340 1.00 85.56 331 SER A O 1
ATOM 2653 N N . SER A 1 332 ? 18.241 3.277 -13.037 1.00 81.31 332 SER A N 1
ATOM 2654 C CA . SER A 1 332 ? 18.020 4.296 -14.069 1.00 81.31 332 SER A CA 1
ATOM 2655 C C . SER A 1 332 ? 16.568 4.781 -14.149 1.00 81.31 332 SER A C 1
ATOM 2657 O O . SER A 1 332 ? 16.342 5.945 -14.471 1.00 81.31 332 SER A O 1
ATOM 2659 N N . TRP A 1 333 ? 15.596 3.932 -13.812 1.00 81.56 333 TRP A N 1
ATOM 2660 C CA . TRP A 1 333 ? 14.165 4.246 -13.856 1.00 81.56 333 TRP A CA 1
ATOM 2661 C C . TRP A 1 333 ? 13.666 4.962 -12.598 1.00 81.56 333 TRP A C 1
ATOM 2663 O O . TRP A 1 333 ? 12.754 5.790 -12.677 1.00 81.56 333 TRP A O 1
ATOM 2673 N N . THR A 1 334 ? 14.265 4.670 -11.442 1.00 84.31 334 THR A N 1
ATOM 2674 C CA . THR A 1 334 ? 13.859 5.263 -10.161 1.00 84.31 334 THR A CA 1
ATOM 2675 C C . THR A 1 334 ? 14.551 6.588 -9.873 1.00 84.31 334 THR A C 1
ATOM 2677 O O . THR A 1 334 ? 13.888 7.546 -9.465 1.00 84.31 334 THR A O 1
ATOM 2680 N N . LYS A 1 335 ? 15.865 6.673 -10.118 1.00 83.75 335 LYS A N 1
ATOM 2681 C CA . LYS A 1 335 ? 16.679 7.848 -9.766 1.00 83.75 335 LYS A CA 1
ATOM 2682 C C . LYS A 1 335 ? 16.623 8.952 -10.817 1.00 83.75 335 LYS A C 1
ATOM 2684 O O . LYS A 1 335 ? 16.829 10.117 -10.488 1.00 83.75 335 LYS A O 1
ATOM 2689 N N . ARG A 1 336 ? 16.331 8.626 -12.082 1.00 78.75 336 ARG A N 1
ATOM 2690 C CA . ARG A 1 336 ? 16.266 9.632 -13.152 1.00 78.75 336 ARG A CA 1
ATOM 2691 C C . ARG A 1 336 ? 14.855 10.166 -13.360 1.00 78.75 336 ARG A C 1
ATOM 2693 O O . ARG A 1 336 ? 13.847 9.461 -13.278 1.00 78.75 336 ARG A O 1
ATOM 2700 N N . THR A 1 337 ? 14.805 11.447 -13.696 1.00 77.94 337 THR A N 1
ATOM 2701 C CA . THR A 1 337 ? 13.566 12.152 -14.012 1.00 77.94 337 THR A CA 1
ATOM 2702 C C . THR A 1 337 ? 13.147 11.884 -15.455 1.00 77.94 337 THR A C 1
ATOM 2704 O O . THR A 1 337 ? 13.989 11.753 -16.344 1.00 77.94 337 THR A O 1
ATOM 2707 N N . GLY A 1 338 ? 11.840 11.856 -15.714 1.00 72.06 338 GLY A N 1
ATOM 2708 C CA . GLY A 1 338 ? 11.326 11.618 -17.064 1.00 72.06 338 GLY A CA 1
ATOM 2709 C C . GLY A 1 338 ? 11.248 10.137 -17.464 1.00 72.06 338 GLY A C 1
ATOM 2710 O O . GLY A 1 338 ? 11.398 9.246 -16.623 1.00 72.06 338 GLY A O 1
ATOM 2711 N N . PHE A 1 339 ? 11.018 9.921 -18.759 1.00 73.25 339 PHE A N 1
ATOM 2712 C CA . PHE A 1 339 ? 10.994 8.629 -19.451 1.00 73.25 339 PHE A CA 1
ATOM 2713 C C . PHE A 1 339 ? 11.542 8.789 -20.883 1.00 73.25 339 PHE A C 1
ATOM 2715 O O . PHE A 1 339 ? 11.616 9.921 -21.385 1.00 73.25 339 PHE A O 1
ATOM 2722 N N . PRO A 1 340 ? 11.944 7.698 -21.553 1.00 74.00 340 PRO A N 1
ATOM 2723 C CA . PRO A 1 340 ? 12.472 7.754 -22.909 1.00 74.00 340 PRO A CA 1
ATOM 2724 C C . PRO A 1 340 ? 11.391 7.744 -24.004 1.00 74.00 340 PRO A C 1
ATOM 2726 O O . PRO A 1 340 ? 10.346 7.105 -23.893 1.00 74.00 340 PRO A O 1
ATOM 2729 N N . VAL A 1 341 ? 11.702 8.397 -25.120 1.00 73.50 341 VAL A N 1
ATOM 2730 C CA . VAL A 1 341 ? 11.098 8.178 -26.435 1.00 73.50 341 VAL A CA 1
ATOM 2731 C C . VAL A 1 341 ? 12.056 7.391 -27.305 1.00 73.50 341 VAL A C 1
ATOM 2733 O O . VAL A 1 341 ? 13.259 7.653 -27.329 1.00 73.50 341 VAL A O 1
ATOM 2736 N N . LEU A 1 342 ? 11.483 6.468 -28.061 1.00 70.94 342 LEU A N 1
ATOM 2737 C CA . LEU A 1 342 ? 12.147 5.663 -29.060 1.00 70.94 342 LEU A CA 1
ATOM 2738 C C . LEU A 1 342 ? 11.763 6.113 -30.465 1.00 70.94 342 LEU A C 1
ATOM 2740 O O . LEU A 1 342 ? 10.592 6.095 -30.852 1.00 70.94 342 LEU A O 1
ATOM 2744 N N . SER A 1 343 ? 12.780 6.477 -31.238 1.00 73.06 343 SER A N 1
ATOM 2745 C CA . SER A 1 343 ? 12.692 6.661 -32.680 1.00 73.06 343 SER A CA 1
ATOM 2746 C C . SER A 1 343 ? 13.158 5.377 -33.350 1.00 73.06 343 SER A C 1
ATOM 2748 O O . SER A 1 343 ? 14.279 4.925 -33.116 1.00 73.06 343 SER A O 1
ATOM 2750 N N . VAL A 1 344 ? 12.296 4.764 -34.163 1.00 72.38 344 VAL A N 1
ATOM 2751 C CA . VAL A 1 344 ? 12.645 3.550 -34.909 1.00 72.38 344 VAL A CA 1
ATOM 2752 C C . VAL A 1 344 ? 12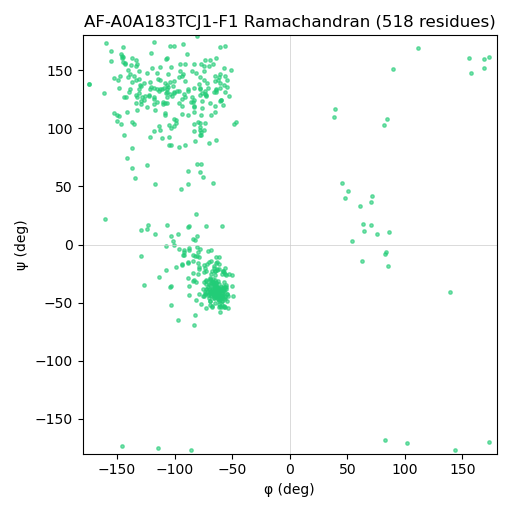.546 3.834 -36.397 1.00 72.38 344 VAL A C 1
ATOM 2754 O O . VAL A 1 344 ? 11.482 4.183 -36.912 1.00 72.38 344 VAL A O 1
ATOM 2757 N N . ARG A 1 345 ? 13.663 3.659 -37.105 1.00 70.62 345 ARG A N 1
ATOM 2758 C CA . ARG A 1 345 ? 13.764 3.884 -38.549 1.00 70.62 345 ARG A CA 1
ATOM 2759 C C . ARG A 1 345 ? 14.426 2.694 -39.246 1.00 70.62 345 ARG A C 1
ATOM 2761 O O . ARG A 1 345 ? 15.286 2.045 -38.655 1.00 70.62 345 ARG A O 1
ATOM 2768 N N . PRO A 1 346 ? 14.082 2.401 -40.509 1.00 66.69 346 PRO A N 1
ATOM 2769 C CA . PRO A 1 346 ? 14.864 1.470 -41.313 1.00 66.69 346 PRO A CA 1
ATOM 2770 C C . PRO A 1 346 ? 16.323 1.935 -41.400 1.00 66.69 346 PRO A C 1
ATOM 2772 O O . PRO A 1 346 ? 16.587 3.130 -41.576 1.00 66.69 346 PRO A O 1
ATOM 2775 N N . ALA A 1 347 ? 17.272 1.011 -41.275 1.00 67.94 347 ALA A N 1
ATOM 2776 C CA . ALA A 1 347 ? 18.671 1.320 -41.525 1.00 67.94 347 ALA A CA 1
ATOM 2777 C C . ALA A 1 347 ? 18.896 1.503 -43.034 1.00 67.94 347 ALA A C 1
ATOM 2779 O O . ALA A 1 347 ? 18.340 0.781 -43.864 1.00 67.94 347 ALA A O 1
ATOM 2780 N N . THR A 1 348 ? 19.696 2.502 -43.401 1.00 57.59 348 THR A N 1
ATOM 2781 C CA . THR A 1 348 ? 19.794 2.998 -44.781 1.00 57.59 348 THR A CA 1
ATOM 2782 C C . THR A 1 348 ? 20.647 2.132 -45.714 1.00 57.59 348 THR A C 1
ATOM 2784 O O . THR A 1 348 ? 20.654 2.403 -46.906 1.00 57.59 348 THR A O 1
ATOM 2787 N N . ASN A 1 349 ? 21.290 1.063 -45.224 1.00 55.12 349 ASN A N 1
ATOM 2788 C CA . ASN A 1 349 ? 22.186 0.196 -46.004 1.00 55.12 349 ASN A CA 1
ATOM 2789 C C . ASN A 1 349 ? 21.917 -1.304 -45.765 1.00 55.12 349 ASN A C 1
ATOM 2791 O O . ASN A 1 349 ? 22.806 -2.049 -45.365 1.00 55.12 349 ASN A O 1
ATOM 2795 N N . CYS A 1 350 ? 20.688 -1.769 -45.998 1.00 53.16 350 CYS A N 1
ATOM 2796 C CA . CYS A 1 350 ? 20.384 -3.200 -45.894 1.00 53.16 350 CYS A CA 1
ATOM 2797 C C . CYS A 1 350 ? 20.851 -3.942 -47.164 1.00 53.16 350 CYS A C 1
ATOM 2799 O O . CYS A 1 350 ? 20.200 -3.844 -48.205 1.00 53.16 350 CYS A O 1
ATOM 2801 N N . THR A 1 351 ? 21.945 -4.705 -47.098 1.00 49.50 351 THR A N 1
ATOM 2802 C CA . THR A 1 351 ? 22.325 -5.688 -48.128 1.00 49.50 351 THR A CA 1
ATOM 2803 C C . THR A 1 351 ? 22.032 -7.103 -47.620 1.00 49.50 351 THR A C 1
ATOM 2805 O O . THR A 1 351 ? 22.765 -7.651 -46.806 1.00 49.50 351 THR A O 1
ATOM 2808 N N . GLY A 1 352 ? 20.935 -7.711 -48.085 1.00 53.41 352 GLY A N 1
ATOM 2809 C CA . GLY A 1 352 ? 20.557 -9.087 -47.731 1.00 53.41 352 GLY A CA 1
ATOM 2810 C C . GLY A 1 352 ? 19.048 -9.298 -47.581 1.00 53.41 352 GLY A C 1
ATOM 2811 O O . GLY A 1 352 ? 18.255 -8.388 -47.799 1.00 53.41 352 GLY A O 1
ATOM 2812 N N . SER A 1 353 ? 18.644 -10.513 -47.194 1.00 55.84 353 SER A N 1
ATOM 2813 C CA . SER A 1 353 ? 17.247 -10.898 -46.908 1.00 55.84 353 SER A CA 1
ATOM 2814 C C . SER A 1 353 ? 16.752 -10.476 -45.515 1.00 55.84 353 SER A C 1
ATOM 2816 O O . SER A 1 353 ? 15.670 -10.887 -45.095 1.00 55.84 353 SER A O 1
ATOM 2818 N N . HIS A 1 354 ? 17.550 -9.699 -44.780 1.00 50.28 354 HIS A N 1
ATOM 2819 C CA . HIS A 1 354 ? 17.241 -9.219 -43.436 1.00 50.28 354 HIS A CA 1
ATOM 2820 C C . HIS A 1 354 ? 16.888 -7.733 -43.480 1.00 50.28 354 HIS A C 1
ATOM 2822 O O . HIS A 1 354 ? 17.542 -6.947 -44.164 1.00 50.28 354 HIS A O 1
ATOM 2828 N N . TYR A 1 355 ? 15.853 -7.340 -42.742 1.00 57.44 355 TYR A N 1
ATOM 2829 C CA . TYR A 1 355 ? 15.575 -5.929 -42.506 1.00 57.44 355 TYR A CA 1
ATOM 2830 C C . TYR A 1 355 ? 16.446 -5.451 -41.357 1.00 57.44 355 TYR A C 1
ATOM 2832 O O . TYR A 1 355 ? 16.494 -6.138 -40.351 1.00 57.44 355 TYR A O 1
ATOM 2840 N N . HIS A 1 356 ? 17.084 -4.290 -41.469 1.00 63.75 356 HIS A N 1
ATOM 2841 C CA . HIS A 1 356 ? 17.827 -3.687 -40.364 1.00 63.75 356 HIS A CA 1
ATOM 2842 C C . HIS A 1 356 ? 17.049 -2.487 -39.815 1.00 63.75 356 HIS A C 1
ATOM 2844 O O . HIS A 1 356 ? 16.557 -1.646 -40.573 1.00 63.75 356 HIS A O 1
ATOM 2850 N N . LEU A 1 357 ? 16.926 -2.407 -38.494 1.00 66.44 357 LEU A N 1
ATOM 2851 C CA . LEU A 1 357 ? 16.284 -1.311 -37.775 1.00 66.44 357 LEU A CA 1
ATOM 2852 C C . LEU A 1 357 ? 17.315 -0.490 -37.021 1.00 66.44 357 LEU A C 1
ATOM 2854 O O . LEU A 1 357 ? 17.968 -1.024 -36.133 1.00 66.44 357 LEU A O 1
ATOM 2858 N N . ALA A 1 358 ? 17.394 0.802 -37.320 1.00 68.69 358 ALA A N 1
ATOM 2859 C CA . ALA A 1 358 ? 18.070 1.766 -36.471 1.00 68.69 358 ALA A CA 1
ATOM 2860 C C . ALA A 1 358 ? 17.092 2.269 -35.403 1.00 68.69 358 ALA A C 1
ATOM 2862 O O . ALA A 1 358 ? 16.021 2.797 -35.714 1.00 68.69 358 ALA A O 1
ATOM 2863 N N . ILE A 1 359 ? 17.473 2.089 -34.144 1.00 70.88 359 ILE A N 1
ATOM 2864 C CA . ILE A 1 359 ? 16.740 2.592 -32.982 1.00 70.88 359 ILE A CA 1
ATOM 2865 C C . ILE A 1 359 ? 17.583 3.691 -32.358 1.00 70.88 359 ILE A C 1
ATOM 2867 O O . ILE A 1 359 ? 18.782 3.502 -32.181 1.00 70.88 359 ILE A O 1
ATOM 2871 N N . GLU A 1 360 ? 16.948 4.808 -32.031 1.00 73.12 360 GLU A N 1
ATOM 2872 C CA . GLU A 1 360 ? 17.537 5.918 -31.292 1.00 73.12 360 GLU A CA 1
ATOM 2873 C C . GLU A 1 360 ? 16.647 6.239 -30.092 1.00 73.12 360 GLU A C 1
ATOM 2875 O O . GLU A 1 360 ? 15.416 6.231 -30.185 1.00 73.12 360 GLU A O 1
ATOM 2880 N N . GLN A 1 361 ? 17.279 6.521 -28.958 1.00 72.31 361 GLN A N 1
ATOM 2881 C CA . GLN A 1 361 ? 16.601 6.866 -27.720 1.00 72.31 361 GLN A CA 1
ATOM 2882 C C . GLN A 1 361 ? 16.880 8.318 -27.343 1.00 72.31 361 GLN A C 1
ATOM 2884 O O . GLN A 1 361 ? 18.029 8.747 -27.295 1.00 72.31 361 GLN A O 1
ATOM 2889 N N . LEU A 1 362 ? 15.826 9.038 -26.963 1.00 72.62 362 LEU A N 1
ATOM 2890 C CA . LEU A 1 362 ? 15.900 10.386 -26.405 1.00 72.62 362 LEU A CA 1
ATOM 2891 C C . LEU A 1 362 ? 15.018 10.483 -25.159 1.00 72.62 362 LEU A C 1
ATOM 2893 O O . LEU A 1 362 ? 14.091 9.701 -24.990 1.00 72.62 362 LEU A O 1
ATOM 2897 N N . ARG A 1 363 ? 15.262 11.445 -24.270 1.00 75.06 363 ARG A N 1
ATOM 2898 C CA . ARG A 1 363 ? 14.315 11.754 -23.187 1.00 75.06 363 ARG A CA 1
ATOM 2899 C C . ARG A 1 363 ? 13.067 12.426 -23.769 1.00 75.06 363 ARG A C 1
ATOM 2901 O O . ARG A 1 363 ? 13.197 13.361 -24.554 1.00 75.06 363 ARG A O 1
ATOM 2908 N N . PHE A 1 364 ? 11.871 12.013 -23.344 1.00 72.62 364 PHE A N 1
ATOM 2909 C CA . PHE A 1 364 ? 10.651 12.752 -23.670 1.00 72.62 364 PHE A CA 1
ATOM 2910 C C . PHE A 1 364 ? 10.573 14.055 -22.877 1.00 72.62 364 PHE A C 1
ATOM 2912 O O . PHE A 1 364 ? 10.641 14.051 -21.645 1.00 72.62 364 PHE A O 1
ATOM 2919 N N . LEU A 1 365 ? 10.367 15.162 -23.586 1.00 71.25 365 LEU A N 1
ATOM 2920 C CA . LEU A 1 365 ? 10.019 16.457 -23.018 1.00 71.25 365 LEU A CA 1
ATOM 2921 C C . LEU A 1 365 ? 8.840 17.022 -23.813 1.00 71.25 365 LEU A C 1
ATOM 2923 O O . LEU A 1 365 ? 8.878 17.090 -25.041 1.00 71.25 365 LEU A O 1
ATOM 2927 N N . ALA A 1 366 ? 7.770 17.405 -23.111 1.00 67.44 366 ALA A N 1
ATOM 2928 C CA . ALA A 1 366 ? 6.521 17.842 -23.742 1.00 67.44 366 ALA A CA 1
ATOM 2929 C C . ALA A 1 366 ? 6.663 19.155 -24.536 1.00 67.44 366 ALA A C 1
ATOM 2931 O O . ALA A 1 366 ? 5.844 19.442 -25.405 1.00 67.44 366 ALA A O 1
ATOM 2932 N N . ASP A 1 367 ? 7.701 19.943 -24.248 1.00 71.75 367 ASP A N 1
ATOM 2933 C CA . ASP A 1 367 ? 8.046 21.169 -24.974 1.00 71.75 367 ASP A CA 1
ATOM 2934 C C . ASP A 1 367 ? 8.820 20.911 -26.281 1.00 71.75 367 ASP A C 1
ATOM 2936 O O . ASP A 1 367 ? 9.112 21.856 -27.012 1.00 71.75 367 ASP A O 1
ATOM 2940 N N . GLY A 1 368 ? 9.132 19.648 -26.592 1.00 67.19 368 GLY A N 1
ATOM 2941 C CA . GLY A 1 368 ? 9.873 19.257 -27.790 1.00 67.19 368 GLY A CA 1
ATOM 2942 C C . GLY A 1 368 ? 11.374 19.535 -27.714 1.00 67.19 368 GLY A C 1
ATOM 2943 O O . GLY A 1 368 ? 12.058 19.408 -28.727 1.00 67.19 368 GLY A O 1
ATOM 2944 N N . THR A 1 369 ? 11.904 19.917 -26.548 1.00 69.81 369 THR A N 1
ATOM 2945 C CA . THR A 1 369 ? 13.347 20.098 -26.371 1.00 69.81 369 THR A CA 1
ATOM 2946 C C . THR A 1 369 ? 14.075 18.756 -26.293 1.00 69.81 369 THR A C 1
ATOM 2948 O O . THR A 1 369 ? 13.515 17.732 -25.898 1.00 69.81 369 THR A O 1
ATOM 2951 N N . HIS A 1 370 ? 15.352 18.758 -26.679 1.00 64.62 370 HIS A N 1
ATOM 2952 C CA . HIS A 1 370 ? 16.213 17.578 -26.654 1.00 64.62 370 HIS A CA 1
ATOM 2953 C C . HIS A 1 370 ? 17.330 17.766 -25.622 1.00 64.62 370 HIS A C 1
ATOM 2955 O O . HIS A 1 370 ? 17.985 18.807 -25.595 1.00 64.62 370 HIS A O 1
ATOM 2961 N N . GLY A 1 371 ? 17.552 16.762 -24.770 1.00 58.16 371 GLY A N 1
ATOM 2962 C CA . GLY A 1 371 ? 18.634 16.755 -23.782 1.00 58.16 371 GLY A CA 1
ATOM 2963 C C . GLY A 1 371 ? 18.357 15.855 -22.573 1.00 58.16 371 GLY A C 1
ATOM 2964 O O . GLY A 1 371 ? 17.210 15.522 -22.276 1.00 58.16 371 GLY A O 1
ATOM 2965 N N . GLY A 1 372 ? 19.418 15.476 -21.855 1.00 60.22 372 GLY A N 1
ATOM 2966 C CA . GLY A 1 372 ? 19.357 14.647 -20.643 1.00 60.22 372 GLY A CA 1
ATOM 2967 C C . GLY A 1 372 ? 19.953 13.245 -20.806 1.00 60.22 372 GLY A C 1
ATOM 2968 O O . GLY A 1 372 ? 20.272 12.810 -21.908 1.00 60.22 372 GLY A O 1
ATOM 2969 N N . GLU A 1 373 ? 20.129 12.545 -19.685 1.00 57.94 373 GLU A N 1
ATOM 2970 C CA . GLU A 1 373 ? 20.716 11.200 -19.651 1.00 57.94 373 GLU A CA 1
ATOM 2971 C C . GLU A 1 373 ? 19.747 10.116 -20.162 1.00 57.94 373 GLU A C 1
ATOM 2973 O O . GLU A 1 373 ? 18.552 10.142 -19.857 1.00 57.94 373 GLU A O 1
ATOM 2978 N N . CYS A 1 374 ? 20.269 9.129 -20.900 1.00 57.75 374 CYS A N 1
ATOM 2979 C CA . CYS A 1 374 ? 19.500 7.992 -21.423 1.00 57.75 374 CYS A CA 1
ATOM 2980 C C . CYS A 1 374 ? 19.236 6.939 -20.334 1.00 57.75 374 CYS A C 1
ATOM 2982 O O . CYS A 1 374 ? 20.172 6.498 -19.677 1.00 57.75 374 CYS A O 1
ATOM 2984 N N . GLN A 1 375 ? 17.982 6.522 -20.142 1.00 61.12 375 GLN A N 1
ATOM 2985 C CA . GLN A 1 375 ? 17.573 5.414 -19.253 1.00 61.12 375 GLN A CA 1
ATOM 2986 C C . GLN A 1 375 ? 17.719 4.043 -19.944 1.00 61.12 375 GLN A C 1
ATOM 2988 O O . GLN A 1 375 ? 17.670 3.983 -21.167 1.00 61.12 375 GLN A O 1
ATOM 2993 N N . PHE A 1 376 ? 17.875 2.943 -19.199 1.00 58.03 376 PHE A N 1
ATOM 2994 C CA . PHE A 1 376 ? 17.831 1.603 -19.807 1.00 58.03 376 PHE A CA 1
ATOM 2995 C C . PHE A 1 376 ? 16.443 1.328 -20.373 1.00 58.03 376 PHE A C 1
ATOM 2997 O O . PHE A 1 376 ? 15.461 1.648 -19.723 1.00 58.03 376 PHE A O 1
ATOM 3004 N N . LEU A 1 377 ? 16.342 0.680 -21.528 1.00 58.69 377 LEU A N 1
ATOM 3005 C CA . LEU A 1 377 ? 15.061 0.345 -22.142 1.00 58.69 377 LEU A CA 1
ATOM 3006 C C . LEU A 1 377 ? 14.796 -1.155 -22.157 1.00 58.69 377 LEU A C 1
ATOM 3008 O O . LEU A 1 377 ? 15.685 -1.965 -22.422 1.00 58.69 377 LEU A O 1
ATOM 3012 N N . LEU A 1 378 ? 13.528 -1.489 -21.926 1.00 55.50 378 LEU A N 1
ATOM 3013 C CA . LEU A 1 378 ? 12.974 -2.829 -22.044 1.00 55.50 378 LEU A CA 1
ATOM 3014 C C . LEU A 1 378 ? 11.992 -2.826 -23.215 1.00 55.50 378 LEU A C 1
ATOM 3016 O O . LEU A 1 378 ? 10.864 -2.356 -23.085 1.00 55.50 378 LEU A O 1
ATOM 3020 N N . ILE A 1 379 ? 12.442 -3.299 -24.379 1.00 54.41 379 ILE A N 1
ATOM 3021 C CA . ILE A 1 379 ? 11.643 -3.278 -25.611 1.00 54.41 379 ILE A CA 1
ATOM 3022 C C . ILE A 1 379 ? 11.202 -4.701 -25.940 1.00 54.41 379 ILE A C 1
ATOM 3024 O O . ILE A 1 379 ? 12.035 -5.583 -26.147 1.00 54.41 379 ILE A O 1
ATOM 3028 N N . GLY A 1 380 ? 9.889 -4.914 -26.034 1.00 48.09 380 GLY A N 1
ATOM 3029 C CA . GLY A 1 380 ? 9.325 -6.084 -26.701 1.00 48.09 380 GLY A CA 1
ATOM 3030 C C . GLY A 1 380 ? 9.220 -5.823 -28.203 1.00 48.09 380 GLY A C 1
ATOM 3031 O O . GLY A 1 380 ? 8.646 -4.818 -28.616 1.00 48.09 380 GLY A O 1
ATOM 3032 N N . LEU A 1 381 ? 9.767 -6.711 -29.032 1.00 46.72 381 LEU A N 1
ATOM 3033 C CA . LEU A 1 381 ? 9.560 -6.682 -30.482 1.00 46.72 381 LEU A CA 1
ATOM 3034 C C . LEU A 1 381 ? 8.597 -7.806 -30.865 1.00 46.72 381 LEU A C 1
ATOM 3036 O O . LEU A 1 381 ? 8.743 -8.932 -30.396 1.00 46.72 381 LEU A O 1
ATOM 3040 N N . MET A 1 382 ? 7.621 -7.517 -31.728 1.00 39.59 382 MET A N 1
ATOM 3041 C CA . MET A 1 382 ? 6.699 -8.524 -32.257 1.00 39.59 382 MET A CA 1
ATOM 3042 C C . MET A 1 382 ? 6.792 -8.605 -33.779 1.00 39.59 382 MET A C 1
ATOM 3044 O O . MET A 1 382 ? 6.811 -7.600 -34.490 1.00 39.59 382 MET A O 1
ATOM 3048 N N . ASN A 1 383 ? 6.821 -9.833 -34.291 1.00 40.41 383 ASN A N 1
ATOM 3049 C CA . ASN A 1 383 ? 6.708 -10.096 -35.716 1.00 40.41 383 ASN A CA 1
ATOM 3050 C C . ASN A 1 383 ? 5.236 -10.331 -36.063 1.00 40.41 383 ASN A C 1
ATOM 3052 O O . ASN A 1 383 ? 4.569 -11.153 -35.440 1.00 40.41 383 ASN A O 1
ATOM 3056 N N . VAL A 1 384 ? 4.736 -9.630 -37.081 1.00 41.94 384 VAL A N 1
ATOM 3057 C CA . VAL A 1 384 ? 3.332 -9.723 -37.520 1.00 41.94 384 VAL A CA 1
ATOM 3058 C C . VAL A 1 384 ? 2.999 -11.135 -38.033 1.00 41.94 384 VAL A C 1
ATOM 3060 O O . VAL A 1 384 ? 1.845 -11.549 -38.022 1.00 41.94 384 VAL A O 1
ATOM 3063 N N . SER A 1 385 ? 4.020 -11.901 -38.429 1.00 37.84 385 SER A N 1
ATOM 3064 C CA . SER A 1 385 ? 3.899 -13.271 -38.937 1.00 37.84 385 SER A CA 1
ATOM 3065 C C . SER A 1 385 ? 4.075 -14.351 -37.856 1.00 37.84 385 SER A C 1
ATOM 3067 O O . SER A 1 385 ? 3.681 -15.491 -38.082 1.00 37.84 385 SER A O 1
ATOM 3069 N N . TRP A 1 386 ? 4.658 -14.016 -36.695 1.00 38.59 386 TRP A N 1
ATOM 3070 C CA . TRP A 1 386 ? 4.927 -14.943 -35.586 1.00 38.59 386 TRP A CA 1
ATOM 3071 C C . TRP A 1 386 ? 4.830 -14.198 -34.242 1.00 38.59 386 TRP A C 1
ATOM 3073 O O . TRP A 1 386 ? 5.707 -13.387 -33.940 1.00 38.59 386 TRP A O 1
ATOM 3083 N N . PRO A 1 387 ? 3.808 -14.457 -33.405 1.00 39.78 387 PRO A N 1
ATOM 3084 C CA . PRO A 1 387 ? 3.483 -13.600 -32.260 1.00 39.78 387 PRO A CA 1
ATOM 3085 C C . PRO A 1 387 ? 4.452 -13.661 -31.060 1.00 39.78 387 PRO A C 1
ATOM 3087 O O . PRO A 1 387 ? 4.097 -13.193 -29.985 1.00 39.78 387 PRO A O 1
ATOM 3090 N N . LEU A 1 388 ? 5.670 -14.198 -31.189 1.00 38.78 388 LEU A N 1
ATOM 3091 C CA . LEU A 1 388 ? 6.645 -14.238 -30.092 1.00 38.78 388 LEU A CA 1
ATOM 3092 C C . LEU A 1 388 ? 8.072 -13.985 -30.600 1.00 38.78 388 LEU A C 1
ATOM 3094 O O . LEU A 1 388 ? 8.638 -14.811 -31.312 1.00 38.78 388 LEU A O 1
ATOM 3098 N N . LEU A 1 389 ? 8.664 -12.858 -30.195 1.00 41.28 389 LEU A N 1
ATOM 3099 C CA . LEU A 1 389 ? 10.101 -12.565 -30.290 1.00 41.28 389 LEU A CA 1
ATOM 3100 C C . LEU A 1 389 ? 10.603 -11.997 -28.940 1.00 41.28 389 LEU A C 1
ATOM 3102 O O . LEU A 1 389 ? 9.794 -11.489 -28.160 1.00 41.28 389 LEU A O 1
ATOM 3106 N N . PRO A 1 390 ? 11.909 -12.127 -28.627 1.00 42.72 390 PRO A N 1
ATOM 3107 C CA . PRO A 1 390 ? 12.458 -11.825 -27.305 1.00 42.72 390 PRO A CA 1
ATOM 3108 C C . PRO A 1 390 ? 12.462 -10.329 -26.957 1.00 42.72 390 PRO A C 1
ATOM 3110 O O . PRO A 1 390 ? 12.559 -9.472 -27.836 1.00 42.72 390 PRO A O 1
ATOM 3113 N N . LEU A 1 391 ? 12.412 -10.030 -25.649 1.00 45.19 391 LEU A N 1
ATOM 3114 C CA . LEU A 1 391 ? 12.734 -8.705 -25.110 1.00 45.19 391 LEU A CA 1
ATOM 3115 C C . LEU A 1 391 ? 14.210 -8.380 -25.374 1.00 45.19 391 LEU A C 1
ATOM 3117 O O . LEU A 1 391 ? 15.083 -9.202 -25.094 1.00 45.19 391 LEU A O 1
ATOM 3121 N N . LEU A 1 392 ? 14.486 -7.167 -25.853 1.00 44.94 392 LEU A N 1
ATOM 3122 C CA . LEU A 1 392 ? 15.840 -6.635 -25.991 1.00 44.94 392 LEU A CA 1
ATOM 3123 C C . LEU A 1 392 ? 16.110 -5.626 -24.863 1.00 44.94 392 LEU A C 1
ATOM 3125 O O . LEU A 1 392 ? 15.312 -4.712 -24.646 1.00 44.94 392 LEU A O 1
ATOM 3129 N N . LEU A 1 393 ? 17.232 -5.799 -24.158 1.00 42.62 393 LEU A N 1
ATOM 3130 C CA . LEU A 1 393 ? 17.733 -4.865 -23.145 1.00 42.62 393 LEU A CA 1
ATOM 3131 C C . LEU A 1 393 ? 18.847 -4.013 -23.757 1.00 42.62 393 LEU A C 1
ATOM 3133 O O . LEU A 1 393 ? 19.789 -4.556 -24.333 1.00 42.62 393 LEU A O 1
ATOM 3137 N N . THR A 1 394 ? 18.777 -2.692 -23.605 1.00 46.94 394 THR A N 1
ATOM 3138 C CA . THR A 1 394 ? 19.871 -1.802 -24.023 1.00 46.94 394 THR A CA 1
ATOM 3139 C C . THR A 1 394 ? 19.920 -0.499 -23.218 1.00 46.94 394 THR A C 1
ATOM 3141 O O . THR A 1 394 ? 18.881 0.045 -22.847 1.00 46.94 394 THR A O 1
ATOM 3144 N N . SER A 1 395 ? 21.131 -0.006 -22.932 1.00 36.03 395 SER A N 1
ATOM 3145 C CA . SER A 1 395 ? 21.413 1.324 -22.355 1.00 36.03 395 SER A CA 1
ATOM 3146 C C . SER A 1 395 ? 21.828 2.368 -23.390 1.00 36.03 395 SER A C 1
ATOM 3148 O O . SER A 1 395 ? 21.773 3.563 -23.111 1.00 36.03 395 SER A O 1
ATOM 3150 N N . HIS A 1 396 ? 22.274 1.922 -24.563 1.00 39.00 396 HIS A N 1
ATOM 3151 C CA . HIS A 1 396 ? 22.791 2.753 -25.642 1.00 39.00 396 HIS A CA 1
ATOM 3152 C C . HIS A 1 396 ? 22.490 2.040 -26.957 1.00 39.00 396 HIS A C 1
ATOM 3154 O O . HIS A 1 396 ? 23.132 1.044 -27.288 1.00 39.00 396 HIS A O 1
ATOM 3160 N N . LEU A 1 397 ? 21.516 2.526 -27.721 1.00 42.78 397 LEU A N 1
ATOM 3161 C CA . LEU A 1 397 ? 21.325 2.072 -29.093 1.00 42.78 397 LEU A CA 1
ATOM 3162 C C . LEU A 1 397 ? 21.518 3.273 -30.018 1.00 42.78 397 LEU A C 1
ATOM 3164 O O . LEU A 1 397 ? 20.645 4.113 -30.173 1.00 42.78 397 LEU A O 1
ATOM 3168 N N . ASN A 1 398 ? 22.731 3.350 -30.562 1.00 40.66 398 ASN A N 1
ATOM 3169 C CA . ASN A 1 398 ? 22.965 3.665 -31.964 1.00 40.66 398 ASN A CA 1
ATOM 3170 C C . ASN A 1 398 ? 23.346 2.321 -32.590 1.00 40.66 398 ASN A C 1
ATOM 3172 O O . ASN A 1 398 ? 24.515 1.944 -32.583 1.00 40.66 398 ASN A O 1
ATOM 3176 N N . GLY A 1 399 ? 22.360 1.531 -33.004 1.00 42.81 399 GLY A N 1
ATOM 3177 C CA . GLY A 1 399 ? 22.603 0.154 -33.431 1.00 42.81 399 GLY A CA 1
ATOM 3178 C C . GLY A 1 399 ? 21.543 -0.361 -34.388 1.00 42.81 399 GLY A C 1
ATOM 3179 O O . GLY A 1 399 ? 20.432 0.166 -34.439 1.00 42.81 399 GLY A O 1
ATOM 3180 N N . GLU A 1 400 ? 21.918 -1.382 -35.153 1.00 42.22 400 GLU A N 1
ATOM 3181 C CA . GLU A 1 400 ? 21.051 -2.059 -36.111 1.00 42.22 400 GLU A CA 1
ATOM 3182 C C . GLU A 1 400 ? 20.551 -3.388 -35.534 1.00 42.22 400 GLU A C 1
ATOM 3184 O O . GLU A 1 400 ? 21.346 -4.219 -35.099 1.00 42.22 400 GLU A O 1
ATOM 3189 N N . ILE A 1 401 ? 19.236 -3.611 -35.545 1.00 46.19 401 ILE A N 1
ATOM 3190 C CA . ILE A 1 401 ? 18.631 -4.909 -35.207 1.00 46.19 401 ILE A CA 1
ATOM 3191 C C . ILE A 1 401 ? 18.140 -5.562 -36.493 1.00 46.19 401 ILE A C 1
ATOM 3193 O O . ILE A 1 401 ? 17.433 -4.909 -37.257 1.00 46.19 401 ILE A O 1
ATOM 3197 N N . ALA A 1 402 ? 18.475 -6.836 -36.712 1.00 40.56 402 ALA A N 1
ATOM 3198 C CA . ALA A 1 402 ? 18.089 -7.595 -37.900 1.00 40.56 402 ALA A CA 1
ATOM 3199 C C . ALA A 1 402 ? 16.932 -8.591 -37.636 1.00 40.56 402 ALA A C 1
ATOM 3201 O O . ALA A 1 402 ? 17.194 -9.757 -37.333 1.00 40.56 402 ALA A O 1
ATOM 3202 N N . PRO A 1 403 ? 15.644 -8.194 -37.714 1.00 40.75 403 PRO A N 1
ATOM 3203 C CA . PRO A 1 403 ? 14.533 -9.145 -37.659 1.00 40.75 403 PRO A CA 1
ATOM 3204 C C . PRO A 1 403 ? 14.347 -9.959 -38.957 1.00 40.75 403 PRO A C 1
ATOM 3206 O O . PRO A 1 403 ? 14.587 -9.493 -40.073 1.00 40.75 403 PRO A O 1
ATOM 3209 N N . LEU A 1 404 ? 13.849 -11.191 -38.805 1.00 33.22 404 LEU A N 1
ATOM 3210 C CA . LEU A 1 404 ? 13.389 -12.062 -39.896 1.00 33.22 404 LEU A CA 1
ATOM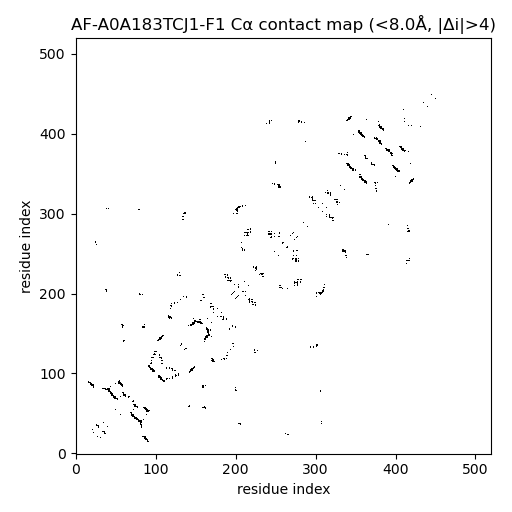 3211 C C . LEU A 1 404 ? 11.937 -11.702 -40.285 1.00 33.22 404 LEU A C 1
ATOM 3213 O O . LEU A 1 404 ? 11.013 -12.096 -39.583 1.00 33.22 404 LEU A O 1
ATOM 3217 N N . GLY A 1 405 ? 11.705 -10.996 -41.399 1.00 39.94 405 GLY A N 1
ATOM 3218 C CA . GLY A 1 405 ? 10.359 -10.773 -41.982 1.00 39.94 405 GLY A CA 1
ATOM 3219 C C . GLY A 1 405 ? 9.716 -9.397 -41.719 1.00 39.94 405 GLY A C 1
ATOM 3220 O O . GLY A 1 405 ? 10.382 -8.485 -41.242 1.00 39.94 405 GLY A O 1
ATOM 3221 N N . GLN A 1 406 ? 8.427 -9.222 -42.064 1.00 37.47 406 GLN A N 1
ATOM 3222 C CA . GLN A 1 406 ? 7.670 -7.985 -41.783 1.00 37.47 406 GLN A CA 1
ATOM 3223 C C . GLN A 1 406 ? 7.424 -7.832 -40.273 1.00 37.47 406 GLN A C 1
ATOM 3225 O O . GLN A 1 406 ? 6.802 -8.687 -39.644 1.00 37.47 406 GLN A O 1
ATOM 3230 N N . PHE A 1 407 ? 7.884 -6.729 -39.691 1.00 36.47 407 PHE A N 1
ATOM 3231 C CA . PHE A 1 407 ? 7.805 -6.464 -38.254 1.00 36.47 407 PHE A CA 1
ATOM 3232 C C . PHE A 1 407 ? 6.989 -5.199 -37.966 1.00 36.47 407 PHE A C 1
ATOM 3234 O O . PHE A 1 407 ? 6.944 -4.268 -38.770 1.00 36.47 407 PHE A O 1
ATOM 3241 N N . GLY A 1 408 ? 6.369 -5.167 -36.787 1.00 35.84 408 GLY A N 1
ATOM 3242 C CA . GLY A 1 408 ? 5.789 -3.971 -36.188 1.00 35.84 408 GLY A CA 1
ATOM 3243 C C . GLY A 1 408 ? 6.455 -3.735 -34.836 1.00 35.84 408 GLY A C 1
ATOM 3244 O O . GLY A 1 408 ? 6.735 -4.682 -34.104 1.00 35.84 408 GLY A O 1
ATOM 3245 N N . VAL A 1 409 ? 6.744 -2.482 -34.495 1.00 39.34 409 VAL A N 1
ATOM 3246 C CA . VAL A 1 409 ? 7.191 -2.156 -33.137 1.00 39.34 409 VAL A CA 1
ATOM 3247 C C . VAL A 1 409 ? 5.944 -2.022 -32.278 1.00 39.34 409 VAL A C 1
ATOM 3249 O O . VAL A 1 409 ? 5.083 -1.190 -32.563 1.00 39.34 409 VAL A O 1
ATOM 3252 N N . TRP A 1 410 ? 5.821 -2.876 -31.267 1.00 39.59 410 TRP A N 1
ATOM 3253 C CA . TRP A 1 410 ? 4.645 -2.934 -30.413 1.00 39.59 410 TRP A CA 1
ATOM 3254 C C . TRP A 1 410 ? 5.043 -2.745 -28.959 1.00 39.59 410 TRP A C 1
ATOM 3256 O O . TRP A 1 410 ? 5.747 -3.566 -28.377 1.00 39.59 410 TRP A O 1
ATOM 3266 N N . GLU A 1 411 ? 4.531 -1.687 -28.345 1.00 45.78 411 GLU A N 1
ATOM 3267 C CA . GLU A 1 411 ? 4.611 -1.498 -26.905 1.00 45.78 411 GLU A CA 1
ATOM 3268 C C . GLU A 1 411 ? 3.564 -2.372 -26.199 1.00 45.78 411 GLU A C 1
ATOM 3270 O O . GLU A 1 411 ? 2.652 -1.847 -25.583 1.00 45.78 411 GLU A O 1
ATOM 3275 N N . GLY A 1 412 ? 3.621 -3.700 -26.311 1.00 41.09 412 GLY A N 1
ATOM 3276 C CA . GLY A 1 412 ? 3.035 -4.626 -25.326 1.00 41.09 412 GLY A CA 1
ATOM 3277 C C . GLY A 1 412 ? 1.546 -4.516 -24.917 1.00 41.09 412 GLY A C 1
ATOM 3278 O O . GLY A 1 412 ? 1.143 -5.225 -24.000 1.00 41.09 412 GLY A O 1
ATOM 3279 N N . GLY A 1 413 ? 0.725 -3.620 -25.475 1.00 45.97 413 GLY A N 1
ATOM 3280 C CA . GLY A 1 413 ? -0.507 -3.152 -24.825 1.00 45.97 413 GLY A CA 1
ATOM 3281 C C . GLY A 1 413 ? -0.252 -2.234 -23.612 1.00 45.97 413 GLY A C 1
ATOM 3282 O O . GLY A 1 413 ? -0.882 -2.409 -22.566 1.00 45.97 413 GLY A O 1
ATOM 3283 N N . GLY A 1 414 ? 0.705 -1.303 -23.714 1.00 49.75 414 GLY A N 1
ATOM 3284 C CA . GLY A 1 414 ? 1.102 -0.385 -22.639 1.00 49.75 414 GLY A CA 1
ATOM 3285 C C . GLY A 1 414 ? 1.851 -1.078 -21.496 1.00 49.75 414 GLY A C 1
ATOM 3286 O O . GLY A 1 414 ? 1.567 -0.815 -20.328 1.00 49.75 414 GLY A O 1
ATOM 3287 N N . ARG A 1 415 ? 2.685 -2.081 -21.812 1.00 53.38 415 ARG A N 1
ATOM 3288 C CA . ARG A 1 415 ? 3.467 -2.866 -20.825 1.00 53.38 415 ARG A CA 1
ATOM 3289 C C . ARG A 1 415 ? 4.882 -2.329 -20.601 1.00 53.38 415 ARG A C 1
ATOM 3291 O O . ARG A 1 415 ? 5.518 -2.721 -19.628 1.00 53.38 415 ARG A O 1
ATOM 3298 N N . GLY A 1 416 ? 5.372 -1.482 -21.503 1.00 49.06 416 GLY A N 1
ATOM 3299 C CA . GLY A 1 416 ? 6.613 -0.737 -21.316 1.00 49.06 416 GLY A CA 1
ATOM 3300 C C . GLY A 1 416 ? 6.332 0.630 -20.697 1.00 49.06 416 GLY A C 1
ATOM 3301 O O . GLY A 1 416 ? 5.183 1.032 -20.554 1.00 49.06 416 GLY A O 1
ATOM 3302 N N . VAL A 1 417 ? 7.390 1.349 -20.333 1.00 46.69 417 VAL A N 1
ATOM 3303 C CA . VAL A 1 417 ? 7.315 2.781 -20.024 1.00 46.69 417 VAL A CA 1
ATOM 3304 C C . VAL A 1 417 ? 8.104 3.505 -21.113 1.00 46.69 417 VAL A C 1
ATOM 3306 O O . VAL A 1 417 ? 9.328 3.451 -21.124 1.00 46.69 417 VAL A O 1
ATOM 3309 N N . GLY A 1 418 ? 7.434 4.111 -22.095 1.00 47.72 418 GLY A N 1
ATOM 3310 C CA . GLY A 1 418 ? 8.111 4.693 -23.260 1.00 47.72 418 GLY A CA 1
ATOM 3311 C C . GLY A 1 418 ? 7.159 5.094 -24.384 1.00 47.72 418 GLY A C 1
ATOM 3312 O O . GLY A 1 418 ? 6.125 4.464 -24.565 1.00 47.72 418 GLY A O 1
ATOM 3313 N N . ARG A 1 419 ? 7.520 6.103 -25.189 1.00 50.28 419 ARG A N 1
ATOM 3314 C CA . ARG A 1 419 ? 6.779 6.453 -26.424 1.00 50.28 419 ARG A CA 1
ATOM 3315 C C . ARG A 1 419 ? 7.520 6.018 -27.680 1.00 50.28 419 ARG A C 1
ATOM 3317 O O . ARG A 1 419 ? 8.741 6.110 -27.726 1.00 50.28 419 ARG A O 1
ATOM 3324 N N . PHE A 1 420 ? 6.780 5.640 -28.723 1.00 49.31 420 PHE A N 1
ATOM 3325 C CA . PHE A 1 420 ? 7.326 5.259 -30.031 1.00 49.31 420 PHE A CA 1
ATOM 3326 C C . PHE A 1 420 ? 6.895 6.236 -31.129 1.00 49.31 420 PHE A C 1
ATOM 3328 O O . PHE A 1 420 ? 5.711 6.553 -31.244 1.00 49.31 420 PHE A O 1
ATOM 3335 N N . PHE A 1 421 ? 7.839 6.661 -31.973 1.00 48.16 421 PHE A N 1
ATOM 3336 C CA . PHE A 1 421 ? 7.558 7.402 -33.208 1.00 48.16 421 PHE A CA 1
ATOM 3337 C C . PHE A 1 421 ? 8.113 6.653 -34.426 1.00 48.16 421 PHE A C 1
ATOM 3339 O O . PHE A 1 421 ? 9.254 6.188 -34.417 1.00 48.16 421 PHE A O 1
ATOM 3346 N N . GLY A 1 422 ? 7.293 6.549 -35.476 1.00 39.03 422 GLY A N 1
ATOM 3347 C CA . GLY A 1 422 ? 7.664 6.007 -36.787 1.00 39.03 422 GLY A CA 1
ATOM 3348 C C . GLY A 1 422 ? 7.470 7.042 -37.908 1.00 39.03 422 GLY A C 1
ATOM 3349 O O . GLY A 1 422 ? 6.803 8.056 -37.688 1.00 39.03 422 GLY A O 1
ATOM 3350 N N . PRO A 1 423 ? 8.051 6.824 -39.103 1.00 33.91 423 PRO A N 1
ATOM 3351 C CA . PRO A 1 423 ? 7.997 7.786 -40.202 1.00 33.91 423 PRO A CA 1
ATOM 3352 C C . PRO A 1 423 ? 6.566 8.006 -40.747 1.00 33.91 423 PRO A C 1
ATOM 3354 O O . PRO A 1 423 ? 5.787 7.053 -40.817 1.00 33.91 423 PRO A O 1
ATOM 3357 N N . PRO A 1 424 ? 6.229 9.240 -41.181 1.00 31.72 424 PRO A N 1
ATOM 3358 C CA . PRO A 1 424 ? 4.863 9.650 -41.538 1.00 31.72 424 PRO A CA 1
ATOM 3359 C C . PRO A 1 424 ? 4.295 8.984 -42.805 1.00 31.72 424 PRO A C 1
ATOM 3361 O O . PRO A 1 424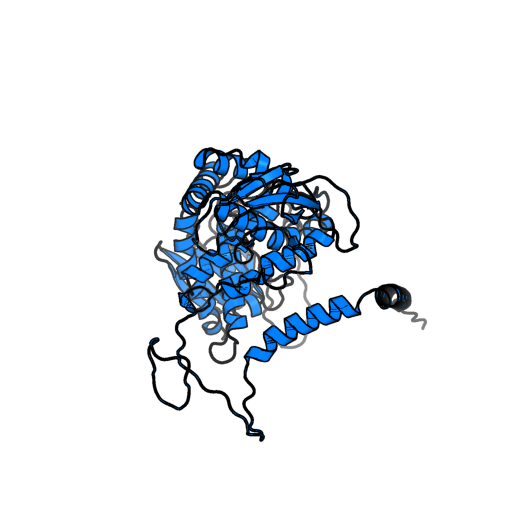 ? 3.083 8.809 -42.905 1.00 31.72 424 PRO A O 1
ATOM 3364 N N . ASP A 1 425 ? 5.139 8.532 -43.738 1.00 32.53 425 ASP A N 1
ATOM 3365 C CA . ASP A 1 425 ? 4.696 8.061 -45.066 1.00 32.53 425 ASP A CA 1
ATOM 3366 C C . ASP A 1 425 ? 4.331 6.568 -45.142 1.00 32.53 425 ASP A C 1
ATOM 3368 O O . ASP A 1 425 ? 4.183 5.995 -46.223 1.00 32.53 425 ASP A O 1
ATOM 3372 N N . ARG A 1 426 ? 4.143 5.904 -43.997 1.00 34.88 426 ARG A N 1
ATOM 3373 C CA . ARG A 1 426 ? 3.558 4.557 -43.942 1.00 34.88 426 ARG A CA 1
ATOM 3374 C C . ARG A 1 426 ? 2.546 4.464 -42.810 1.00 34.88 426 ARG A C 1
ATOM 3376 O O . ARG A 1 426 ? 2.814 3.877 -41.767 1.00 34.88 426 ARG A O 1
ATOM 3383 N N . ALA A 1 427 ? 1.325 4.912 -43.089 1.00 26.88 427 ALA A N 1
ATOM 3384 C CA . ALA A 1 427 ? 0.110 4.637 -42.310 1.00 26.88 427 ALA A CA 1
ATOM 3385 C C . ALA A 1 427 ? -0.244 3.126 -42.166 1.00 26.88 427 ALA A C 1
ATOM 3387 O O . ALA A 1 427 ? -1.365 2.781 -41.805 1.00 26.88 427 ALA A O 1
ATOM 3388 N N . ALA A 1 428 ? 0.697 2.215 -42.444 1.00 24.98 428 ALA A N 1
ATOM 3389 C CA . ALA A 1 428 ? 0.545 0.763 -42.379 1.00 24.98 428 ALA A CA 1
ATOM 3390 C C . ALA A 1 428 ? 1.273 0.109 -41.187 1.00 24.98 428 ALA A C 1
ATOM 3392 O O . ALA A 1 428 ? 1.142 -1.096 -40.996 1.00 24.98 428 ALA A O 1
ATOM 3393 N N . CYS A 1 429 ? 1.984 0.864 -40.340 1.00 29.58 429 CYS A N 1
ATOM 3394 C CA . CYS A 1 429 ? 2.309 0.385 -38.990 1.00 29.58 429 CYS A CA 1
ATOM 3395 C C . CYS A 1 429 ? 1.085 0.611 -38.096 1.00 29.58 429 CYS A C 1
ATOM 3397 O O . CYS A 1 429 ? 1.048 1.514 -37.264 1.00 29.58 429 CYS A O 1
ATOM 3399 N N . THR A 1 430 ? 0.028 -0.158 -38.353 1.00 24.22 430 THR A N 1
ATOM 3400 C CA . THR A 1 430 ? -1.216 -0.118 -37.590 1.00 24.22 430 THR A CA 1
ATOM 3401 C C . THR A 1 430 ? -0.901 -0.411 -36.125 1.00 24.22 430 THR A C 1
ATOM 3403 O O . THR A 1 430 ? -0.386 -1.479 -35.797 1.00 24.22 430 THR A O 1
ATOM 3406 N N . VAL A 1 431 ? -1.220 0.531 -35.236 1.00 24.91 431 VAL A N 1
ATOM 3407 C CA . VAL A 1 431 ? -1.292 0.291 -33.791 1.00 24.91 431 VAL A CA 1
ATOM 3408 C C . VAL A 1 431 ? -2.417 -0.720 -33.571 1.00 24.91 431 VAL A C 1
ATOM 3410 O O . VAL A 1 431 ? -3.589 -0.366 -33.460 1.00 24.91 431 VAL A O 1
ATOM 3413 N N . ALA A 1 432 ? -2.076 -2.005 -33.603 1.00 24.14 432 ALA A N 1
ATOM 3414 C CA . ALA A 1 432 ? -3.003 -3.077 -33.296 1.00 24.14 432 ALA A CA 1
ATOM 3415 C C . ALA A 1 432 ? -3.150 -3.162 -31.771 1.00 24.14 432 ALA A C 1
ATOM 3417 O O . ALA A 1 432 ? -2.267 -3.640 -31.056 1.00 24.14 432 ALA A O 1
ATOM 3418 N N . VAL A 1 433 ? -4.278 -2.671 -31.262 1.00 23.75 433 VAL A N 1
ATOM 3419 C CA . VAL A 1 433 ? -4.724 -2.941 -29.893 1.00 23.75 433 VAL A CA 1
ATOM 3420 C C . VAL A 1 433 ? -5.236 -4.380 -29.873 1.00 23.75 433 VAL A C 1
ATOM 3422 O O . VAL A 1 433 ? -6.353 -4.658 -30.308 1.00 23.75 433 VAL A O 1
ATOM 3425 N N . GLN A 1 434 ? -4.409 -5.321 -29.418 1.00 26.17 434 GLN A N 1
ATOM 3426 C CA . GLN A 1 434 ? -4.835 -6.705 -29.242 1.00 26.17 434 GLN A CA 1
ATOM 3427 C C . GLN A 1 434 ? -5.675 -6.804 -27.962 1.00 26.17 434 GLN A C 1
ATOM 3429 O O . GLN A 1 434 ? -5.157 -6.887 -26.852 1.00 26.17 434 GLN A O 1
ATOM 3434 N N . ILE A 1 435 ? -6.995 -6.751 -28.132 1.00 23.73 435 ILE A N 1
ATOM 3435 C CA . ILE A 1 435 ? -7.971 -7.036 -27.078 1.00 23.73 435 ILE A CA 1
ATOM 3436 C C . ILE A 1 435 ? -7.818 -8.523 -26.683 1.00 23.73 435 ILE A C 1
ATOM 3438 O O . ILE A 1 435 ? -7.764 -9.372 -27.580 1.00 23.73 435 ILE A O 1
ATOM 3442 N N . PRO A 1 436 ? -7.726 -8.877 -25.384 1.00 25.33 436 PRO A N 1
ATOM 3443 C CA . PRO A 1 436 ? -7.543 -10.262 -24.960 1.00 25.33 436 PRO A CA 1
ATOM 3444 C C . PRO A 1 436 ? -8.628 -11.174 -25.544 1.00 25.33 436 PRO A C 1
ATOM 3446 O O . PRO A 1 436 ? -9.802 -10.816 -25.567 1.00 25.33 436 PRO A O 1
ATOM 3449 N N . ALA A 1 437 ? -8.269 -12.396 -25.951 1.00 27.52 437 ALA A N 1
ATOM 3450 C CA . ALA A 1 437 ? -9.208 -13.359 -26.543 1.00 27.52 437 ALA A CA 1
ATOM 3451 C C . ALA A 1 437 ? -10.435 -13.669 -25.651 1.00 27.52 437 ALA A C 1
ATOM 3453 O O . ALA A 1 437 ? -11.474 -14.089 -26.154 1.00 27.52 437 ALA A O 1
ATOM 3454 N N . ARG A 1 438 ? -10.355 -13.415 -24.334 1.00 30.81 438 ARG A N 1
ATOM 3455 C CA . ARG A 1 438 ? -11.498 -13.496 -23.404 1.00 30.81 438 ARG A CA 1
ATOM 3456 C C . ARG A 1 438 ? -12.553 -12.403 -23.623 1.00 30.81 438 ARG A C 1
ATOM 3458 O O . ARG A 1 438 ? -13.729 -12.675 -23.405 1.00 30.81 438 ARG A O 1
ATOM 3465 N N . ALA A 1 439 ? -12.164 -11.222 -24.101 1.00 29.70 439 ALA A N 1
ATOM 3466 C CA . ALA A 1 439 ? -13.077 -10.137 -24.464 1.00 29.70 439 ALA A CA 1
ATOM 3467 C C . ALA A 1 439 ? -13.719 -10.336 -25.857 1.00 29.70 439 ALA A C 1
ATOM 3469 O O . ALA A 1 439 ? -14.706 -9.685 -26.192 1.00 29.70 439 ALA A O 1
ATOM 3470 N N . LEU A 1 440 ? -13.248 -11.315 -26.638 1.00 27.50 440 LEU A N 1
ATOM 3471 C CA . LEU A 1 440 ? -13.790 -11.708 -27.945 1.00 27.50 440 LEU A CA 1
ATOM 3472 C C . LEU A 1 440 ? -14.798 -12.871 -27.836 1.00 27.50 440 LEU A C 1
ATOM 3474 O O . LEU A 1 440 ? -14.760 -13.843 -28.587 1.00 27.50 440 LEU A O 1
ATOM 3478 N N . LYS A 1 441 ? -15.742 -12.762 -26.896 1.00 24.95 441 LYS A N 1
ATOM 3479 C CA . LYS A 1 441 ? -16.947 -13.610 -26.822 1.00 24.95 441 LYS A CA 1
ATOM 3480 C C . LYS A 1 441 ? -18.222 -12.780 -26.989 1.00 24.95 441 LYS A C 1
ATOM 3482 O O . LYS A 1 441 ? -19.139 -12.882 -26.187 1.00 24.95 441 LYS A O 1
ATOM 3487 N N . TRP A 1 442 ? -18.304 -11.976 -28.046 1.00 25.19 442 TRP A N 1
ATOM 3488 C CA . TRP A 1 442 ? -19.572 -11.366 -28.456 1.00 25.19 442 TRP A CA 1
ATOM 3489 C C . TRP A 1 442 ? -19.770 -11.515 -29.965 1.00 25.19 442 TRP A C 1
ATOM 3491 O O . TRP A 1 442 ? -18.925 -11.154 -30.778 1.00 25.19 442 TRP A O 1
ATOM 3501 N N . THR A 1 443 ? -20.881 -12.157 -30.310 1.00 26.44 443 THR A N 1
ATOM 3502 C CA . THR A 1 443 ? -21.308 -12.565 -31.651 1.00 26.44 443 THR A CA 1
ATOM 3503 C C . THR A 1 443 ? -21.824 -11.353 -32.430 1.00 26.44 443 THR A C 1
ATOM 3505 O O . THR A 1 443 ? -22.692 -10.634 -31.941 1.00 26.44 443 THR A O 1
ATOM 3508 N N . LEU A 1 444 ? -21.351 -11.138 -33.662 1.00 27.42 444 LEU A N 1
ATOM 3509 C CA . LEU A 1 444 ? -21.938 -10.139 -34.561 1.00 27.42 444 LEU A CA 1
ATOM 3510 C C . LEU A 1 444 ? -23.253 -10.680 -35.146 1.00 27.42 444 LEU A C 1
ATOM 3512 O O . LEU A 1 444 ? -23.268 -11.685 -35.854 1.00 27.42 444 LEU A O 1
ATOM 3516 N N . ARG A 1 445 ? -24.366 -10.002 -34.845 1.00 25.31 445 ARG A N 1
ATOM 3517 C CA . ARG A 1 445 ? -25.653 -10.181 -35.531 1.00 25.31 445 ARG A CA 1
ATOM 3518 C C . ARG A 1 445 ? -25.648 -9.339 -36.805 1.00 25.31 445 ARG A C 1
ATOM 3520 O O . ARG A 1 445 ? -25.532 -8.120 -36.730 1.00 25.31 445 ARG A O 1
ATOM 3527 N N . HIS A 1 446 ? -25.890 -9.968 -37.949 1.00 32.53 446 HIS A N 1
ATOM 3528 C CA . HIS A 1 446 ? -26.386 -9.272 -39.134 1.00 32.53 446 HIS A CA 1
ATOM 3529 C C . HIS A 1 446 ? -27.612 -10.034 -39.652 1.00 32.53 446 HIS A C 1
ATOM 3531 O O . HIS A 1 446 ? -27.542 -11.237 -39.885 1.00 32.53 446 HIS A O 1
ATOM 3537 N N . ASN A 1 447 ? -28.764 -9.361 -39.717 1.00 27.56 447 ASN A N 1
ATOM 3538 C CA . ASN A 1 447 ? -30.047 -9.896 -40.203 1.00 27.56 447 ASN A CA 1
ATOM 3539 C C . ASN A 1 447 ? -30.486 -11.267 -39.640 1.00 27.56 447 ASN A C 1
ATOM 3541 O O . ASN A 1 447 ? -31.047 -12.099 -40.347 1.00 27.56 447 ASN A O 1
ATOM 3545 N N . GLY A 1 448 ? -30.272 -11.504 -38.342 1.00 29.98 448 GLY A N 1
ATOM 3546 C CA . GLY A 1 448 ? -30.944 -12.595 -37.623 1.00 29.98 448 GLY A CA 1
ATOM 3547 C C . GLY A 1 448 ? -30.508 -14.029 -37.961 1.00 29.98 448 GLY A C 1
ATOM 3548 O O . GLY A 1 448 ? -31.221 -14.954 -37.580 1.00 29.98 448 GLY A O 1
ATOM 3549 N N . LYS A 1 449 ? -29.354 -14.258 -38.605 1.00 26.45 449 LYS A N 1
ATOM 3550 C CA . LYS A 1 449 ? -28.784 -15.610 -38.784 1.00 26.45 449 LYS A CA 1
ATOM 3551 C C . LYS A 1 449 ? -27.302 -15.669 -38.401 1.00 26.45 449 LYS A C 1
ATOM 3553 O O . LYS A 1 449 ? -26.553 -14.731 -38.650 1.00 26.45 449 LYS A O 1
ATOM 3558 N N . TYR A 1 450 ? -26.893 -16.780 -37.786 1.00 29.22 450 TYR A N 1
ATOM 3559 C CA . TYR A 1 450 ? -25.497 -17.080 -37.443 1.00 29.22 450 TYR A CA 1
ATOM 3560 C C . TYR A 1 450 ? -24.737 -17.548 -38.697 1.00 29.22 450 TYR A C 1
ATOM 3562 O O . TYR A 1 450 ? -25.240 -18.415 -39.409 1.00 29.22 450 TYR A O 1
ATOM 3570 N N . MET A 1 451 ? -23.531 -17.027 -38.957 1.00 26.20 451 MET A N 1
ATOM 3571 C CA . MET A 1 451 ? -22.635 -17.543 -40.006 1.00 26.20 451 MET A CA 1
ATOM 3572 C C . MET A 1 451 ? -21.225 -17.816 -39.466 1.00 26.20 451 MET A C 1
ATOM 3574 O O . MET A 1 451 ? -20.668 -17.012 -38.722 1.00 26.20 451 MET A O 1
ATOM 3578 N N . PHE A 1 452 ? -20.666 -18.964 -39.861 1.00 27.95 452 PHE A N 1
ATOM 3579 C CA . PHE A 1 452 ? -19.276 -19.373 -39.637 1.00 27.95 452 PHE A CA 1
ATOM 3580 C C . PHE A 1 452 ? -18.384 -18.930 -40.815 1.00 27.95 452 PHE A C 1
ATOM 3582 O O . PHE A 1 452 ? -18.889 -18.745 -41.926 1.00 27.95 452 PHE A O 1
ATOM 3589 N N . PRO A 1 453 ? -17.066 -18.755 -40.609 1.00 25.84 453 PRO A N 1
ATOM 3590 C CA . PRO A 1 453 ? -16.191 -18.138 -41.599 1.00 25.84 453 PRO A CA 1
ATOM 3591 C C . PRO A 1 453 ? -15.833 -19.134 -42.707 1.00 25.84 453 PRO A C 1
ATOM 3593 O O . PRO A 1 453 ? -14.902 -19.909 -42.545 1.00 25.84 453 PRO A O 1
ATOM 3596 N N . ASN A 1 454 ? -16.586 -19.133 -43.813 1.00 27.45 454 ASN A N 1
ATOM 3597 C CA . ASN A 1 454 ? -16.139 -19.708 -45.094 1.00 27.45 454 ASN A CA 1
ATOM 3598 C C . ASN A 1 454 ? -16.902 -19.205 -46.339 1.00 27.45 454 ASN A C 1
ATOM 3600 O O . ASN A 1 454 ? -16.885 -19.860 -47.377 1.00 27.45 454 ASN A O 1
ATOM 3604 N N . GLN A 1 455 ? -17.558 -18.040 -46.289 1.00 28.38 455 GLN A N 1
ATOM 3605 C CA . GLN A 1 455 ? -18.203 -17.455 -47.473 1.00 28.38 455 GLN A CA 1
ATOM 3606 C C . GLN A 1 455 ? -18.086 -15.927 -47.476 1.00 28.38 455 GLN A C 1
ATOM 3608 O O . GLN A 1 455 ? -18.913 -15.235 -46.895 1.00 28.38 455 GLN A O 1
ATOM 3613 N N . ILE A 1 456 ? -17.062 -15.397 -48.150 1.00 27.00 456 ILE A N 1
ATOM 3614 C CA . ILE A 1 456 ? -17.054 -14.010 -48.635 1.00 27.00 456 ILE A CA 1
ATOM 3615 C C . ILE A 1 456 ? -16.530 -14.036 -50.076 1.00 27.00 456 ILE A C 1
ATOM 3617 O O . ILE A 1 456 ? -15.332 -14.178 -50.310 1.00 27.00 456 ILE A O 1
ATOM 3621 N N . ARG A 1 457 ? -17.436 -13.902 -51.047 1.00 25.62 457 ARG A N 1
ATOM 3622 C CA . ARG A 1 457 ? -17.133 -13.456 -52.412 1.00 25.62 457 ARG A CA 1
ATOM 3623 C C . ARG A 1 457 ? -18.167 -12.404 -52.815 1.00 25.62 457 ARG A C 1
ATOM 3625 O O . ARG A 1 457 ? -19.355 -12.639 -52.651 1.00 25.62 457 ARG A O 1
ATOM 3632 N N . GLU A 1 458 ? -17.636 -11.276 -53.287 1.00 28.41 458 GLU A N 1
ATOM 3633 C CA . GLU A 1 458 ? -18.195 -10.276 -54.212 1.00 28.41 458 GLU A CA 1
ATOM 3634 C C . GLU A 1 458 ? -19.684 -9.892 -54.107 1.00 28.41 458 GLU A C 1
ATOM 3636 O O . GLU A 1 458 ? -20.558 -10.667 -54.466 1.00 28.41 458 GLU A O 1
ATOM 3641 N N . HIS A 1 459 ? -19.962 -8.621 -53.776 1.00 24.56 459 HIS A N 1
ATOM 3642 C CA . HIS A 1 459 ? -20.612 -7.685 -54.712 1.00 24.56 459 HIS A CA 1
ATOM 3643 C C . HIS A 1 459 ? -20.707 -6.252 -54.151 1.00 24.56 459 HIS A C 1
ATOM 3645 O O . HIS A 1 459 ? -21.032 -6.031 -52.987 1.00 24.56 459 HIS A O 1
ATOM 3651 N N . ARG A 1 460 ? -20.424 -5.276 -55.025 1.00 26.27 460 ARG A N 1
ATOM 3652 C CA . ARG A 1 460 ? -20.774 -3.848 -54.907 1.00 26.27 460 ARG A CA 1
ATOM 3653 C C . ARG A 1 460 ? -22.251 -3.637 -55.276 1.00 26.27 460 ARG A C 1
ATOM 3655 O O . ARG A 1 460 ? -22.653 -4.228 -56.272 1.00 26.27 460 ARG A O 1
ATOM 3662 N N . SER A 1 461 ? -22.952 -2.707 -54.614 1.00 23.45 461 SER A N 1
ATOM 3663 C CA . SER A 1 461 ? -23.749 -1.617 -55.235 1.00 23.45 461 SER A CA 1
ATOM 3664 C C . SER A 1 461 ? -24.574 -0.821 -54.204 1.00 23.45 461 SER A C 1
ATOM 3666 O O . SER A 1 461 ? -24.792 -1.278 -53.088 1.00 23.45 461 SER A O 1
ATOM 3668 N N . ASP A 1 462 ? -24.980 0.376 -54.629 1.00 25.36 462 ASP A N 1
ATOM 3669 C CA . ASP A 1 462 ? -25.551 1.530 -53.924 1.00 25.36 462 ASP A CA 1
ATOM 3670 C C . ASP A 1 462 ? -26.888 1.375 -53.165 1.00 25.36 462 ASP A C 1
ATOM 3672 O O . ASP A 1 462 ? -27.670 0.458 -53.396 1.00 25.36 462 ASP A O 1
ATOM 3676 N N . SER A 1 463 ? -27.170 2.440 -52.393 1.00 24.56 463 SER A N 1
ATOM 3677 C CA . SER A 1 463 ? -28.460 2.960 -51.884 1.00 24.56 463 SER A CA 1
ATOM 3678 C C . SER A 1 463 ? -29.042 2.364 -50.593 1.00 24.56 463 SER A C 1
ATOM 3680 O O . SER A 1 463 ? -29.542 1.251 -50.574 1.00 24.56 463 SER A O 1
ATOM 3682 N N . ASP A 1 464 ? -29.013 3.144 -49.499 1.00 25.38 464 ASP A N 1
ATOM 3683 C CA . ASP A 1 464 ? -30.230 3.803 -48.994 1.00 25.38 464 ASP A CA 1
ATOM 3684 C C . ASP A 1 464 ? -29.962 4.764 -47.816 1.00 25.38 464 ASP A C 1
ATOM 3686 O O . ASP A 1 464 ? -29.189 4.497 -46.896 1.00 25.38 464 ASP A O 1
ATOM 3690 N N . ARG A 1 465 ? -30.627 5.925 -47.867 1.00 26.47 465 ARG A N 1
ATOM 3691 C CA . ARG A 1 465 ? -30.735 6.927 -46.793 1.00 26.47 465 ARG A CA 1
ATOM 3692 C C . ARG A 1 465 ? -32.042 6.688 -46.032 1.00 26.47 465 ARG A C 1
ATOM 3694 O O . ARG A 1 465 ? -33.076 6.697 -46.685 1.00 26.47 465 ARG A O 1
ATOM 3701 N N . GLN A 1 466 ? -32.009 6.647 -44.692 1.00 25.22 466 GLN A N 1
ATOM 3702 C CA . GLN A 1 466 ? -32.883 7.389 -43.741 1.00 25.22 466 GLN A CA 1
ATOM 3703 C C . GLN A 1 466 ? -32.732 6.860 -42.285 1.00 25.22 466 GLN A C 1
ATOM 3705 O O . GLN A 1 466 ? -32.194 5.772 -42.089 1.00 25.22 466 GLN A O 1
ATOM 3710 N N . PRO A 1 467 ? -33.104 7.657 -41.256 1.00 33.50 467 PRO A N 1
ATOM 3711 C CA . PRO A 1 467 ? -32.489 7.647 -39.925 1.00 33.50 467 PRO A CA 1
ATOM 3712 C C . PRO A 1 467 ? -33.317 6.922 -38.848 1.00 33.50 467 PRO A C 1
ATOM 3714 O O . PRO A 1 467 ? -34.545 6.917 -38.883 1.00 33.50 467 PRO A O 1
ATOM 3717 N N . GLY A 1 468 ? -32.650 6.385 -37.823 1.00 22.89 468 GLY A N 1
ATOM 3718 C CA . GLY A 1 468 ? -33.305 5.774 -36.663 1.00 22.89 468 GLY A CA 1
ATOM 3719 C C . GLY A 1 468 ? -32.371 5.655 -35.458 1.00 22.89 468 GLY A C 1
ATOM 3720 O O . GLY A 1 468 ? -31.238 5.209 -35.583 1.00 22.89 468 GLY A O 1
ATOM 3721 N N . ASN A 1 469 ? -32.856 6.103 -34.300 1.00 29.12 469 ASN A N 1
ATOM 3722 C CA . ASN A 1 469 ? -32.161 6.190 -33.015 1.00 29.12 469 ASN A CA 1
ATOM 3723 C C . ASN A 1 469 ? -31.642 4.839 -32.483 1.00 29.12 469 ASN A C 1
ATOM 3725 O O . ASN A 1 469 ? -32.439 3.969 -32.140 1.00 29.12 469 ASN A O 1
ATOM 3729 N N . SER A 1 470 ? -30.338 4.763 -32.207 1.00 24.91 470 SER A N 1
ATOM 3730 C CA . SER A 1 470 ? -29.774 3.987 -31.093 1.00 24.91 470 SER A CA 1
ATOM 3731 C C . SER A 1 470 ? -28.529 4.708 -30.561 1.00 24.91 470 SER A C 1
ATOM 3733 O O . SER A 1 470 ? -27.473 4.733 -31.189 1.00 24.91 470 SER A O 1
ATOM 3735 N N . ARG A 1 471 ? -28.661 5.384 -29.411 1.00 26.73 471 ARG A N 1
ATOM 3736 C CA . ARG A 1 471 ? -27.524 5.974 -28.690 1.00 26.73 471 ARG A CA 1
ATOM 3737 C C . ARG A 1 471 ? -26.783 4.855 -27.963 1.00 26.73 471 ARG A C 1
ATOM 3739 O O . ARG A 1 471 ? -27.154 4.494 -26.851 1.00 26.73 471 ARG A O 1
ATOM 3746 N N . ASP A 1 472 ? -25.754 4.324 -28.613 1.00 26.75 472 ASP A N 1
ATOM 3747 C CA . ASP A 1 472 ? -24.833 3.351 -28.035 1.00 26.75 472 ASP A CA 1
ATOM 3748 C C . ASP A 1 472 ? -23.795 4.015 -27.120 1.00 26.75 472 ASP A C 1
ATOM 3750 O O . ASP A 1 472 ? -23.207 5.051 -27.418 1.00 26.75 472 ASP A O 1
ATOM 3754 N N . VAL A 1 473 ? -23.553 3.361 -25.987 1.00 32.53 473 VAL A N 1
ATOM 3755 C CA . VAL A 1 473 ? -22.713 3.774 -24.848 1.00 32.53 473 VAL A CA 1
ATOM 3756 C C . VAL A 1 473 ? -21.203 3.817 -25.181 1.00 32.53 473 VAL A C 1
ATOM 3758 O O . VAL A 1 473 ? -20.401 4.319 -24.395 1.00 32.53 473 VAL A O 1
ATOM 3761 N N . ASN A 1 474 ? -20.796 3.394 -26.380 1.00 29.38 474 ASN A N 1
ATOM 3762 C CA . ASN A 1 474 ? -19.391 3.367 -26.809 1.00 29.38 474 ASN A CA 1
ATOM 3763 C C . ASN A 1 474 ? -18.857 4.696 -27.363 1.00 29.38 474 ASN A C 1
ATOM 3765 O O . ASN A 1 474 ? -17.645 4.850 -27.525 1.00 29.38 474 ASN A O 1
ATOM 3769 N N . THR A 1 475 ? -19.709 5.698 -27.587 1.00 28.59 475 THR A N 1
ATOM 3770 C CA . THR A 1 475 ? -19.244 7.025 -28.012 1.00 28.59 475 THR A CA 1
ATOM 3771 C C . THR A 1 475 ? -18.555 7.780 -26.875 1.00 28.59 475 THR A C 1
ATOM 3773 O O . THR A 1 475 ? -17.733 8.638 -27.153 1.00 28.59 475 THR A O 1
ATOM 3776 N N . SER A 1 476 ? -18.800 7.469 -25.597 1.00 29.23 476 SER A N 1
ATOM 3777 C CA . SER A 1 476 ? -18.268 8.261 -24.474 1.00 29.23 476 SER A CA 1
ATOM 3778 C C . SER A 1 476 ? -16.744 8.161 -24.314 1.00 29.23 476 SER A C 1
ATOM 3780 O O . SER A 1 476 ? -16.086 9.191 -24.172 1.00 29.23 476 SER A O 1
ATOM 3782 N N . VAL A 1 477 ? -16.151 6.968 -24.419 1.00 30.47 477 VAL A N 1
ATOM 3783 C CA . VAL A 1 477 ? -14.695 6.786 -24.239 1.00 30.47 477 VAL A CA 1
ATOM 3784 C C . VAL A 1 477 ? -13.927 7.297 -25.458 1.00 30.47 477 VAL A C 1
ATOM 3786 O O . VAL A 1 477 ? -12.973 8.058 -25.309 1.00 30.47 477 VAL A O 1
ATOM 3789 N N . ALA A 1 478 ? -14.402 6.980 -26.666 1.00 28.81 478 ALA A N 1
ATOM 3790 C CA . ALA A 1 478 ? -13.820 7.492 -27.903 1.00 28.81 478 ALA A CA 1
ATOM 3791 C C . ALA A 1 478 ? -13.950 9.022 -28.003 1.00 28.81 478 ALA A C 1
ATOM 3793 O O . ALA A 1 478 ? -12.987 9.690 -28.363 1.00 28.81 478 ALA A O 1
ATOM 3794 N N . THR A 1 479 ? -15.088 9.600 -27.599 1.00 27.72 479 THR A N 1
ATOM 3795 C CA . THR A 1 479 ? -15.267 11.062 -27.558 1.00 27.72 479 THR A CA 1
ATOM 3796 C C . THR A 1 479 ? -14.403 11.691 -26.470 1.00 27.72 479 THR A C 1
ATOM 3798 O O . THR A 1 479 ? -13.859 12.760 -26.702 1.00 27.72 479 THR A O 1
ATOM 3801 N N . THR A 1 480 ? -14.185 11.044 -25.323 1.00 31.55 480 THR A N 1
ATOM 3802 C CA . THR A 1 480 ? -13.313 11.581 -24.260 1.00 31.55 480 THR A CA 1
ATOM 3803 C C . THR A 1 480 ? -11.847 11.596 -24.692 1.00 31.55 480 THR A C 1
ATOM 3805 O O . THR A 1 480 ? -11.190 12.626 -24.559 1.00 31.55 480 THR A O 1
ATOM 3808 N N . VAL A 1 481 ? -11.354 10.517 -25.310 1.00 31.28 481 VAL A N 1
ATOM 3809 C CA . VAL A 1 481 ? -9.993 10.452 -25.870 1.00 31.28 481 VAL A CA 1
ATOM 3810 C C . VAL A 1 481 ? -9.837 11.432 -27.038 1.00 31.28 481 VAL A C 1
ATOM 3812 O O . VAL A 1 481 ? -8.875 12.191 -27.073 1.00 31.28 481 VAL A O 1
ATOM 3815 N N . HIS A 1 482 ? -10.815 11.515 -27.944 1.00 29.50 482 HIS A N 1
ATOM 3816 C CA . HIS A 1 482 ? -10.772 12.436 -29.083 1.00 29.50 482 HIS A CA 1
ATOM 3817 C C . HIS A 1 482 ? -10.914 13.913 -28.662 1.00 29.50 482 HIS A C 1
ATOM 3819 O O . HIS A 1 482 ? -10.331 14.790 -29.297 1.00 29.50 482 HIS A O 1
ATOM 3825 N N . THR A 1 483 ? -11.636 14.208 -27.574 1.00 29.50 483 THR A N 1
ATOM 3826 C CA . THR A 1 483 ? -11.747 15.560 -26.992 1.00 29.50 483 THR A CA 1
ATOM 3827 C C . THR A 1 483 ? -10.470 15.931 -26.234 1.00 29.50 483 THR A C 1
ATOM 3829 O O . THR A 1 483 ? -10.015 17.064 -26.357 1.00 29.50 483 THR A O 1
ATOM 3832 N N . LEU A 1 484 ? -9.838 14.995 -25.515 1.00 31.88 484 LEU A N 1
ATOM 3833 C CA . LEU A 1 484 ? -8.539 15.208 -24.861 1.00 31.88 484 LEU A CA 1
ATOM 3834 C C . LEU A 1 484 ? -7.421 15.448 -25.884 1.00 31.88 484 LEU A C 1
ATOM 3836 O O . LEU A 1 484 ? -6.666 16.407 -25.743 1.00 31.88 484 LEU A O 1
ATOM 3840 N N . VAL A 1 485 ? -7.374 14.654 -26.957 1.00 31.45 485 VAL A N 1
ATOM 3841 C CA . VAL A 1 485 ? -6.407 14.816 -28.054 1.00 31.45 485 VAL A CA 1
ATOM 3842 C C . VAL A 1 485 ? -6.646 16.131 -28.810 1.00 31.45 485 VAL A C 1
ATOM 3844 O O . VAL A 1 485 ? -5.709 16.908 -28.982 1.00 31.45 485 VAL A O 1
ATOM 3847 N N . ASN A 1 486 ? -7.896 16.465 -29.156 1.00 29.23 486 ASN A N 1
ATOM 3848 C CA . ASN A 1 486 ? -8.215 17.732 -29.831 1.00 29.23 486 ASN A CA 1
ATOM 3849 C C . ASN A 1 486 ? -7.977 18.969 -28.948 1.00 29.23 486 ASN A C 1
ATOM 3851 O O . ASN A 1 486 ? -7.602 20.026 -29.460 1.00 29.23 486 ASN A O 1
ATOM 3855 N N . ASN A 1 487 ? -8.185 18.867 -27.631 1.00 30.20 487 ASN A N 1
ATOM 3856 C CA . ASN A 1 487 ? -7.884 19.952 -26.695 1.00 30.20 487 ASN A CA 1
ATOM 3857 C C . ASN A 1 487 ? -6.371 20.120 -26.484 1.00 30.20 487 ASN A C 1
ATOM 3859 O O . ASN A 1 487 ? -5.912 21.251 -26.325 1.00 30.20 487 ASN A O 1
ATOM 3863 N N . CYS A 1 488 ? -5.589 19.038 -26.564 1.00 31.02 488 CYS A N 1
ATOM 3864 C CA . CYS A 1 488 ? -4.126 19.098 -26.614 1.00 31.02 488 CYS A CA 1
ATOM 3865 C C . CYS A 1 488 ? -3.621 19.741 -27.915 1.00 31.02 488 CYS A C 1
ATOM 3867 O O . CYS A 1 488 ? -2.709 20.566 -27.877 1.00 31.02 488 CYS A O 1
ATOM 3869 N N . GLU A 1 489 ? -4.232 19.435 -29.064 1.00 30.97 489 GLU A N 1
ATOM 3870 C CA . GLU A 1 489 ? -3.815 20.017 -30.344 1.00 30.97 489 GLU A CA 1
ATOM 3871 C C . GLU A 1 489 ? -4.178 21.501 -30.485 1.00 30.97 489 GLU A C 1
ATOM 3873 O O . GLU A 1 489 ? -3.359 22.274 -30.987 1.00 30.97 489 GLU A O 1
ATOM 3878 N N . ARG A 1 490 ? -5.355 21.920 -29.991 1.00 29.48 490 ARG A N 1
ATOM 3879 C CA . ARG A 1 490 ? -5.819 23.324 -30.006 1.00 29.48 490 ARG A CA 1
ATOM 3880 C C . ARG A 1 490 ? -5.265 24.183 -28.862 1.00 29.48 490 ARG A C 1
ATOM 3882 O O . ARG A 1 490 ? -5.426 25.400 -28.885 1.00 29.48 490 ARG A O 1
ATOM 3889 N N . GLY A 1 491 ? -4.605 23.576 -27.876 1.00 32.66 491 GLY A N 1
ATOM 3890 C CA . GLY A 1 491 ? -4.005 24.248 -26.718 1.00 32.66 491 GLY A CA 1
ATOM 3891 C C . GLY A 1 491 ? -2.605 24.818 -26.956 1.00 32.66 491 GLY A C 1
ATOM 3892 O O . GLY A 1 491 ? -1.988 25.332 -26.021 1.00 32.66 491 GLY A O 1
ATOM 3893 N N . ARG A 1 492 ? -2.081 24.753 -28.185 1.00 39.19 492 ARG A N 1
ATOM 3894 C CA . ARG A 1 492 ? -0.781 25.340 -28.511 1.00 39.19 492 ARG A CA 1
ATOM 3895 C C . ARG A 1 492 ? -0.868 26.871 -28.442 1.00 39.19 492 ARG A C 1
ATOM 3897 O O . ARG A 1 492 ? -1.503 27.529 -29.258 1.00 39.19 492 ARG A O 1
ATOM 3904 N N . THR A 1 493 ? -0.181 27.428 -27.447 1.00 39.03 493 THR A N 1
ATOM 3905 C CA . THR A 1 493 ? 0.346 28.805 -27.321 1.00 39.03 493 THR A CA 1
ATOM 3906 C C . THR A 1 493 ? -0.497 29.980 -26.791 1.00 39.03 493 THR A C 1
ATOM 3908 O O . THR A 1 493 ? 0.130 30.909 -26.297 1.00 39.03 493 THR A O 1
ATOM 3911 N N . ALA A 1 494 ? -1.837 29.979 -26.734 1.00 32.94 494 ALA A N 1
ATOM 3912 C CA . ALA A 1 494 ? -2.561 31.213 -26.335 1.00 32.94 494 ALA A CA 1
ATOM 3913 C C . ALA A 1 494 ? -3.136 31.253 -24.897 1.00 32.94 494 ALA A C 1
ATOM 3915 O O . ALA A 1 494 ? -3.081 32.290 -24.242 1.00 32.94 494 ALA A O 1
ATOM 3916 N N . ARG A 1 495 ? -3.649 30.142 -24.347 1.00 36.34 495 ARG A N 1
ATOM 3917 C CA . ARG A 1 495 ? -4.388 30.175 -23.059 1.00 36.34 495 ARG A CA 1
ATOM 3918 C C . ARG A 1 495 ? -3.540 30.028 -21.798 1.00 36.34 495 ARG A C 1
ATOM 3920 O O . ARG A 1 495 ? -4.011 30.359 -20.717 1.00 36.34 495 ARG A O 1
ATOM 3927 N N . TYR A 1 496 ? -2.293 29.572 -21.903 1.00 35.34 496 TYR A N 1
ATOM 3928 C CA . TYR A 1 496 ? -1.444 29.337 -20.726 1.00 35.34 496 TYR A CA 1
ATOM 3929 C C . TYR A 1 496 ? -0.961 30.647 -20.068 1.00 35.34 496 TYR A C 1
ATOM 3931 O O . TYR A 1 496 ? -0.806 30.719 -18.848 1.00 35.34 496 TYR A O 1
ATOM 3939 N N . ALA A 1 497 ? -0.782 31.708 -20.864 1.00 35.62 497 ALA A N 1
ATOM 3940 C CA . ALA A 1 497 ? -0.439 33.043 -20.372 1.00 35.62 497 ALA A CA 1
ATOM 3941 C C . ALA A 1 497 ? -1.640 33.733 -19.697 1.00 35.62 497 ALA A C 1
ATOM 3943 O O . ALA A 1 497 ? -1.497 34.265 -18.595 1.00 35.62 497 ALA A O 1
ATOM 3944 N N . GLU A 1 498 ? -2.836 33.634 -20.290 1.00 33.16 498 GLU A N 1
ATOM 3945 C CA . GLU A 1 498 ? -4.083 34.148 -19.701 1.00 33.16 498 GLU A CA 1
ATOM 3946 C C . GLU A 1 498 ? -4.437 33.438 -18.386 1.00 33.16 498 GLU A C 1
ATOM 3948 O O . GLU A 1 498 ? -4.838 34.095 -17.426 1.00 33.16 498 GLU A O 1
ATOM 3953 N N . TRP A 1 499 ? -4.208 32.122 -18.287 1.00 35.44 499 TRP A N 1
ATOM 3954 C CA . TRP A 1 499 ? -4.468 31.352 -17.062 1.00 35.44 499 TRP A CA 1
ATOM 3955 C C . TRP A 1 499 ? -3.529 31.741 -15.908 1.00 35.44 499 TRP A C 1
ATOM 3957 O O . TRP A 1 499 ? -3.973 31.925 -14.773 1.00 35.44 499 TRP A O 1
ATOM 3967 N N . ARG A 1 500 ? -2.233 31.965 -16.185 1.00 37.56 500 ARG A N 1
ATOM 3968 C CA . ARG A 1 500 ? -1.278 32.481 -15.181 1.00 37.56 500 ARG A CA 1
ATOM 3969 C C . ARG A 1 500 ? -1.611 33.903 -14.732 1.00 37.56 500 ARG A C 1
ATOM 3971 O O . ARG A 1 500 ? -1.392 34.235 -13.566 1.00 37.56 500 ARG A O 1
ATOM 3978 N N . GLN A 1 501 ? -2.128 34.739 -15.630 1.00 35.78 501 GLN A N 1
ATOM 3979 C CA . GLN A 1 501 ? -2.518 36.108 -15.304 1.00 35.78 501 GLN A CA 1
ATOM 3980 C C . GLN A 1 501 ? -3.814 36.138 -14.480 1.00 35.78 501 GLN A C 1
ATOM 3982 O O . GLN A 1 501 ? -3.855 36.825 -13.463 1.00 35.78 501 GLN A O 1
ATOM 3987 N N . GLN A 1 502 ? -4.806 35.304 -14.811 1.00 34.25 502 GLN A N 1
ATOM 3988 C CA . GLN A 1 502 ? -6.044 35.155 -14.036 1.00 34.25 502 GLN A CA 1
ATOM 3989 C C . GLN A 1 502 ? -5.796 34.596 -12.627 1.00 34.25 502 GLN A C 1
ATOM 3991 O O . GLN A 1 502 ? -6.337 35.132 -11.662 1.00 34.25 502 GLN A O 1
ATOM 3996 N N . ILE A 1 503 ? -4.915 33.601 -12.467 1.00 36.16 503 ILE A N 1
ATOM 3997 C CA . ILE A 1 503 ? -4.538 33.076 -11.142 1.00 36.16 503 ILE A CA 1
ATOM 3998 C C . ILE A 1 503 ? -3.802 34.128 -10.302 1.00 36.16 503 ILE A C 1
ATOM 4000 O O . ILE A 1 503 ? -4.046 34.230 -9.098 1.00 36.16 503 ILE A O 1
ATOM 4004 N N . ARG A 1 504 ? -2.944 34.959 -10.914 1.00 36.38 504 ARG A N 1
ATOM 4005 C CA . ARG A 1 504 ? -2.308 36.090 -10.216 1.00 36.38 504 ARG A CA 1
ATOM 4006 C C . ARG A 1 504 ? -3.341 37.130 -9.776 1.00 36.38 504 ARG A C 1
ATOM 4008 O O . ARG A 1 504 ? -3.319 37.524 -8.617 1.00 36.38 504 ARG A O 1
ATOM 4015 N N . THR A 1 505 ? -4.287 37.507 -10.636 1.00 32.53 505 THR A N 1
ATOM 4016 C CA . THR A 1 505 ? -5.352 38.472 -10.302 1.00 32.53 505 THR A CA 1
ATOM 4017 C C . THR A 1 505 ? -6.306 37.952 -9.217 1.00 32.53 505 THR A C 1
ATOM 4019 O O . THR A 1 505 ? -6.727 38.726 -8.356 1.00 32.53 505 THR A O 1
ATOM 4022 N N . ILE A 1 506 ? -6.610 36.649 -9.206 1.00 34.94 506 ILE A N 1
ATOM 4023 C CA . ILE A 1 506 ? -7.429 36.004 -8.166 1.00 34.94 506 ILE A CA 1
ATOM 4024 C C . ILE A 1 506 ? -6.677 35.957 -6.826 1.00 34.94 506 ILE A C 1
ATOM 4026 O O . ILE A 1 506 ? -7.264 36.289 -5.799 1.00 34.94 506 ILE A O 1
ATOM 4030 N N . ARG A 1 507 ? -5.368 35.653 -6.819 1.00 33.91 507 ARG A N 1
ATOM 4031 C CA . ARG A 1 507 ? -4.535 35.697 -5.599 1.00 33.91 507 ARG A CA 1
ATOM 4032 C C . ARG A 1 507 ? -4.429 37.103 -5.004 1.00 33.91 507 ARG A C 1
ATOM 4034 O O . ARG A 1 507 ? -4.542 37.250 -3.791 1.00 33.91 507 ARG A O 1
ATOM 4041 N N . THR A 1 508 ? -4.270 38.137 -5.831 1.00 35.25 508 THR A N 1
ATOM 4042 C CA . THR A 1 508 ? -4.188 39.524 -5.343 1.00 35.25 508 THR A CA 1
ATOM 4043 C C . THR A 1 508 ? -5.520 40.006 -4.758 1.00 35.25 508 THR A C 1
ATOM 4045 O O . THR A 1 508 ? -5.510 40.675 -3.730 1.00 35.25 508 THR A O 1
ATOM 4048 N N . ARG A 1 509 ? -6.664 39.616 -5.349 1.00 30.83 509 ARG A N 1
ATOM 4049 C CA . ARG A 1 509 ? -8.007 39.941 -4.826 1.00 30.83 509 ARG A CA 1
ATOM 4050 C C . ARG A 1 509 ? -8.383 39.148 -3.570 1.00 30.83 509 ARG A C 1
ATOM 4052 O O . ARG A 1 509 ? -9.041 39.697 -2.695 1.00 30.83 509 ARG A O 1
ATOM 4059 N N . ALA A 1 510 ? -7.940 37.896 -3.448 1.00 31.36 510 ALA A N 1
ATOM 4060 C CA . ALA A 1 510 ? -8.167 37.084 -2.251 1.00 31.36 510 ALA A CA 1
ATOM 4061 C C . ALA A 1 510 ? -7.358 37.588 -1.039 1.00 31.36 510 ALA A C 1
ATOM 4063 O O . ALA A 1 510 ? -7.858 37.562 0.081 1.00 31.36 510 ALA A O 1
ATOM 4064 N N . MET A 1 511 ? -6.152 38.128 -1.257 1.00 32.19 511 MET A N 1
ATOM 4065 C CA . MET A 1 511 ? -5.336 38.722 -0.186 1.00 32.19 511 MET A CA 1
ATOM 4066 C C . MET A 1 511 ? -5.835 40.091 0.305 1.00 32.19 511 MET A C 1
ATOM 4068 O O . MET A 1 511 ? -5.470 40.500 1.400 1.00 32.19 511 MET A O 1
ATOM 4072 N N . THR A 1 512 ? -6.685 40.796 -0.451 1.00 31.86 512 THR A N 1
ATOM 4073 C CA . THR A 1 512 ? -7.288 42.070 -0.000 1.00 31.86 512 THR A CA 1
ATOM 4074 C C . THR A 1 512 ? -8.636 41.898 0.709 1.00 31.86 512 THR A C 1
ATOM 4076 O O . THR A 1 512 ? -9.154 42.865 1.256 1.00 31.86 512 THR A O 1
ATOM 4079 N N . ALA A 1 513 ? -9.204 40.686 0.737 1.00 30.81 513 ALA A N 1
ATOM 4080 C CA . ALA A 1 513 ? -10.543 40.419 1.273 1.00 30.81 513 ALA A CA 1
ATOM 4081 C C . ALA A 1 513 ? -10.569 39.908 2.731 1.00 30.81 513 ALA A C 1
ATOM 4083 O O . ALA A 1 513 ? -11.628 39.523 3.219 1.00 30.81 513 ALA A O 1
ATOM 4084 N N . ILE A 1 514 ? -9.437 39.923 3.448 1.00 31.00 514 ILE A N 1
ATOM 4085 C CA . ILE A 1 514 ? -9.358 39.527 4.866 1.00 31.00 514 ILE A CA 1
ATOM 4086 C C . ILE A 1 514 ? -8.756 40.676 5.684 1.00 31.00 514 ILE A C 1
ATOM 4088 O O . ILE A 1 514 ? -7.639 40.605 6.182 1.00 31.00 514 ILE A O 1
ATOM 4092 N N . ILE A 1 515 ? -9.507 41.772 5.799 1.00 28.78 515 ILE A N 1
ATOM 4093 C CA . ILE A 1 515 ? -9.355 42.757 6.878 1.00 28.78 515 ILE A CA 1
ATOM 4094 C C . ILE A 1 515 ? -10.772 43.112 7.343 1.00 28.78 515 ILE A C 1
ATOM 4096 O O . ILE A 1 515 ? -11.469 43.842 6.638 1.00 28.78 515 ILE A O 1
ATOM 4100 N N . PRO A 1 516 ? -11.239 42.631 8.507 1.00 28.30 516 PRO A N 1
ATOM 4101 C CA . PRO A 1 516 ? -12.442 43.166 9.117 1.00 28.30 516 PRO A CA 1
ATOM 4102 C C . PRO A 1 516 ? -12.081 44.491 9.797 1.00 28.30 516 PRO A C 1
ATOM 4104 O O . PRO A 1 516 ? -11.557 44.527 10.908 1.00 28.30 516 PRO A O 1
ATOM 4107 N N . THR A 1 517 ? -12.357 45.607 9.129 1.00 30.66 517 THR A N 1
ATOM 4108 C CA . THR A 1 517 ? -12.569 46.880 9.820 1.00 30.66 517 THR A CA 1
ATOM 4109 C C . THR A 1 517 ? -13.937 46.842 10.494 1.00 30.66 517 THR A C 1
ATOM 4111 O O . THR A 1 517 ? -14.954 47.015 9.827 1.00 30.66 517 THR A O 1
ATOM 4114 N N . SER A 1 518 ? -13.971 46.675 11.814 1.00 26.77 518 SER A N 1
ATOM 4115 C CA . SER A 1 518 ? -15.100 47.116 12.639 1.00 26.77 518 SER A CA 1
ATOM 4116 C C . SER A 1 518 ? -14.589 48.099 13.691 1.00 26.77 518 SER A C 1
ATOM 4118 O O . SER A 1 518 ? -14.130 47.718 14.766 1.00 26.77 518 SER A O 1
ATOM 4120 N N . LYS A 1 519 ? -14.643 49.386 13.337 1.00 30.20 519 LYS A N 1
ATOM 4121 C CA . LYS A 1 519 ? -14.772 50.490 14.288 1.00 30.20 519 LYS A CA 1
ATOM 4122 C C . LYS A 1 519 ? -16.266 50.718 14.517 1.00 30.20 519 LYS A C 1
ATOM 4124 O O . LYS A 1 519 ? -16.930 51.156 13.580 1.00 30.20 519 LYS A O 1
ATOM 4129 N N . HIS A 1 520 ? -16.727 50.411 15.724 1.00 32.75 520 HIS A N 1
ATOM 4130 C CA . HIS A 1 520 ? -17.621 51.180 16.604 1.00 32.75 520 HIS A CA 1
ATOM 4131 C C . HIS A 1 520 ? -18.390 50.261 17.541 1.00 32.75 520 HIS A C 1
ATOM 4133 O O . HIS A 1 520 ? -19.005 49.294 17.042 1.00 32.75 520 HIS A O 1
#

Solvent-accessible surface area (backbone atoms only — not comparable to full-atom values): 29966 Å² total; per-residue (Å²): 137,88,79,91,80,86,85,81,92,81,79,97,63,94,69,70,74,66,47,74,67,50,90,46,82,70,38,42,50,78,77,45,92,64,69,65,42,59,61,52,51,40,65,49,72,51,70,46,80,46,62,88,88,47,48,74,49,41,39,44,59,66,60,98,77,52,77,70,78,47,37,46,47,34,45,68,44,68,53,32,34,45,50,35,53,37,44,39,37,31,66,59,32,64,38,76,52,67,34,97,85,67,35,40,35,34,31,35,20,49,71,93,41,30,75,24,28,50,65,43,51,56,45,51,44,47,38,53,61,51,48,19,61,50,37,68,46,70,80,89,58,76,41,40,35,36,34,43,32,89,88,47,94,58,62,59,46,54,21,48,35,35,27,41,23,16,40,80,37,42,48,43,50,89,91,76,51,50,72,66,54,55,51,50,24,44,34,50,50,36,24,42,60,41,20,56,49,37,46,47,31,32,19,40,42,47,74,33,36,44,26,63,26,43,4,44,18,57,38,49,14,54,59,44,38,38,70,69,40,56,91,64,53,52,70,73,63,52,60,49,31,46,57,45,25,57,54,41,20,55,71,60,47,39,47,46,49,93,62,90,47,70,68,50,51,60,63,56,77,35,61,42,21,29,30,34,32,14,34,52,50,51,27,47,32,69,72,65,31,67,66,39,40,34,54,11,44,23,48,35,45,72,75,31,60,61,36,57,40,56,71,64,55,53,28,50,29,37,17,67,62,62,73,45,73,41,48,73,48,48,48,37,64,32,63,35,54,35,50,43,28,37,42,51,42,75,44,93,78,65,85,69,94,47,49,34,33,31,38,42,74,45,43,51,41,88,86,71,57,84,70,80,81,76,52,56,44,73,44,53,44,38,34,80,86,44,92,75,51,71,72,48,79,46,66,76,50,90,47,75,47,72,49,90,67,71,68,45,91,43,62,72,87,65,42,41,80,68,49,81,49,67,70,84,93,51,91,74,74,66,86,74,80,80,72,57,77,82,77,68,78,72,84,85,81,59,93,88,55,92,82,75,99,83,84,88,79,89,85,90,85,87,88,87,89,85,89,80,94,74,93,64,84,69,54,58,62,56,47,50,52,52,48,52,52,50,51,60,66,71,56,71,84,66,61,69,61,55,51,57,49,51,54,49,55,50,52,58,54,58,69,68,70,78,70,89,85,79,90,132

Nearest PDB structures (foldseek):
  6rqx-assembly1_A  TM=9.352E-01  e=1.092E-38  Homo sapiens
  6q4r-assembly1_A  TM=9.134E-01  e=7.111E-39  Homo sapiens
  6m8p-assembly1_A  TM=9.165E-01  e=1.865E-38  Homo sapiens
  4jbs-assembly1_A  TM=9.246E-01  e=3.368E-37  Homo sapiens
  5cu5-assembly1_A  TM=9.245E-01  e=6.072E-37  Homo sapiens

Secondary structure (DSSP, 8-state):
------------------EE---STT-HHHHS----STT--B----EEE--TTSEEEESSPPPTT--BTTEEEPPPPPSB-GGG--EEEE-EEEEEEE-TT--EEEEEEETT-GGGGHHHHHHHHHHHHHHHHHHTS---SSEEEEEEESS-SSSEE--TTEEEEEHHHH---TTT--HHHHHHHHHHHHHHHHHTTBTTTBEESSGGGTHHHHHHHHHHHHHHHHHH-GGG-GGGGGGHHHHHHHHHHHTT--S-----SHHHHHHTSSHIIIIIHHHHHHHHHHHH-HHHHHHHHHHHHHHHTTSEE-HHHHHHHHHHHHTS-HHHHHHHHHHSSS-EEEEEEE-TT--SSS--EEEEEEE--TT----SPPPPEEEEEEETTBS--PEEEES---EEE--SSSEEE--TTT-SS-EEE--TT-TTS-------TTT---PPPBTTB---SS------------------TTHHHHHHHHHHHHHHHHTSSSHHHHHHHHHHHHHHHHHTS-------

Sequence (520 aa):
SYTSVVTGHHAQSLYTRLKIIFDDPTYARQAFPCLDEPDRKAKFEISLVVLDHLVALSNMVTPTNSRNYVKITFDQSPVMSTYLVAMVIGHFDHSSVEDANGVKIRVFTPVGKAHYGYHALRMAKSALPFYADLFGTKFPLPKLDLIAIPDFSMGAMENWGLITYRETSLLIDAAKSSLQSKRNVARTVSHELAHMWFGNLVTMEWWTHLWLNEGFATFIEYLAVDHCFPEYDIWVSSIILPVMCDFCTSLKLSLWVPVNSPSEVEEIFDAVSYEKGASIIRMLRDYIGPENFKSGLQLYISRHMYSNTVTEDLWQALSEVCNRPIADIMSSWTKRTGFPVLSVRPATNCTGSHYHLAIEQLRFLADGTHGGECQFLLIGLMNVSWPLLPLLLTSHLNGEIAPLGQFGVWEGGGRGVGRFFGPPDRAACTVAVQIPARALKWTLRHNGKYMFPNQIREHRSDSDRQPGNSRDVNTSVATTVHTLVNNCERGRTARYAEWRQQIRTIRTRAMTAIIPTSKH

Radius of gyration: 27.44 Å; Cα contacts (8 Å, |Δi|>4): 849; chains: 1; bounding box: 56×71×90 Å

pLDDT: mean 70.51, std 27.32, range [20.98, 98.56]